Protein AF-A0A485LHG8-F1 (afdb_monomer_lite)

Organism: NCBI:txid120398

Structure (mmCIF, N/CA/C/O backbone):
data_AF-A0A485LHG8-F1
#
_entry.id   AF-A0A485LHG8-F1
#
loop_
_atom_site.group_PDB
_atom_site.id
_atom_site.type_symbol
_atom_site.label_atom_id
_atom_site.label_alt_id
_atom_site.label_comp_id
_atom_site.label_asym_id
_atom_site.label_entity_id
_atom_site.label_seq_id
_atom_site.pdbx_PDB_ins_code
_atom_site.Cartn_x
_atom_site.Cartn_y
_atom_site.Cartn_z
_atom_site.occupancy
_atom_site.B_iso_or_equiv
_atom_site.auth_seq_id
_atom_site.auth_comp_id
_atom_site.auth_asym_id
_atom_site.auth_atom_id
_atom_site.pdbx_PDB_model_num
ATOM 1 N N . MET A 1 1 ? -37.838 -23.377 -48.091 1.00 35.75 1 MET A N 1
ATOM 2 C CA . MET A 1 1 ? -36.822 -22.739 -48.949 1.00 35.75 1 MET A CA 1
ATOM 3 C C . MET A 1 1 ? -37.441 -21.441 -49.418 1.00 35.75 1 MET A C 1
ATOM 5 O O . MET A 1 1 ? -38.090 -21.423 -50.450 1.00 35.75 1 MET A O 1
ATOM 9 N N . GLU A 1 2 ? -37.330 -20.417 -48.583 1.00 28.23 2 GLU A N 1
ATOM 10 C CA . GLU A 1 2 ? -37.543 -19.018 -48.951 1.00 28.23 2 GLU A CA 1
ATOM 11 C C . GLU A 1 2 ? -36.198 -18.326 -48.714 1.00 28.23 2 GLU A C 1
ATOM 13 O O . GLU A 1 2 ? -35.474 -18.691 -47.780 1.00 28.23 2 GLU A O 1
ATOM 18 N N . ASP A 1 3 ? -35.831 -17.438 -49.632 1.00 34.84 3 ASP A N 1
ATOM 19 C CA . ASP A 1 3 ? -34.531 -16.782 -49.712 1.00 34.84 3 ASP A CA 1
ATOM 20 C C . ASP A 1 3 ? -34.218 -15.984 -48.439 1.00 34.84 3 ASP A C 1
ATOM 22 O O . ASP A 1 3 ? -34.836 -14.959 -48.155 1.00 34.84 3 ASP A O 1
ATOM 26 N N . PHE A 1 4 ? -33.202 -16.420 -47.688 1.00 32.34 4 PHE A N 1
ATOM 27 C CA . PHE A 1 4 ? -32.529 -15.561 -46.717 1.00 32.34 4 PHE A CA 1
ATOM 28 C C . PHE A 1 4 ? -31.749 -14.497 -47.496 1.00 32.34 4 PHE A C 1
ATOM 30 O O . PHE A 1 4 ? -30.616 -14.723 -47.924 1.00 32.34 4 PHE A O 1
ATOM 37 N N . THR A 1 5 ? -32.358 -13.331 -47.695 1.00 39.56 5 THR A N 1
ATOM 38 C CA . THR A 1 5 ? -31.661 -12.130 -48.161 1.00 39.56 5 THR A CA 1
ATOM 39 C C . THR A 1 5 ? -30.539 -11.805 -47.177 1.00 39.56 5 THR A C 1
ATOM 41 O O . THR A 1 5 ? -30.796 -11.574 -45.994 1.00 39.56 5 THR A O 1
ATOM 44 N N . ALA A 1 6 ? -29.290 -11.831 -47.648 1.00 44.75 6 ALA A N 1
ATOM 45 C CA . ALA A 1 6 ? -28.121 -11.483 -46.849 1.00 44.75 6 ALA A CA 1
ATOM 46 C C . ALA A 1 6 ? -28.296 -10.086 -46.228 1.00 44.75 6 ALA A C 1
ATOM 48 O O . ALA A 1 6 ? -28.671 -9.144 -46.926 1.00 44.75 6 ALA A O 1
ATOM 49 N N . ALA A 1 7 ? -28.036 -9.953 -44.924 1.00 48.69 7 ALA A N 1
ATOM 50 C CA . ALA A 1 7 ? -28.046 -8.649 -44.268 1.00 48.69 7 ALA A CA 1
ATOM 51 C C . ALA A 1 7 ? -27.007 -7.719 -44.939 1.00 48.69 7 ALA A C 1
ATOM 53 O O . ALA A 1 7 ? -25.909 -8.183 -45.261 1.00 48.69 7 ALA A O 1
ATOM 54 N N . PRO A 1 8 ? -27.338 -6.441 -45.197 1.00 49.72 8 PRO A N 1
ATOM 55 C CA . PRO A 1 8 ? -26.445 -5.525 -45.898 1.00 49.72 8 PRO A CA 1
ATOM 56 C C . PRO A 1 8 ? -25.221 -5.164 -45.043 1.00 49.72 8 PRO A C 1
ATOM 58 O O . PRO A 1 8 ? -25.286 -5.155 -43.814 1.00 49.72 8 PRO A O 1
ATOM 61 N N . ASN A 1 9 ? -24.104 -4.854 -45.704 1.00 51.16 9 ASN A N 1
ATOM 62 C CA . ASN A 1 9 ? -22.909 -4.319 -45.049 1.00 51.16 9 ASN A CA 1
ATOM 63 C C . ASN A 1 9 ? -23.220 -2.936 -44.444 1.00 51.16 9 ASN A C 1
ATOM 65 O O . ASN A 1 9 ? -23.825 -2.099 -45.116 1.00 51.16 9 ASN A O 1
ATOM 69 N N . ILE A 1 10 ? -22.777 -2.682 -43.208 1.00 58.72 10 ILE A N 1
ATOM 70 C CA . ILE A 1 10 ? -22.826 -1.344 -42.593 1.00 58.72 10 ILE A CA 1
ATOM 71 C C . ILE A 1 10 ? -21.557 -0.599 -42.999 1.00 58.72 10 ILE A C 1
ATOM 73 O O . ILE A 1 10 ? -20.462 -1.134 -42.827 1.00 58.72 10 ILE A O 1
ATOM 77 N N . ARG A 1 11 ? -21.685 0.622 -43.520 1.00 64.38 11 ARG A N 1
ATOM 78 C CA . ARG A 1 11 ? -20.543 1.421 -43.969 1.00 64.38 11 ARG A CA 1
ATOM 79 C C . ARG A 1 11 ? -20.225 2.504 -42.945 1.00 64.38 11 ARG A C 1
ATOM 81 O O . ARG A 1 11 ? -21.093 3.291 -42.576 1.00 64.38 11 ARG A O 1
ATOM 88 N N . ILE A 1 12 ? -18.977 2.547 -42.490 1.00 68.75 12 ILE A N 1
ATOM 89 C CA . ILE A 1 12 ? -18.489 3.578 -41.570 1.00 68.75 12 ILE A CA 1
ATOM 90 C C . ILE A 1 12 ? -17.591 4.536 -42.345 1.00 68.75 12 ILE A C 1
ATOM 92 O O . ILE A 1 12 ? -16.710 4.103 -43.095 1.00 68.75 12 ILE A O 1
ATOM 96 N N . LYS A 1 13 ? -17.823 5.838 -42.162 1.00 74.75 13 LYS A N 1
ATOM 97 C CA . LYS A 1 13 ? -17.078 6.913 -42.826 1.00 74.75 13 LYS A CA 1
ATOM 98 C C . LYS A 1 13 ? -16.554 7.925 -41.816 1.00 74.75 13 LYS A C 1
ATOM 100 O O . LYS A 1 13 ? -17.091 8.074 -40.716 1.00 74.75 13 LYS A O 1
ATOM 105 N N . LEU A 1 14 ? -15.496 8.632 -42.206 1.00 73.19 14 LEU A N 1
ATOM 106 C CA . LEU A 1 14 ? -15.036 9.822 -41.492 1.00 73.19 14 LEU A CA 1
ATOM 107 C C . LEU A 1 14 ? -16.132 10.889 -41.469 1.00 73.19 14 LEU A C 1
ATOM 109 O O . LEU A 1 14 ? -16.797 11.122 -42.478 1.00 73.19 14 LEU A O 1
ATOM 113 N N . HIS A 1 15 ? -16.304 11.540 -40.317 1.00 74.25 15 HIS A N 1
ATOM 114 C CA . HIS A 1 15 ? -17.294 12.601 -40.170 1.00 74.25 15 HIS A CA 1
ATOM 115 C C . HIS A 1 15 ? -17.020 13.743 -41.179 1.00 74.25 15 HIS A C 1
ATOM 117 O O . HIS A 1 15 ? -15.863 14.163 -41.302 1.00 74.25 15 HIS A O 1
ATOM 123 N N . PRO A 1 16 ? -18.043 14.310 -41.855 1.00 70.50 16 PRO A N 1
ATOM 124 C CA . PRO A 1 16 ? -17.866 15.334 -42.894 1.00 70.50 16 PRO A CA 1
ATOM 125 C C . PRO A 1 16 ? -17.026 16.546 -42.472 1.00 70.50 16 PRO A C 1
ATOM 127 O O . PRO A 1 16 ? -16.202 17.030 -43.238 1.00 70.50 16 PRO A O 1
ATOM 130 N N . HIS A 1 17 ? -17.185 17.012 -41.232 1.00 56.28 17 HIS A N 1
ATOM 131 C CA . HIS A 1 17 ? -16.380 18.109 -40.683 1.00 56.28 17 HIS A CA 1
ATOM 132 C C . HIS A 1 17 ? -14.878 17.773 -40.582 1.00 56.28 17 HIS A C 1
ATOM 134 O O . HIS A 1 17 ? -14.043 18.624 -40.877 1.00 56.28 17 HIS A O 1
ATOM 140 N N . VAL A 1 18 ? -14.524 16.529 -40.232 1.00 61.00 18 VAL A N 1
ATOM 141 C CA . VAL A 1 18 ? -13.122 16.077 -40.223 1.00 61.00 18 VAL A CA 1
ATOM 142 C C . VAL A 1 18 ? -12.615 15.973 -41.660 1.00 61.00 18 VAL A C 1
ATOM 144 O O . VAL A 1 18 ? -11.514 16.437 -41.948 1.00 61.00 18 VAL A O 1
ATOM 147 N N . ASP A 1 19 ? -13.428 15.433 -42.578 1.00 73.81 19 ASP A N 1
ATOM 148 C CA . ASP A 1 19 ? -13.095 15.362 -44.006 1.00 73.81 19 ASP A CA 1
ATOM 149 C C . ASP A 1 19 ? -12.803 16.743 -44.601 1.00 73.81 19 ASP A C 1
ATOM 151 O O . ASP A 1 19 ? -11.777 16.926 -45.259 1.00 73.81 19 ASP A O 1
ATOM 155 N N . ALA A 1 20 ? -13.657 17.727 -44.313 1.00 68.81 20 ALA A N 1
ATOM 156 C CA . ALA A 1 20 ? -13.523 19.101 -44.783 1.00 68.81 20 ALA A CA 1
ATOM 157 C C . ALA A 1 20 ? -12.250 19.789 -44.267 1.00 68.81 20 ALA A C 1
ATOM 159 O O . ALA A 1 20 ? -11.643 20.552 -45.012 1.00 68.81 20 ALA A O 1
ATOM 160 N N . SER A 1 21 ? -11.814 19.475 -43.041 1.00 60.03 21 SER A N 1
ATOM 161 C CA . SER A 1 21 ? -10.568 19.999 -42.461 1.00 60.03 21 SER A CA 1
ATOM 162 C C . SER A 1 21 ? -9.299 19.255 -42.895 1.00 60.03 21 SER A C 1
ATOM 164 O O . SER A 1 21 ? -8.206 19.614 -42.477 1.00 60.03 21 SER A O 1
ATOM 166 N N . MET A 1 22 ? -9.404 18.186 -43.691 1.00 75.00 22 MET A N 1
ATOM 167 C CA . MET A 1 22 ? -8.236 17.433 -44.151 1.00 75.00 22 MET A CA 1
ATOM 168 C C . MET A 1 22 ? -7.744 17.924 -45.510 1.00 75.00 22 MET A C 1
ATOM 170 O O . MET A 1 22 ? -8.512 18.027 -46.470 1.00 75.00 22 MET A O 1
ATOM 174 N N . SER A 1 23 ? -6.426 18.107 -45.628 1.00 76.88 23 SER A N 1
ATOM 175 C CA . SER A 1 23 ? -5.785 18.340 -46.925 1.00 76.88 23 SER A CA 1
ATOM 176 C C . SER A 1 23 ? -6.080 17.203 -47.913 1.00 76.88 23 SER A C 1
ATOM 178 O O . SER A 1 23 ? -6.213 16.032 -47.539 1.00 76.88 23 SER A O 1
ATOM 180 N N . SER A 1 24 ? -6.122 17.530 -49.206 1.00 75.12 24 SER A N 1
ATOM 181 C CA . SER A 1 24 ? -6.356 16.552 -50.277 1.00 75.12 24 SER A CA 1
ATOM 182 C C . SER A 1 24 ? -5.328 15.414 -50.282 1.00 75.12 24 SER A C 1
ATOM 184 O O . SER A 1 24 ? -5.687 14.272 -50.555 1.00 75.12 24 SER A O 1
ATOM 186 N N . ALA A 1 25 ? -4.074 15.699 -49.914 1.00 73.62 25 ALA A N 1
ATOM 187 C CA . ALA A 1 25 ? -3.011 14.702 -49.802 1.00 73.62 25 ALA A CA 1
ATOM 188 C C . ALA A 1 25 ? -3.262 13.700 -48.662 1.00 73.62 25 ALA A C 1
ATOM 190 O O . ALA A 1 25 ? -3.136 12.494 -48.862 1.00 73.62 25 ALA A O 1
ATOM 191 N N . LEU A 1 26 ? -3.670 14.183 -47.481 1.00 71.12 26 LEU A N 1
ATOM 192 C CA . LEU A 1 26 ? -4.003 13.316 -46.349 1.00 71.12 26 LEU A CA 1
ATOM 193 C C . LEU A 1 26 ? -5.249 12.472 -46.643 1.00 71.12 26 LEU A C 1
ATOM 195 O O . LEU A 1 26 ? -5.271 11.272 -46.372 1.00 71.12 26 LEU A O 1
ATOM 199 N N . ARG A 1 27 ? -6.264 13.084 -47.261 1.00 79.12 27 ARG A N 1
ATOM 200 C CA . ARG A 1 27 ? -7.485 12.397 -47.692 1.00 79.12 27 ARG A CA 1
ATOM 201 C C . ARG A 1 27 ? -7.176 11.245 -48.651 1.00 79.12 27 ARG A C 1
ATOM 203 O O . ARG A 1 27 ? -7.706 10.148 -48.487 1.00 79.12 27 ARG A O 1
ATOM 210 N N . GLU A 1 28 ? -6.298 11.478 -49.624 1.00 77.50 28 GLU A N 1
ATOM 211 C CA . GLU A 1 28 ? -5.912 10.460 -50.602 1.00 77.50 28 GLU A CA 1
ATOM 212 C C . GLU A 1 28 ? -5.071 9.342 -49.975 1.00 77.50 28 GLU A C 1
ATOM 214 O O . GLU A 1 28 ? -5.289 8.172 -50.281 1.00 77.50 28 GLU A O 1
ATOM 219 N N . ASN A 1 29 ? -4.200 9.663 -49.014 1.00 69.94 29 ASN A N 1
ATOM 220 C CA . ASN A 1 29 ? -3.476 8.649 -48.249 1.00 69.94 29 ASN A CA 1
ATOM 221 C C . ASN A 1 29 ? -4.436 7.768 -47.433 1.00 69.94 29 ASN A C 1
ATOM 223 O O . ASN A 1 29 ? -4.369 6.541 -47.508 1.00 69.94 29 ASN A O 1
ATOM 227 N N . LEU A 1 30 ? -5.381 8.355 -46.694 1.00 75.38 30 LEU A N 1
ATOM 228 C CA . LEU A 1 30 ? -6.365 7.580 -45.926 1.00 75.38 30 LEU A CA 1
ATOM 229 C C . LEU A 1 30 ? -7.197 6.656 -46.830 1.00 75.38 30 LEU A C 1
ATOM 231 O O . LEU A 1 30 ? -7.491 5.521 -46.442 1.00 75.38 30 LEU A O 1
ATOM 235 N N . LYS A 1 31 ? -7.535 7.102 -48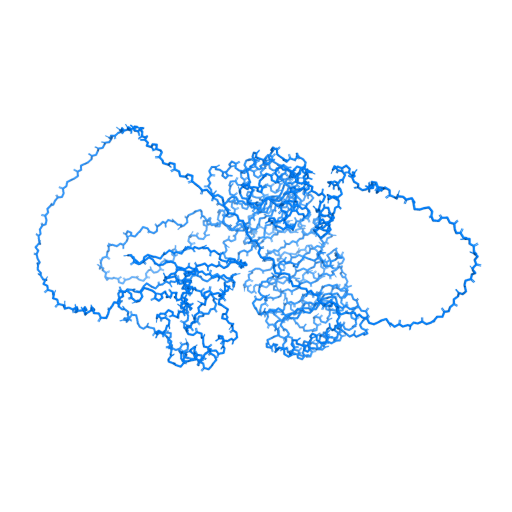.048 1.00 81.44 31 LYS A N 1
ATOM 236 C CA . LYS A 1 31 ? -8.190 6.265 -49.067 1.00 81.44 31 LYS A CA 1
ATOM 237 C C . LYS A 1 31 ? -7.272 5.148 -49.557 1.00 81.44 31 LYS A C 1
ATOM 239 O O . LYS A 1 31 ? -7.690 3.993 -49.579 1.00 81.44 31 LYS A O 1
ATOM 244 N N . GLN A 1 32 ? -6.018 5.464 -49.881 1.00 82.12 32 GLN A N 1
ATOM 245 C CA . GLN A 1 32 ? -5.016 4.501 -50.345 1.00 82.12 32 GLN A CA 1
ATOM 246 C C . GLN A 1 32 ? -4.795 3.361 -49.340 1.00 82.12 32 GLN A C 1
ATOM 248 O O . GLN A 1 32 ? -4.609 2.211 -49.740 1.00 82.12 32 GLN A O 1
ATOM 253 N N . PHE A 1 33 ? -4.832 3.664 -48.041 1.00 74.19 33 PHE A N 1
ATOM 254 C CA . PHE A 1 33 ? -4.643 2.680 -46.973 1.00 74.19 33 PHE A CA 1
ATOM 255 C C . PHE A 1 33 ? -5.945 2.023 -46.483 1.00 74.19 33 PHE A C 1
ATOM 257 O O . PHE A 1 33 ? -5.890 1.194 -45.573 1.00 74.19 33 PHE A O 1
ATOM 264 N N . GLY A 1 34 ? -7.096 2.343 -47.088 1.00 76.38 34 GLY A N 1
ATOM 265 C CA . GLY A 1 34 ? -8.389 1.736 -46.750 1.00 76.38 34 GLY A CA 1
ATOM 266 C C . GLY A 1 34 ? -8.895 2.101 -45.353 1.00 76.38 34 GLY A C 1
ATOM 267 O O . GLY A 1 34 ? -9.529 1.281 -44.695 1.00 76.38 34 GLY A O 1
ATOM 268 N N . VAL A 1 35 ? -8.559 3.303 -44.877 1.00 75.12 35 VAL A N 1
ATOM 269 C CA . VAL A 1 35 ? -8.929 3.816 -43.543 1.00 75.12 35 VAL A CA 1
ATOM 270 C C . VAL A 1 35 ? -9.933 4.967 -43.617 1.00 75.12 35 VAL A C 1
ATOM 272 O O . VAL A 1 35 ? -10.486 5.365 -42.598 1.00 75.12 35 VAL A O 1
ATOM 275 N N . TYR A 1 36 ? -10.173 5.492 -44.819 1.00 77.44 36 TYR A N 1
ATOM 276 C CA . TYR A 1 36 ? -11.102 6.595 -45.065 1.00 77.44 36 TYR A CA 1
ATOM 277 C C . TYR A 1 36 ? -12.581 6.184 -44.974 1.00 77.44 36 TYR A C 1
ATOM 279 O O . TYR A 1 36 ? -13.426 6.924 -44.474 1.00 77.44 36 TYR A O 1
ATOM 287 N N . GLU A 1 37 ? -12.873 4.981 -45.460 1.00 80.38 37 GLU A N 1
ATOM 288 C CA . GLU A 1 37 ? -14.178 4.329 -45.477 1.00 80.38 37 GLU A CA 1
ATOM 289 C C . GLU A 1 37 ? -13.930 2.832 -45.303 1.00 80.38 37 GLU A C 1
ATOM 291 O O . GLU A 1 37 ? -13.009 2.287 -45.920 1.00 80.38 37 GLU A O 1
ATOM 296 N N . PHE A 1 38 ? -14.739 2.158 -44.488 1.00 71.50 38 PHE A N 1
ATOM 297 C CA . PHE A 1 38 ? -14.677 0.705 -44.377 1.00 71.50 38 PHE A CA 1
ATOM 298 C C . PHE A 1 38 ? -16.053 0.088 -44.112 1.00 71.50 38 PHE A C 1
ATOM 300 O O . PHE A 1 38 ? -16.893 0.647 -43.406 1.00 71.50 38 PHE A O 1
ATOM 307 N N . ASP A 1 39 ? -16.266 -1.094 -44.692 1.00 64.69 39 ASP A N 1
ATOM 308 C CA . ASP A 1 39 ? -17.501 -1.865 -44.562 1.00 64.69 39 ASP A CA 1
ATOM 309 C C . ASP A 1 39 ? -17.383 -2.897 -43.424 1.00 64.69 39 ASP A C 1
ATOM 311 O O . ASP A 1 39 ? -16.376 -3.599 -43.290 1.00 64.69 39 ASP A O 1
ATOM 315 N N . ILE A 1 40 ? -18.453 -3.051 -42.645 1.00 53.22 40 ILE A N 1
ATOM 316 C CA . ILE A 1 40 ? -18.632 -4.124 -41.664 1.00 53.22 40 ILE A CA 1
ATOM 317 C C . ILE A 1 40 ? -19.582 -5.156 -42.265 1.00 53.22 40 ILE A C 1
ATOM 319 O O . ILE A 1 40 ? -20.769 -4.892 -42.464 1.00 53.22 40 ILE A O 1
ATOM 323 N N . GLY A 1 41 ? -19.048 -6.336 -42.585 1.00 44.59 41 GLY A N 1
ATOM 324 C CA . GLY A 1 41 ? -19.826 -7.410 -43.200 1.00 44.59 41 GLY A CA 1
ATOM 325 C C . GLY A 1 41 ? -20.797 -8.101 -42.227 1.00 44.59 41 GLY A C 1
ATOM 326 O O . GLY A 1 41 ? -20.498 -8.183 -41.031 1.00 44.59 41 GLY A O 1
ATOM 327 N N . PRO A 1 42 ? -21.898 -8.703 -42.727 1.00 44.75 42 PRO A N 1
ATOM 328 C CA . PRO A 1 42 ? -22.972 -9.300 -41.919 1.00 44.75 42 PRO A CA 1
ATOM 329 C C . PRO A 1 42 ? -22.543 -10.527 -41.102 1.00 44.75 42 PRO A C 1
ATOM 331 O O . PRO A 1 42 ? -23.217 -10.908 -40.150 1.00 44.75 42 PRO A O 1
ATOM 334 N N . THR A 1 43 ? -21.420 -11.157 -41.460 1.00 40.34 43 THR A N 1
ATOM 335 C CA . THR A 1 43 ? -20.837 -12.303 -40.741 1.00 40.34 43 THR A CA 1
ATOM 336 C C . THR A 1 43 ? -19.504 -11.975 -40.071 1.00 40.34 43 THR A C 1
ATOM 338 O O . THR A 1 43 ? -18.837 -12.884 -39.572 1.00 40.34 43 THR A O 1
ATOM 341 N N . SER A 1 44 ? -19.069 -10.708 -40.076 1.00 40.06 44 SER A N 1
ATOM 342 C CA . SER A 1 44 ? -17.878 -10.323 -39.322 1.00 40.06 44 SER A CA 1
ATOM 343 C C . SER A 1 44 ? -18.243 -10.311 -37.839 1.00 40.06 44 SER A C 1
ATOM 345 O O . SER A 1 44 ? -19.058 -9.518 -37.377 1.00 40.06 44 SER A O 1
ATOM 347 N N . GLN A 1 45 ? -17.704 -11.266 -37.087 1.00 34.53 45 GLN A N 1
ATOM 348 C CA . GLN A 1 45 ? -17.846 -11.276 -35.640 1.00 34.53 45 GLN A CA 1
ATOM 349 C C . GLN A 1 45 ? -17.067 -10.071 -35.072 1.00 34.53 45 GLN A C 1
ATOM 351 O O . GLN A 1 45 ? -15.842 -10.080 -34.981 1.00 34.53 45 GLN A O 1
ATOM 356 N N . THR A 1 46 ? -17.835 -9.012 -34.796 1.00 39.56 46 THR A N 1
ATOM 357 C CA . THR A 1 46 ? -17.746 -8.063 -33.668 1.00 39.56 46 THR A CA 1
ATOM 358 C C . THR A 1 46 ? -16.576 -7.078 -33.533 1.00 39.56 46 THR A C 1
ATOM 360 O O . THR A 1 46 ? -16.518 -6.398 -32.513 1.00 39.56 46 THR A O 1
ATOM 363 N N . CYS A 1 47 ? -15.687 -6.876 -34.515 1.00 37.41 47 CYS A N 1
ATOM 364 C CA . CYS A 1 47 ? -14.735 -5.749 -34.436 1.00 37.41 47 CYS A CA 1
ATOM 365 C C . CYS A 1 47 ? -14.108 -5.369 -35.786 1.00 37.41 47 CYS A C 1
ATOM 367 O O . CYS A 1 47 ? -13.493 -6.215 -36.440 1.00 37.41 47 CYS A O 1
ATOM 369 N N . VAL A 1 48 ? -14.145 -4.080 -36.149 1.00 39.75 48 VAL A N 1
ATOM 370 C CA . VAL A 1 48 ? -13.176 -3.520 -37.103 1.00 39.75 48 VAL A CA 1
ATOM 371 C C . VAL A 1 48 ? -11.929 -3.120 -36.327 1.00 39.75 48 VAL A C 1
ATOM 373 O O . VAL A 1 48 ? -11.935 -2.159 -35.564 1.00 39.75 48 VAL A O 1
ATOM 376 N N . LYS A 1 49 ? -10.834 -3.856 -36.526 1.00 40.44 49 LYS A N 1
ATOM 377 C CA . LYS A 1 49 ? -9.523 -3.456 -36.007 1.00 40.44 49 LYS A CA 1
ATOM 378 C C . LYS A 1 49 ? -8.809 -2.610 -37.047 1.00 40.44 49 LYS A C 1
ATOM 380 O O . LYS A 1 49 ? -8.171 -3.153 -37.948 1.00 40.44 49 LYS A O 1
ATOM 385 N N . ILE A 1 50 ? -8.856 -1.292 -36.883 1.00 45.88 50 ILE A N 1
ATOM 386 C CA . ILE A 1 50 ? -7.896 -0.416 -37.553 1.00 45.88 50 ILE A CA 1
ATOM 387 C C . ILE A 1 50 ? -6.542 -0.667 -36.887 1.00 45.88 50 ILE A C 1
ATOM 389 O O . ILE A 1 50 ? -6.325 -0.362 -35.716 1.00 45.88 50 ILE A O 1
ATOM 393 N N . ASN A 1 51 ? -5.626 -1.309 -37.608 1.00 46.81 51 ASN A N 1
ATOM 394 C CA . ASN A 1 51 ? -4.289 -1.559 -37.090 1.00 46.81 51 ASN A CA 1
ATOM 395 C C . ASN A 1 51 ? -3.552 -0.217 -36.953 1.00 46.81 51 ASN A C 1
ATOM 397 O O . ASN A 1 51 ? -3.325 0.455 -37.957 1.00 46.81 51 ASN A O 1
ATOM 401 N N . TYR A 1 52 ? -3.138 0.139 -35.731 1.00 42.12 52 TYR A N 1
ATOM 402 C CA . TYR A 1 52 ? -2.404 1.377 -35.435 1.00 42.12 52 TYR A CA 1
ATOM 403 C C . TYR A 1 52 ? -1.224 1.612 -36.391 1.00 42.12 52 TYR A C 1
ATOM 405 O O . TYR A 1 52 ? -1.010 2.723 -36.853 1.00 42.12 52 TYR A O 1
ATOM 413 N N . SER A 1 53 ? -0.495 0.559 -36.776 1.00 45.16 53 SER A N 1
ATOM 414 C CA . SER A 1 53 ? 0.618 0.684 -37.729 1.00 45.16 53 SER A CA 1
ATOM 415 C C . SER A 1 53 ? 0.180 1.004 -39.165 1.00 45.16 53 SER A C 1
ATOM 417 O O . SER A 1 53 ? 0.917 1.673 -39.884 1.00 45.16 53 SER A O 1
ATOM 419 N N . THR A 1 54 ? -1.011 0.564 -39.581 1.00 52.88 54 THR A N 1
ATOM 420 C CA . THR A 1 54 ? -1.613 0.933 -40.872 1.00 52.88 54 THR A CA 1
ATOM 421 C C . THR A 1 54 ? -2.070 2.386 -40.848 1.00 52.88 54 THR A C 1
ATOM 423 O O . THR A 1 54 ? -1.824 3.111 -41.804 1.00 52.88 54 THR A O 1
ATOM 426 N N . PHE A 1 55 ? -2.661 2.827 -39.735 1.00 51.09 55 PHE A N 1
ATOM 427 C CA . PHE A 1 55 ? -3.061 4.219 -39.544 1.00 51.09 55 PHE A CA 1
ATOM 428 C C . PHE A 1 55 ? -1.848 5.161 -39.524 1.00 51.09 55 PHE A C 1
ATOM 430 O O . PHE A 1 55 ? -1.805 6.117 -40.286 1.00 51.09 55 PHE A O 1
ATOM 437 N N . VAL A 1 56 ? -0.801 4.845 -38.751 1.00 49.81 56 VAL A N 1
ATOM 438 C CA . VAL A 1 56 ? 0.447 5.632 -38.719 1.00 49.81 56 VAL A CA 1
ATOM 439 C C . VAL A 1 56 ? 1.083 5.733 -40.107 1.00 49.81 56 VAL A C 1
ATOM 441 O O . VAL A 1 56 ? 1.511 6.812 -40.497 1.00 49.81 56 VAL A O 1
ATOM 444 N N . ARG A 1 57 ? 1.082 4.649 -40.891 1.00 57.53 57 ARG A N 1
ATOM 445 C CA . ARG A 1 57 ? 1.556 4.669 -42.285 1.00 57.53 57 ARG A CA 1
ATOM 446 C C . ARG A 1 57 ? 0.694 5.518 -43.214 1.00 57.53 57 ARG A C 1
ATOM 448 O O . ARG A 1 57 ? 1.237 6.122 -44.128 1.00 57.53 57 ARG A O 1
ATOM 455 N N . ALA A 1 58 ? -0.614 5.589 -42.978 1.00 58.91 58 ALA A N 1
ATOM 456 C CA . ALA A 1 58 ? -1.490 6.498 -43.711 1.00 58.91 58 ALA A CA 1
ATOM 457 C C . ALA A 1 58 ? -1.218 7.974 -43.376 1.00 58.91 58 ALA A C 1
ATOM 459 O O . ALA A 1 58 ? -1.439 8.845 -44.213 1.00 58.91 58 ALA A O 1
ATOM 460 N N . MET A 1 59 ? -0.684 8.243 -42.183 1.00 53.91 59 MET A N 1
ATOM 461 C CA . MET A 1 59 ? -0.275 9.581 -41.752 1.00 53.91 59 MET A CA 1
ATOM 462 C C . MET A 1 59 ? 1.167 9.945 -42.174 1.00 53.91 59 MET A C 1
ATOM 464 O O . MET A 1 59 ? 1.498 11.133 -42.241 1.00 53.91 59 MET A O 1
ATOM 468 N N . GLU A 1 60 ? 2.030 8.959 -42.466 1.00 49.22 60 GLU A N 1
ATOM 469 C CA . GLU A 1 60 ? 3.432 9.155 -42.879 1.00 49.22 60 GLU A CA 1
ATOM 470 C C . GLU A 1 60 ? 3.529 9.956 -44.193 1.00 49.22 60 GLU A C 1
ATOM 472 O O . GLU A 1 60 ? 2.987 9.571 -45.224 1.00 49.22 60 GLU A O 1
ATOM 477 N N . GLY A 1 61 ? 4.259 11.078 -44.164 1.00 50.81 61 GLY A N 1
ATOM 478 C CA . GLY A 1 61 ? 4.449 11.971 -45.318 1.00 50.81 61 GLY A CA 1
ATOM 479 C C . GLY A 1 61 ? 3.631 13.266 -45.268 1.00 50.81 61 GLY A C 1
ATOM 480 O O . GLY A 1 61 ? 3.899 14.173 -46.053 1.00 50.81 61 GLY A O 1
ATOM 481 N N . THR A 1 62 ? 2.706 13.400 -44.314 1.00 54.88 62 THR A N 1
ATOM 482 C CA . THR A 1 62 ? 2.019 14.671 -44.038 1.00 54.88 62 THR A CA 1
ATOM 483 C C . THR A 1 62 ? 2.995 15.603 -43.305 1.00 54.88 62 THR A C 1
ATOM 485 O O . THR A 1 62 ? 3.470 15.235 -42.226 1.00 54.88 62 THR A O 1
ATOM 488 N N . PRO A 1 63 ? 3.379 16.771 -43.857 1.00 45.94 63 PRO A N 1
ATOM 489 C CA . PRO A 1 63 ? 4.342 17.649 -43.200 1.00 45.94 63 PRO A CA 1
ATOM 490 C C . PRO A 1 63 ? 3.808 18.083 -41.835 1.00 45.94 63 PRO A C 1
ATOM 492 O O . PRO A 1 63 ? 2.677 18.551 -41.743 1.00 45.94 63 PRO A O 1
ATOM 495 N N . LYS A 1 64 ? 4.628 17.985 -40.783 1.00 40.59 64 LYS A N 1
ATOM 496 C CA . LYS A 1 64 ? 4.265 18.440 -39.428 1.00 40.59 64 LYS A CA 1
ATOM 497 C C . LYS A 1 64 ? 3.778 19.902 -39.425 1.00 40.59 64 LYS A C 1
ATOM 499 O O . LYS A 1 64 ? 2.811 20.233 -38.756 1.00 40.59 64 LYS A O 1
ATOM 504 N N . ALA A 1 65 ? 4.370 20.724 -40.294 1.00 36.12 65 ALA A N 1
ATOM 505 C CA . ALA A 1 65 ? 3.977 22.109 -40.529 1.00 36.12 65 ALA A CA 1
ATOM 506 C C . ALA A 1 65 ? 2.577 22.281 -41.151 1.00 36.12 65 ALA A C 1
ATOM 508 O O . ALA A 1 65 ? 1.981 23.323 -40.957 1.00 36.12 65 ALA A O 1
ATOM 509 N N . LEU A 1 66 ? 2.023 21.294 -41.865 1.00 40.78 66 LEU A N 1
ATOM 510 C CA . LEU A 1 66 ? 0.655 21.361 -42.409 1.00 40.78 66 LEU A CA 1
ATOM 511 C C . LEU A 1 66 ? -0.407 21.033 -41.346 1.00 40.78 66 LEU A C 1
ATOM 513 O O . LEU A 1 66 ? -1.545 21.457 -41.468 1.00 40.78 66 LEU A O 1
ATOM 517 N N . VAL A 1 67 ? -0.021 20.293 -40.303 1.00 39.16 67 VAL A N 1
ATOM 518 C CA . VAL A 1 67 ? -0.867 19.991 -39.135 1.00 39.16 67 VAL A CA 1
ATOM 519 C C . VAL A 1 67 ? -0.841 21.144 -38.121 1.00 39.16 67 VAL A C 1
ATOM 521 O O . VAL A 1 67 ? -1.801 21.330 -37.382 1.00 39.16 67 VAL A O 1
ATOM 524 N N . GLU A 1 68 ? 0.247 21.923 -38.098 1.00 36.59 68 GLU A N 1
ATOM 525 C CA . GLU A 1 68 ? 0.449 23.061 -37.187 1.00 36.59 68 GLU A CA 1
ATOM 526 C C . GLU A 1 68 ? 0.088 24.429 -37.822 1.00 36.59 68 GLU A C 1
ATOM 528 O O . GLU A 1 68 ? -0.311 25.334 -37.098 1.00 36.59 68 GLU A O 1
ATOM 533 N N . ALA A 1 69 ? 0.173 24.610 -39.151 1.00 36.16 69 ALA A N 1
ATOM 534 C CA . ALA A 1 69 ? -0.061 25.909 -39.812 1.00 36.16 69 ALA A CA 1
ATOM 535 C C . ALA A 1 69 ? -1.537 26.264 -40.081 1.00 36.16 69 ALA A C 1
ATOM 537 O O . ALA A 1 69 ? -1.820 27.408 -40.421 1.00 36.16 69 ALA A O 1
ATOM 538 N N . GLU A 1 70 ? -2.483 25.339 -39.904 1.00 40.97 70 GLU A N 1
ATOM 539 C CA . GLU A 1 70 ? -3.927 25.644 -39.967 1.00 40.97 70 GLU A CA 1
ATOM 540 C C . GLU A 1 70 ? -4.503 26.078 -38.598 1.00 40.97 70 GLU A C 1
ATOM 542 O O . GLU A 1 70 ? -5.713 26.207 -38.429 1.00 40.97 70 GLU A O 1
ATOM 547 N N . ALA A 1 71 ? -3.639 26.362 -37.613 1.00 36.03 71 ALA A N 1
ATOM 548 C CA . ALA A 1 71 ? -3.991 26.764 -36.248 1.00 36.03 71 ALA A CA 1
ATOM 549 C C . ALA A 1 71 ? -4.371 28.253 -36.088 1.00 36.03 71 ALA A C 1
ATOM 551 O O . ALA A 1 71 ? -4.077 28.870 -35.065 1.00 36.03 71 ALA A O 1
ATOM 552 N N . THR A 1 72 ? -5.021 28.869 -37.074 1.00 32.72 72 THR A N 1
ATOM 553 C CA . THR A 1 72 ? -5.649 30.183 -36.855 1.00 32.72 72 THR A CA 1
ATOM 554 C C . THR A 1 72 ? -6.894 30.338 -37.721 1.00 32.72 72 THR A C 1
ATOM 556 O O . THR A 1 72 ? -6.798 30.756 -38.873 1.00 32.72 72 THR A O 1
ATOM 559 N N . PRO A 1 73 ? -8.090 30.031 -37.197 1.00 31.27 73 PRO A N 1
ATOM 560 C CA . PRO A 1 73 ? -9.298 30.624 -37.728 1.00 31.27 73 PRO A CA 1
ATOM 561 C C . PRO A 1 73 ? -9.414 32.050 -37.173 1.00 31.27 73 PRO A C 1
ATOM 563 O O . PRO A 1 73 ? -9.446 32.254 -35.962 1.00 31.27 73 PRO A O 1
ATOM 566 N N . THR A 1 74 ? -9.501 33.047 -38.050 1.00 35.47 74 THR A N 1
ATOM 567 C CA . THR A 1 74 ? -10.217 34.289 -37.728 1.00 35.47 74 THR A CA 1
ATOM 568 C C . THR A 1 74 ? -11.677 33.927 -37.459 1.00 35.47 74 THR A C 1
ATOM 570 O O . THR A 1 74 ? -12.263 33.175 -38.238 1.00 35.47 74 THR A O 1
ATOM 573 N N . ALA A 1 75 ? -12.242 34.438 -36.366 1.00 34.16 75 ALA A N 1
ATOM 574 C CA . ALA A 1 75 ? -13.528 34.042 -35.786 1.00 34.16 75 ALA A CA 1
ATOM 575 C C . ALA A 1 75 ? -14.779 34.249 -36.678 1.00 34.16 75 ALA A C 1
ATOM 577 O O . ALA A 1 75 ? -15.865 33.830 -36.295 1.00 34.16 75 ALA A O 1
ATOM 578 N N . ASP A 1 76 ? -14.646 34.797 -37.889 1.00 31.62 76 ASP A N 1
ATOM 579 C CA . ASP A 1 76 ? -15.782 35.318 -38.666 1.00 31.62 76 ASP A CA 1
ATOM 580 C C . ASP A 1 76 ? -16.269 34.420 -39.821 1.00 31.62 76 ASP A C 1
ATOM 582 O O . ASP A 1 76 ? -16.967 34.885 -40.722 1.00 31.62 76 ASP A O 1
ATOM 586 N N . ALA A 1 77 ? -15.922 33.129 -39.848 1.00 33.19 77 ALA A N 1
ATOM 587 C CA . ALA A 1 77 ? -16.308 32.244 -40.955 1.00 33.19 77 ALA A CA 1
ATOM 588 C C . ALA A 1 77 ? -16.891 30.894 -40.509 1.00 33.19 77 ALA A C 1
ATOM 590 O O . ALA A 1 77 ? -16.417 29.840 -40.931 1.00 33.19 77 ALA A O 1
ATOM 591 N N . LEU A 1 78 ? -17.954 30.911 -39.699 1.00 29.98 78 LEU A N 1
ATOM 592 C CA . LEU A 1 78 ? -18.856 29.763 -39.548 1.00 29.98 78 LEU A CA 1
ATOM 593 C C . LEU A 1 78 ? -20.323 30.235 -39.531 1.00 29.98 78 LEU A C 1
ATOM 595 O O . LEU A 1 78 ? -20.689 31.046 -38.684 1.00 29.98 78 LEU A O 1
ATOM 599 N N . PRO A 1 79 ? -21.191 29.743 -40.434 1.00 28.05 79 PRO A N 1
ATOM 600 C CA . PRO A 1 79 ? -22.614 30.052 -40.390 1.00 28.05 79 PRO A CA 1
ATOM 601 C C . PRO A 1 79 ? -23.308 29.265 -39.263 1.00 28.05 79 PRO A C 1
ATOM 603 O O . PRO A 1 79 ? -23.424 28.043 -39.327 1.00 28.05 79 PRO A O 1
ATOM 606 N N . GLY A 1 80 ? -23.765 29.984 -38.235 1.00 29.81 80 GLY A N 1
ATOM 607 C CA . GLY A 1 80 ? -24.998 29.782 -37.451 1.00 29.81 80 GLY A CA 1
ATOM 608 C C . GLY A 1 80 ? -25.399 28.420 -36.856 1.00 29.81 80 GLY A C 1
ATOM 609 O O . GLY A 1 80 ? -26.486 28.350 -36.299 1.00 29.81 80 GLY A O 1
ATOM 610 N N . SER A 1 81 ? -24.625 27.334 -36.951 1.00 27.69 81 SER A N 1
ATOM 611 C CA . SER A 1 81 ? -25.096 26.010 -36.477 1.00 27.69 81 SER A CA 1
ATOM 612 C C . SER A 1 81 ? -24.010 25.048 -35.979 1.00 27.69 81 SER A C 1
ATOM 614 O O . SER A 1 81 ? -24.202 23.832 -35.962 1.00 27.69 81 SER A O 1
ATOM 616 N N . HIS A 1 82 ? -22.861 25.558 -35.533 1.00 24.48 82 HIS A N 1
ATOM 617 C CA . HIS A 1 82 ? -21.768 24.709 -35.056 1.00 24.48 82 HIS A CA 1
ATOM 618 C C . HIS A 1 82 ? -21.356 25.066 -33.626 1.00 24.48 82 HIS A C 1
ATOM 620 O O . HIS A 1 82 ? -20.668 26.055 -33.394 1.00 24.48 82 HIS A O 1
ATOM 626 N N . PHE A 1 83 ? -21.775 24.229 -32.674 1.00 27.20 83 PHE A N 1
ATOM 627 C CA . PHE A 1 83 ? -21.340 24.286 -31.281 1.00 27.20 83 PHE A CA 1
ATOM 628 C C . PHE A 1 83 ? -19.862 23.889 -31.171 1.00 27.20 83 PHE A C 1
ATOM 630 O O . PHE A 1 83 ? -19.442 22.827 -31.638 1.00 27.20 83 PHE A O 1
ATOM 637 N N . VAL A 1 84 ? -19.066 24.757 -30.549 1.00 21.41 84 VAL A N 1
ATOM 638 C CA . VAL A 1 84 ? -17.678 24.485 -30.172 1.00 21.41 84 VAL A CA 1
ATOM 639 C C . VAL A 1 84 ? -17.703 23.791 -28.811 1.00 21.41 84 VAL A C 1
ATOM 641 O O . VAL A 1 84 ? -17.960 24.428 -27.797 1.00 21.41 84 VAL A O 1
ATOM 644 N N . CYS A 1 85 ? -17.456 22.483 -28.771 1.00 25.50 85 CYS A N 1
ATOM 645 C CA . CYS A 1 85 ? -17.306 21.756 -27.510 1.00 25.50 85 CYS A CA 1
ATOM 646 C C . CYS A 1 85 ? -15.832 21.771 -27.068 1.00 25.50 85 CYS A C 1
ATOM 648 O O . CYS A 1 85 ? -14.963 21.259 -27.778 1.00 25.50 85 CYS A O 1
ATOM 650 N N . ALA A 1 86 ? -15.553 22.340 -25.894 1.00 20.23 86 ALA A N 1
ATOM 651 C CA . ALA A 1 86 ? -14.293 22.151 -25.180 1.00 20.23 86 ALA A CA 1
ATOM 652 C C . ALA A 1 86 ? -14.340 20.808 -24.428 1.00 20.23 86 ALA A C 1
ATOM 654 O O . ALA A 1 86 ? -15.341 20.501 -23.787 1.00 20.23 86 ALA A O 1
ATOM 655 N N . PHE A 1 87 ? -13.283 19.995 -24.510 1.00 29.12 87 PHE A N 1
ATOM 656 C CA . PHE A 1 87 ? -13.234 18.680 -23.859 1.00 29.12 87 PHE A CA 1
ATOM 657 C C . PHE A 1 87 ? -12.033 18.570 -22.916 1.00 29.12 87 PHE A C 1
ATOM 659 O O . PHE A 1 87 ? -10.901 18.873 -23.298 1.00 29.12 87 PHE A O 1
ATOM 666 N N . PHE A 1 88 ? -12.295 18.097 -21.695 1.00 22.45 88 PHE A N 1
ATOM 667 C CA . PHE A 1 88 ? -11.295 17.790 -20.674 1.00 22.45 88 PHE A CA 1
ATOM 668 C C . PHE A 1 88 ? -10.565 16.482 -21.014 1.00 22.45 88 PHE A C 1
ATOM 670 O O . PHE A 1 88 ? -11.190 15.456 -21.282 1.00 22.45 88 PHE A O 1
ATOM 677 N N . PHE A 1 89 ? -9.232 16.514 -21.006 1.00 27.64 89 PHE A N 1
ATOM 678 C CA . PHE A 1 89 ? -8.396 15.324 -21.160 1.00 27.64 89 PHE A CA 1
ATOM 679 C C . PHE A 1 89 ? -8.100 14.718 -19.787 1.00 27.64 89 PHE A C 1
ATOM 681 O O . PHE A 1 89 ? -7.323 15.285 -19.023 1.00 27.64 89 PHE A O 1
ATOM 688 N N . ASP A 1 90 ? -8.653 13.538 -19.507 1.00 30.27 90 ASP A N 1
ATOM 689 C CA . ASP A 1 90 ? -8.158 12.682 -18.428 1.00 30.27 90 ASP A CA 1
ATOM 690 C C . ASP A 1 90 ? -7.018 11.800 -18.968 1.00 30.27 90 ASP A C 1
ATOM 692 O O . ASP A 1 90 ? -7.210 10.917 -19.810 1.00 30.27 90 ASP A O 1
ATOM 696 N N . TYR A 1 91 ? -5.796 12.073 -18.510 1.00 29.38 91 TYR A N 1
ATOM 697 C CA . TYR A 1 91 ? -4.579 11.377 -18.932 1.00 29.38 91 TYR A CA 1
ATOM 698 C C . TYR A 1 91 ? -4.446 9.956 -18.350 1.00 29.38 91 TYR A C 1
ATOM 700 O O . TYR A 1 91 ? -3.525 9.230 -18.738 1.00 29.38 91 TYR A O 1
ATOM 708 N N . ALA A 1 92 ? -5.340 9.521 -17.455 1.00 32.69 92 ALA A N 1
ATOM 709 C CA . ALA A 1 92 ? -5.205 8.246 -16.752 1.00 32.69 92 ALA A CA 1
ATOM 710 C C . ALA A 1 92 ? -5.729 7.018 -17.526 1.00 32.69 92 ALA A C 1
ATOM 712 O O . ALA A 1 92 ? -5.394 5.885 -17.169 1.00 32.69 92 ALA A O 1
ATOM 713 N N . ILE A 1 93 ? -6.526 7.190 -18.589 1.00 40.84 93 ILE A N 1
ATOM 714 C CA . ILE A 1 93 ? -7.283 6.078 -19.192 1.00 40.84 93 ILE A CA 1
ATOM 715 C C . ILE A 1 93 ? -7.074 6.024 -20.711 1.00 40.84 93 ILE A C 1
ATOM 717 O O . ILE A 1 93 ? -7.902 6.460 -21.504 1.00 40.84 93 ILE A O 1
ATOM 721 N N . ALA A 1 94 ? -5.960 5.428 -21.140 1.00 36.19 94 ALA A N 1
ATOM 722 C CA . ALA A 1 94 ? -5.600 5.305 -22.558 1.00 36.19 94 ALA A CA 1
ATOM 723 C C . ALA A 1 94 ? -6.443 4.288 -23.375 1.00 36.19 94 ALA A C 1
ATOM 725 O O . ALA A 1 94 ? -6.153 4.088 -24.551 1.00 36.19 94 ALA A O 1
ATOM 726 N N . ASP A 1 95 ? -7.460 3.640 -22.785 1.00 35.88 95 ASP A N 1
ATOM 727 C CA . ASP A 1 95 ? -8.088 2.419 -23.330 1.00 35.88 95 ASP A CA 1
ATOM 728 C C . ASP A 1 95 ? -9.643 2.408 -23.301 1.00 35.88 95 ASP A C 1
ATOM 730 O O . ASP A 1 95 ? -10.248 1.351 -23.114 1.00 35.88 95 ASP A O 1
ATOM 734 N N . ALA A 1 96 ? -10.323 3.547 -23.490 1.00 40.03 96 ALA A N 1
ATOM 735 C CA . ALA A 1 96 ? -11.795 3.605 -23.572 1.00 40.03 96 ALA A CA 1
ATOM 736 C C . ALA A 1 96 ? -12.295 4.143 -24.928 1.00 40.03 96 ALA A C 1
ATOM 738 O O . ALA A 1 96 ? -11.637 4.968 -25.551 1.00 40.03 96 ALA A O 1
ATOM 739 N N . VAL A 1 97 ? -13.461 3.681 -25.390 1.00 40.31 97 VAL A N 1
ATOM 740 C CA . VAL A 1 97 ? -14.177 4.219 -26.562 1.00 40.31 97 VAL A CA 1
ATOM 741 C C . VAL A 1 97 ? -15.515 4.753 -26.075 1.00 40.31 97 VAL A C 1
ATOM 743 O O . VAL A 1 97 ? -16.216 4.049 -25.354 1.00 40.31 97 VAL A O 1
ATOM 746 N N . TRP A 1 98 ? -15.854 5.974 -26.477 1.00 41.69 98 TRP A N 1
ATOM 747 C CA . TRP A 1 98 ? -17.097 6.641 -26.099 1.00 41.69 98 TRP A CA 1
ATOM 748 C C . TRP A 1 98 ? -18.061 6.654 -27.287 1.00 41.69 98 TRP A C 1
ATOM 750 O O . TRP A 1 98 ? -17.641 6.909 -28.423 1.00 41.69 98 TRP A O 1
ATOM 760 N N . VAL A 1 99 ? -19.337 6.376 -27.020 1.00 40.53 99 VAL A N 1
ATOM 761 C CA . VAL A 1 99 ? -20.432 6.497 -27.989 1.00 40.53 99 VAL A CA 1
ATOM 762 C C . VAL A 1 99 ? -21.224 7.747 -27.632 1.00 40.53 99 VAL A C 1
ATOM 764 O O . VAL A 1 99 ? -21.619 7.922 -26.484 1.00 40.53 99 VAL A O 1
ATOM 767 N N . ILE A 1 100 ? -21.429 8.630 -28.606 1.00 46.03 100 ILE A N 1
ATOM 768 C CA . ILE A 1 100 ? -22.192 9.869 -28.415 1.00 46.03 100 ILE A CA 1
ATOM 769 C C . ILE A 1 100 ? -23.459 9.776 -29.260 1.00 46.03 100 ILE A C 1
ATOM 771 O O . ILE A 1 100 ? -23.380 9.452 -30.452 1.00 46.03 100 ILE A O 1
ATOM 775 N N . ASN A 1 101 ? -24.609 10.053 -28.640 1.00 40.88 101 ASN A N 1
ATOM 776 C CA . ASN A 1 101 ? -25.910 10.052 -29.297 1.00 40.88 101 ASN A CA 1
ATOM 777 C C . ASN A 1 101 ? -26.363 11.499 -29.536 1.00 40.88 101 ASN A C 1
ATOM 779 O O . ASN A 1 101 ? -26.303 12.330 -28.630 1.00 40.88 101 ASN A O 1
ATOM 783 N N . ILE A 1 102 ? -26.782 11.805 -30.764 1.00 43.50 102 ILE A N 1
ATOM 784 C CA . ILE A 1 102 ? -27.222 13.149 -31.161 1.00 43.50 102 ILE A CA 1
ATOM 785 C C . ILE A 1 102 ? -28.695 13.051 -31.550 1.00 43.50 102 ILE A C 1
ATOM 787 O O . ILE A 1 102 ? -29.025 12.334 -32.503 1.00 43.50 102 ILE A O 1
ATOM 791 N N . ASP A 1 103 ? -29.571 13.751 -30.825 1.00 41.34 103 ASP A N 1
ATOM 792 C CA . ASP A 1 103 ? -30.987 13.816 -31.185 1.00 41.34 103 ASP A CA 1
ATOM 793 C C . ASP A 1 103 ? -31.175 14.742 -32.399 1.00 41.34 103 ASP A C 1
ATOM 795 O O . ASP A 1 103 ? -30.624 15.840 -32.487 1.00 41.34 103 ASP A O 1
ATOM 799 N N . LYS A 1 104 ? -31.945 14.275 -33.384 1.00 35.62 104 LYS A N 1
ATOM 800 C CA . LYS A 1 104 ? -32.187 14.991 -34.641 1.00 35.62 104 LYS A CA 1
ATOM 801 C C . LYS A 1 104 ? -33.253 16.074 -34.522 1.00 35.62 104 LYS A C 1
ATOM 803 O O . LYS A 1 104 ? -33.351 16.888 -35.437 1.00 35.62 104 LYS A O 1
ATOM 808 N N . ALA A 1 105 ? -34.085 16.041 -33.483 1.00 34.62 105 ALA A N 1
ATOM 809 C CA . ALA A 1 105 ? -35.221 16.949 -33.368 1.00 34.62 105 ALA A CA 1
ATOM 810 C C . ALA A 1 105 ? -34.822 18.347 -32.872 1.00 34.62 105 ALA A C 1
ATOM 812 O O . ALA A 1 105 ? -35.376 19.334 -33.350 1.00 34.62 105 ALA A O 1
ATOM 813 N N . ASP A 1 106 ? -33.856 18.432 -31.958 1.00 39.78 106 ASP A N 1
ATOM 814 C CA . ASP A 1 106 ? -33.451 19.683 -31.306 1.00 39.78 106 ASP A CA 1
ATOM 815 C C . ASP A 1 106 ? -31.929 19.904 -31.270 1.00 39.78 106 ASP A C 1
ATOM 817 O O . ASP A 1 106 ? -31.472 20.966 -30.852 1.00 39.78 106 ASP A O 1
ATOM 821 N N . GLY A 1 107 ? -31.135 18.933 -31.736 1.00 39.94 107 GLY A N 1
ATOM 822 C CA . GLY A 1 107 ? -29.676 19.008 -31.694 1.00 39.94 107 GLY A CA 1
ATOM 823 C C . GLY A 1 107 ? -29.082 18.795 -30.300 1.00 39.94 107 GLY A C 1
ATOM 824 O O . GLY A 1 107 ? -27.891 19.052 -30.116 1.00 39.94 107 GLY A O 1
ATOM 825 N N . SER A 1 108 ? -29.871 18.325 -29.327 1.00 35.66 108 SER A N 1
ATOM 826 C CA . SER A 1 108 ? -29.369 17.991 -27.996 1.00 35.66 108 SER A CA 1
ATOM 827 C C . SER A 1 108 ? -28.400 16.802 -28.052 1.00 35.66 108 SER A C 1
ATOM 829 O O . SER A 1 108 ? -28.572 15.828 -28.796 1.00 35.66 108 SER A O 1
ATOM 831 N N . ILE A 1 109 ? -27.318 16.913 -27.279 1.00 41.16 109 ILE A N 1
ATOM 832 C CA . ILE A 1 109 ? -26.253 15.913 -27.199 1.00 41.16 109 ILE A CA 1
ATOM 833 C C . ILE A 1 109 ? -26.439 15.138 -25.900 1.00 41.16 109 ILE A C 1
ATOM 835 O O . ILE A 1 109 ? -26.306 15.702 -24.816 1.00 41.16 109 ILE A O 1
ATOM 839 N N . PHE A 1 110 ? -26.680 13.833 -26.007 1.00 41.34 110 PHE A N 1
ATOM 840 C CA . PHE A 1 110 ? -26.666 12.927 -24.864 1.00 41.34 110 PHE A CA 1
ATOM 841 C C . PHE A 1 110 ? -25.399 12.071 -24.918 1.00 41.34 110 PHE A C 1
ATOM 843 O O . PHE A 1 110 ? -25.184 11.273 -25.838 1.00 41.34 110 PHE A O 1
ATOM 850 N N . VAL A 1 111 ? -24.538 12.241 -23.914 1.00 41.59 111 VAL A N 1
ATOM 851 C CA . VAL A 1 111 ? -23.414 11.333 -23.670 1.00 41.59 111 VAL A CA 1
ATOM 852 C C . VAL A 1 111 ? -23.950 10.181 -22.832 1.00 41.59 111 VAL A C 1
ATOM 854 O O . VAL A 1 111 ? -24.021 10.275 -21.609 1.00 41.59 111 VAL A O 1
ATOM 857 N N . ASP A 1 112 ? -24.356 9.098 -23.488 1.00 44.12 112 ASP A N 1
ATOM 858 C CA . ASP A 1 112 ? -24.650 7.851 -22.787 1.00 44.12 112 ASP A CA 1
ATOM 859 C C . ASP A 1 112 ? -23.304 7.206 -22.430 1.00 44.12 112 ASP A C 1
ATOM 861 O O . ASP A 1 112 ? -22.666 6.525 -23.237 1.00 44.12 112 ASP A O 1
ATOM 865 N N . GLY A 1 113 ? -22.782 7.577 -21.260 1.00 39.75 113 GLY A N 1
ATOM 866 C CA . GLY A 1 113 ? -21.440 7.246 -20.792 1.00 39.75 113 GLY A CA 1
ATOM 867 C C . GLY A 1 113 ? -21.280 5.781 -20.394 1.00 39.75 113 GLY A C 1
ATOM 868 O O . GLY A 1 113 ? -20.827 5.494 -19.288 1.00 39.75 113 GLY A O 1
ATOM 869 N N . GLU A 1 114 ? -21.617 4.833 -21.266 1.00 37.94 114 GLU A N 1
ATOM 870 C CA . GLU A 1 114 ? -21.203 3.450 -21.063 1.00 37.94 114 GLU A CA 1
ATOM 871 C C . GLU A 1 114 ? -19.696 3.335 -21.316 1.00 37.94 114 GLU A C 1
ATOM 873 O O . GLU A 1 114 ? -19.197 3.395 -22.443 1.00 37.94 114 GLU A O 1
ATOM 878 N N . ARG A 1 115 ? -18.941 3.139 -20.231 1.00 36.25 115 ARG A N 1
ATOM 879 C CA . ARG A 1 115 ? -17.542 2.715 -20.285 1.00 36.25 115 ARG A CA 1
ATOM 880 C C . ARG A 1 115 ? -17.490 1.345 -20.957 1.00 36.25 115 ARG A C 1
ATOM 882 O O . ARG A 1 115 ? -17.711 0.324 -20.307 1.00 36.25 115 ARG A O 1
ATOM 889 N N . ILE A 1 116 ? -17.146 1.301 -22.243 1.00 39.91 116 ILE A N 1
ATOM 890 C CA . ILE A 1 116 ? -16.951 0.029 -22.943 1.00 39.91 116 ILE A CA 1
ATOM 891 C C . ILE A 1 116 ? -15.647 -0.597 -22.435 1.00 39.91 116 ILE A C 1
ATOM 893 O O . ILE A 1 116 ? -14.561 -0.372 -22.972 1.00 39.91 116 ILE A O 1
ATOM 897 N N . ALA A 1 117 ? -15.743 -1.393 -21.369 1.00 37.81 117 ALA A N 1
ATOM 898 C CA . ALA A 1 117 ? -14.691 -2.332 -21.019 1.00 37.81 117 ALA A CA 1
ATOM 899 C C . ALA A 1 117 ? -14.493 -3.306 -22.190 1.00 37.81 117 ALA A C 1
ATOM 901 O O . ALA A 1 117 ? -15.390 -3.547 -22.996 1.00 37.81 117 ALA A O 1
ATOM 902 N N . LYS A 1 118 ? -13.303 -3.889 -22.301 1.00 33.56 118 LYS A N 1
ATOM 903 C CA . LYS A 1 118 ? -12.976 -4.870 -23.338 1.00 33.56 118 LYS A CA 1
ATOM 904 C C . LYS A 1 118 ? -13.774 -6.167 -23.116 1.00 33.56 118 LYS A C 1
ATOM 906 O O . LYS A 1 118 ? -13.242 -7.125 -22.565 1.00 33.56 118 LYS A O 1
ATOM 911 N N . ILE A 1 119 ? -15.046 -6.193 -23.507 1.00 35.06 119 ILE A N 1
ATOM 912 C CA . ILE A 1 119 ? -15.924 -7.361 -23.393 1.00 35.06 119 ILE A CA 1
ATOM 913 C C . ILE A 1 119 ? -15.773 -8.216 -24.660 1.00 35.06 119 ILE A C 1
ATOM 915 O O . ILE A 1 119 ? -15.676 -7.709 -25.776 1.00 35.06 119 ILE A O 1
ATOM 919 N N . GLU A 1 120 ? -15.735 -9.539 -24.485 1.00 32.84 120 GLU A N 1
ATOM 920 C CA . GLU A 1 120 ? -15.581 -10.551 -25.545 1.00 32.84 120 GLU A CA 1
ATOM 921 C C . GLU A 1 120 ? -16.756 -10.622 -26.547 1.00 32.84 120 GLU A C 1
ATOM 923 O O . GLU A 1 120 ? -16.666 -11.331 -27.550 1.00 32.84 120 GLU A O 1
ATOM 928 N N . TYR A 1 121 ? -17.832 -9.859 -26.335 1.00 34.31 121 TYR A N 1
ATOM 929 C CA . TYR A 1 121 ? -19.026 -9.829 -27.182 1.00 34.31 121 TYR A CA 1
ATOM 930 C C . TYR A 1 121 ? -19.409 -8.363 -27.439 1.00 34.31 121 TYR A C 1
ATOM 932 O O . TYR A 1 121 ? -19.619 -7.607 -26.498 1.00 34.31 121 TYR A O 1
ATOM 940 N N . GLY A 1 122 ? -19.373 -7.949 -28.711 1.00 38.78 122 GLY A N 1
ATOM 941 C CA . GLY A 1 122 ? -19.329 -6.541 -29.129 1.00 38.78 122 GLY A CA 1
ATOM 942 C C . GLY A 1 122 ? -20.606 -5.719 -28.913 1.00 38.78 122 GLY A C 1
ATOM 943 O O . GLY A 1 122 ? -21.658 -6.248 -28.571 1.00 38.78 122 GLY A O 1
ATOM 944 N N . VAL A 1 123 ? -20.489 -4.415 -29.179 1.00 37.12 123 VAL A N 1
ATOM 945 C CA . VAL A 1 123 ? -21.566 -3.415 -29.081 1.00 37.12 123 VAL A CA 1
ATOM 946 C C . VAL A 1 123 ? -22.260 -3.246 -30.437 1.00 37.12 123 VAL A C 1
ATOM 948 O O . VAL A 1 123 ? -21.607 -3.237 -31.484 1.00 37.12 123 VAL A O 1
ATOM 951 N N . LYS A 1 124 ? -23.590 -3.125 -30.430 1.00 41.41 124 LYS A N 1
ATOM 952 C CA . LYS A 1 124 ? -24.399 -2.839 -31.621 1.00 41.41 124 LYS A CA 1
ATOM 953 C C . LYS A 1 124 ? -24.495 -1.322 -31.795 1.00 41.41 124 LYS A C 1
ATOM 955 O O . LYS A 1 124 ? -25.102 -0.667 -30.961 1.00 41.41 124 LYS A O 1
ATOM 960 N N . LEU A 1 125 ? -23.916 -0.792 -32.873 1.00 45.44 125 LEU A N 1
ATOM 961 C CA . LEU A 1 125 ? -24.033 0.625 -33.223 1.00 45.44 125 LEU A CA 1
ATOM 962 C C . LEU A 1 125 ? -25.240 0.862 -34.140 1.00 45.44 125 LEU A C 1
ATOM 964 O O . LEU A 1 125 ? -25.513 0.062 -35.039 1.00 45.44 125 LEU A O 1
ATOM 968 N N . GLU A 1 126 ? -25.946 1.964 -33.917 1.00 48.53 126 GLU A N 1
ATOM 969 C CA . GLU A 1 126 ? -27.105 2.414 -34.687 1.00 48.53 126 GLU A CA 1
ATOM 970 C C . GLU A 1 126 ? -26.745 3.568 -35.639 1.00 48.53 126 GLU A C 1
ATOM 972 O O . GLU A 1 126 ? -25.682 4.184 -35.559 1.00 48.53 126 GLU A O 1
ATOM 977 N N . HIS A 1 127 ? -27.625 3.842 -36.602 1.00 49.59 127 HIS A N 1
ATOM 978 C CA . HIS A 1 127 ? -27.398 4.875 -37.610 1.00 49.59 127 HIS A CA 1
ATOM 979 C C . HIS A 1 127 ? -27.331 6.279 -36.981 1.00 49.59 127 HIS A C 1
ATOM 981 O O . HIS A 1 127 ? -28.254 6.681 -36.279 1.00 49.59 127 HIS A O 1
ATOM 987 N N . ASN A 1 128 ? -26.298 7.056 -37.334 1.00 51.88 128 ASN A N 1
ATOM 988 C CA . ASN A 1 128 ? -25.938 8.372 -36.766 1.00 51.88 128 ASN A CA 1
ATOM 989 C C . ASN A 1 128 ? -25.320 8.343 -35.365 1.00 51.88 128 ASN A C 1
ATOM 991 O O . ASN A 1 128 ? -25.166 9.398 -34.758 1.00 51.88 128 ASN A O 1
ATOM 995 N N . GLN A 1 129 ? -24.903 7.178 -34.874 1.00 52.78 129 GLN A N 1
ATOM 996 C CA . GLN A 1 129 ? -24.012 7.151 -33.722 1.00 52.78 129 GLN A CA 1
ATOM 997 C C . GLN A 1 129 ? -22.587 7.526 -34.139 1.00 52.78 129 GLN A C 1
ATOM 999 O O . GLN A 1 129 ? -22.089 7.104 -35.193 1.00 52.78 129 GLN A O 1
ATOM 1004 N N . CYS A 1 130 ? -21.941 8.323 -33.289 1.00 54.09 130 CYS A N 1
ATOM 1005 C CA . CYS A 1 130 ? -20.563 8.762 -33.451 1.00 54.09 130 CYS A CA 1
ATOM 1006 C C . CYS A 1 130 ? -19.638 7.940 -32.550 1.00 54.09 130 CYS A C 1
ATOM 1008 O O . CYS A 1 130 ? -19.926 7.741 -31.370 1.00 54.09 130 CYS A O 1
ATOM 1010 N N . VAL A 1 131 ? -18.506 7.499 -33.103 1.00 57.00 131 VAL A N 1
ATOM 1011 C CA . VAL A 1 131 ? -17.449 6.811 -32.349 1.00 57.00 131 VAL A CA 1
ATOM 1012 C C . VAL A 1 131 ? -16.213 7.697 -32.310 1.00 57.00 131 VAL A C 1
ATOM 1014 O O . VAL A 1 131 ? -15.676 8.068 -33.359 1.00 57.00 131 VAL A O 1
ATOM 1017 N N . MET A 1 132 ? -15.752 8.010 -31.099 1.00 52.59 132 MET A N 1
ATOM 1018 C CA . MET A 1 132 ? -14.529 8.778 -30.872 1.00 52.59 132 MET A CA 1
ATOM 1019 C C . MET A 1 132 ? -13.361 7.848 -30.524 1.00 52.59 132 MET A C 1
ATOM 1021 O O . MET A 1 132 ? -13.492 6.964 -29.676 1.00 52.59 132 MET A O 1
ATOM 1025 N N . LEU A 1 133 ? -12.203 8.066 -31.155 1.00 52.81 133 LEU A N 1
ATOM 1026 C CA . LEU A 1 133 ? -10.954 7.377 -30.819 1.00 52.81 133 LEU A CA 1
ATOM 1027 C C . LEU A 1 133 ? -10.052 8.312 -29.991 1.00 52.81 133 LEU A C 1
ATOM 1029 O O . LEU A 1 133 ? -9.419 9.199 -30.574 1.00 52.81 133 LEU A O 1
ATOM 1033 N N . PRO A 1 134 ? -9.966 8.158 -28.656 1.00 42.66 134 PRO A N 1
ATOM 1034 C CA . PRO A 1 134 ? -9.076 8.993 -27.857 1.00 42.66 134 PRO A CA 1
ATOM 1035 C C . PRO A 1 134 ? -7.601 8.746 -28.209 1.00 42.66 134 PRO A C 1
ATOM 1037 O O . PRO A 1 134 ? -7.183 7.625 -28.497 1.00 42.66 134 PRO A O 1
ATOM 1040 N N . GLY A 1 135 ? -6.806 9.821 -28.203 1.00 44.91 135 GLY A N 1
ATOM 1041 C CA . GLY A 1 135 ? -5.358 9.786 -28.451 1.00 44.91 135 GLY A CA 1
ATOM 1042 C C . GLY A 1 135 ? -4.913 10.072 -29.891 1.00 44.91 135 GLY A C 1
ATOM 1043 O O . GLY A 1 135 ? -3.711 10.075 -30.157 1.00 44.91 135 GLY A O 1
ATOM 1044 N N . VAL A 1 136 ? -5.839 10.349 -30.817 1.00 49.06 136 VAL A N 1
ATOM 1045 C CA . VAL A 1 136 ? -5.509 10.761 -32.190 1.00 49.06 136 VAL A CA 1
ATOM 1046 C C . VAL A 1 136 ? -6.119 12.132 -32.480 1.00 49.06 136 VAL A C 1
ATOM 1048 O O . VAL A 1 136 ? -7.329 12.254 -32.661 1.00 49.06 136 VAL A O 1
ATOM 1051 N N . LEU A 1 137 ? -5.269 13.162 -32.525 1.00 48.12 137 LEU A N 1
ATOM 1052 C CA . LEU A 1 137 ? -5.655 14.537 -32.845 1.00 48.12 137 LEU A CA 1
ATOM 1053 C C . LEU A 1 137 ? -5.124 14.934 -34.228 1.00 48.12 137 LEU A C 1
ATOM 1055 O O . LEU A 1 137 ? -3.953 14.701 -34.531 1.00 48.12 137 LEU A O 1
ATOM 1059 N N . ILE A 1 138 ? -5.963 15.578 -35.043 1.00 48.53 138 ILE A N 1
ATOM 1060 C CA . ILE A 1 138 ? -5.547 16.300 -36.257 1.00 48.53 138 ILE A CA 1
ATOM 1061 C C . ILE A 1 138 ? -5.849 17.778 -36.008 1.00 48.53 138 ILE A C 1
ATOM 1063 O O . ILE A 1 138 ? -7.000 18.134 -35.766 1.00 48.53 138 ILE A O 1
ATOM 1067 N N . GLY A 1 139 ? -4.820 18.631 -35.985 1.00 52.94 139 GLY A N 1
ATOM 1068 C CA . GLY A 1 139 ? -4.988 20.064 -35.696 1.00 52.94 139 GLY A CA 1
ATOM 1069 C C . GLY A 1 139 ? -5.630 20.353 -34.328 1.00 52.94 139 GLY A C 1
ATOM 1070 O O . GLY A 1 139 ? -6.420 21.280 -34.205 1.00 52.94 139 GLY A O 1
ATOM 1071 N N . GLY A 1 140 ? -5.370 19.514 -33.315 1.00 48.88 140 GLY A N 1
ATOM 1072 C CA . GLY A 1 140 ? -5.958 19.646 -31.972 1.00 48.88 140 GLY A CA 1
ATOM 1073 C C . GLY A 1 140 ? -7.391 19.117 -31.825 1.00 48.88 140 GLY A C 1
ATOM 1074 O O . GLY A 1 140 ? -7.928 19.144 -30.723 1.00 48.88 140 GLY A O 1
ATOM 1075 N N . ARG A 1 141 ? -8.007 18.590 -32.894 1.00 47.12 141 ARG A N 1
ATOM 1076 C CA . ARG A 1 141 ? -9.374 18.045 -32.870 1.00 47.12 141 ARG A CA 1
ATOM 1077 C C . ARG A 1 141 ? -9.368 16.509 -32.862 1.00 47.12 141 ARG A C 1
ATOM 1079 O O . ARG A 1 141 ? -8.581 15.916 -33.608 1.00 47.12 141 ARG A O 1
ATOM 1086 N N . PRO A 1 142 ? -10.220 15.848 -32.055 1.00 52.59 142 PRO A N 1
ATOM 1087 C CA . PRO A 1 142 ? -10.352 14.393 -32.064 1.00 52.59 142 PRO A CA 1
ATOM 1088 C C . PRO A 1 142 ? -10.919 13.891 -33.398 1.00 52.59 142 PRO A C 1
ATOM 1090 O O . PRO A 1 142 ? -11.758 14.545 -34.019 1.00 52.59 142 PRO A O 1
ATOM 1093 N N . ILE A 1 143 ? -10.459 12.720 -33.848 1.00 58.44 143 ILE A N 1
ATOM 1094 C CA . ILE A 1 143 ? -11.028 12.058 -35.029 1.00 58.44 143 ILE A CA 1
ATOM 1095 C C . ILE A 1 143 ? -12.303 11.309 -34.628 1.00 58.44 143 ILE A C 1
ATOM 1097 O O . ILE A 1 143 ? -12.258 10.378 -33.819 1.00 58.44 143 ILE A O 1
ATOM 1101 N N . THR A 1 144 ? -13.414 11.668 -35.272 1.00 63.69 144 THR A N 1
ATOM 1102 C CA . THR A 1 144 ? -14.730 11.048 -35.072 1.00 63.69 144 THR A CA 1
ATOM 1103 C C . THR A 1 144 ? -15.201 10.358 -36.353 1.00 63.69 144 THR A C 1
ATOM 1105 O O . THR A 1 144 ? -15.090 10.912 -37.452 1.00 63.69 144 THR A O 1
ATOM 1108 N N . TYR A 1 145 ? -15.742 9.148 -36.215 1.00 71.38 145 TYR A N 1
ATOM 1109 C CA . TYR A 1 145 ? -16.378 8.396 -37.303 1.00 71.38 145 TYR A CA 1
ATOM 1110 C C . TYR A 1 145 ? -17.893 8.366 -37.110 1.00 71.38 145 TYR A C 1
ATOM 1112 O O . TYR A 1 145 ? -18.364 8.286 -35.975 1.00 71.38 145 TYR A O 1
ATOM 1120 N N . VAL A 1 146 ? -18.641 8.383 -38.215 1.00 67.44 146 VAL A N 1
ATOM 1121 C CA . VAL A 1 146 ? -20.110 8.283 -38.223 1.00 67.44 146 VAL A CA 1
ATOM 1122 C C . VAL A 1 146 ? -20.534 6.976 -38.873 1.00 67.44 146 VAL A C 1
ATOM 1124 O O . VAL A 1 146 ? -19.976 6.559 -39.894 1.00 67.44 146 VAL A O 1
ATOM 1127 N N . VAL A 1 147 ? -21.545 6.334 -38.289 1.00 61.66 147 VAL A N 1
ATOM 1128 C CA . VAL A 1 147 ? -22.169 5.132 -38.849 1.00 61.66 147 VAL A CA 1
ATOM 1129 C C . VAL A 1 147 ? -23.322 5.513 -39.789 1.00 61.66 147 VAL A C 1
ATOM 1131 O O . VAL A 1 147 ? -24.373 6.001 -39.356 1.00 61.66 147 VAL A O 1
ATOM 1134 N N . GLU A 1 148 ? -23.158 5.250 -41.087 1.00 55.44 148 GLU A N 1
ATOM 1135 C CA . GLU A 1 148 ? -24.197 5.464 -42.102 1.00 55.44 148 GLU A CA 1
ATOM 1136 C C . GLU A 1 148 ? -24.887 4.135 -42.467 1.00 55.44 148 GLU A C 1
ATOM 1138 O O . GLU A 1 148 ? -24.241 3.193 -42.930 1.00 55.44 148 GLU A O 1
ATOM 1143 N N . ASP A 1 149 ? -26.215 4.050 -42.288 1.00 49.91 149 ASP A N 1
ATOM 1144 C CA . ASP A 1 149 ? -27.023 2.931 -42.794 1.00 49.91 149 ASP A CA 1
ATOM 1145 C C . ASP A 1 149 ? -27.515 3.262 -44.218 1.00 49.91 149 ASP A C 1
ATOM 1147 O O . ASP A 1 149 ? -28.292 4.211 -44.392 1.00 49.91 149 ASP A O 1
ATOM 1151 N N . PRO A 1 150 ? -27.114 2.491 -45.246 1.00 42.72 150 PRO A N 1
ATOM 1152 C CA . PRO A 1 150 ? -27.488 2.769 -46.631 1.00 42.72 150 PRO A CA 1
ATOM 1153 C C . PRO A 1 150 ? -29.007 2.762 -46.892 1.00 42.72 150 PRO A C 1
ATOM 1155 O O . PRO A 1 150 ? -29.463 3.393 -47.845 1.00 42.72 150 PRO A O 1
ATOM 1158 N N . ARG A 1 151 ? -29.824 2.126 -46.038 1.00 48.94 151 ARG A N 1
ATOM 1159 C CA . ARG A 1 151 ? -31.290 2.042 -46.215 1.00 48.94 151 ARG A CA 1
ATOM 1160 C C . ARG A 1 151 ? -32.019 3.375 -46.026 1.00 48.94 151 ARG A C 1
ATOM 1162 O O . ARG A 1 151 ? -33.138 3.530 -46.514 1.00 48.94 151 ARG A O 1
ATOM 1169 N N . CYS A 1 152 ? -31.412 4.340 -45.336 1.00 43.41 152 CYS A N 1
ATOM 1170 C CA . CYS A 1 152 ? -31.984 5.679 -45.170 1.00 43.41 152 CYS A CA 1
ATOM 1171 C C . CYS A 1 152 ? -31.811 6.553 -46.422 1.00 43.41 152 CYS A C 1
ATOM 1173 O O . CYS A 1 152 ? -32.600 7.471 -46.635 1.00 43.41 152 CYS A O 1
ATOM 1175 N N . ILE A 1 153 ? -30.825 6.246 -47.271 1.00 37.50 153 ILE A N 1
ATOM 1176 C CA . ILE A 1 153 ? -30.507 7.013 -48.483 1.00 37.50 153 ILE A CA 1
ATOM 1177 C C . ILE A 1 153 ? -31.445 6.623 -49.637 1.00 37.50 153 ILE A C 1
ATOM 1179 O O . ILE A 1 153 ? -31.891 7.483 -50.388 1.00 37.50 153 ILE A O 1
ATOM 1183 N N . GLU A 1 154 ? -31.837 5.350 -49.739 1.00 34.34 154 GLU A N 1
ATOM 1184 C CA . GLU A 1 154 ? -32.718 4.866 -50.817 1.00 34.34 154 GLU A CA 1
ATOM 1185 C C . GLU A 1 154 ? -34.190 5.310 -50.688 1.00 34.34 154 GLU A C 1
ATOM 1187 O O . GLU A 1 154 ? -34.952 5.198 -51.648 1.00 34.34 154 GLU A O 1
ATOM 1192 N N . ARG A 1 155 ? -34.611 5.857 -49.537 1.00 32.78 155 ARG A N 1
ATOM 1193 C CA . ARG A 1 155 ? -35.964 6.427 -49.361 1.00 32.78 155 ARG A CA 1
ATOM 1194 C C . ARG A 1 155 ? -36.113 7.857 -49.889 1.00 32.78 155 ARG A C 1
ATOM 1196 O O . ARG A 1 155 ? -37.240 8.335 -49.991 1.00 32.78 155 ARG A O 1
ATOM 1203 N N . LEU A 1 156 ? -35.020 8.519 -50.261 1.00 31.41 156 LEU A N 1
ATOM 1204 C CA . LEU A 1 156 ? -35.043 9.834 -50.898 1.00 31.41 156 LEU A CA 1
ATOM 1205 C C . LEU A 1 156 ? -34.862 9.647 -52.408 1.00 31.41 156 LEU A C 1
ATOM 1207 O O . LEU A 1 156 ? -33.751 9.608 -52.930 1.00 31.41 156 LEU A O 1
ATOM 1211 N N . GLY A 1 157 ? -35.980 9.460 -53.112 1.00 31.22 157 GLY A N 1
ATOM 1212 C CA . GLY A 1 157 ? -35.993 9.364 -54.572 1.00 31.22 157 GLY A CA 1
ATOM 1213 C C . GLY A 1 157 ? -35.522 10.661 -55.263 1.00 31.22 157 GLY A C 1
ATOM 1214 O O . GLY A 1 157 ? -35.501 11.723 -54.641 1.00 31.22 157 GLY A O 1
ATOM 1215 N N . PRO A 1 158 ? -35.177 10.612 -56.565 1.00 29.28 158 PRO A N 1
ATOM 1216 C CA . PRO A 1 158 ? -34.452 11.675 -57.272 1.00 29.28 158 PRO A CA 1
ATOM 1217 C C . PRO A 1 158 ? -35.307 12.889 -57.690 1.00 29.28 158 PRO A C 1
ATOM 1219 O O . PRO A 1 158 ? -35.076 13.487 -58.738 1.00 29.28 158 PRO A O 1
ATOM 1222 N N . SER A 1 159 ? -36.298 13.292 -56.897 1.00 35.66 159 SER A N 1
ATOM 1223 C CA . SER A 1 159 ? -37.167 14.418 -57.251 1.00 35.66 159 SER A CA 1
ATOM 1224 C C . SER A 1 159 ? -37.665 15.180 -56.030 1.00 35.66 159 SER A C 1
ATOM 1226 O O . SER A 1 159 ? -38.828 15.059 -55.666 1.00 35.66 159 SER A O 1
ATOM 1228 N N . HIS A 1 160 ? -36.804 16.005 -55.439 1.00 25.64 160 HIS A N 1
ATOM 1229 C CA . HIS A 1 160 ? -37.238 17.204 -54.725 1.00 25.64 160 HIS A CA 1
ATOM 1230 C C . HIS A 1 160 ? -36.209 18.315 -54.951 1.00 25.64 160 HIS A C 1
ATOM 1232 O O . HIS A 1 160 ? -35.173 18.378 -54.296 1.00 25.64 160 HIS A O 1
ATOM 1238 N N . HIS A 1 161 ? -36.504 19.176 -55.927 1.00 28.12 161 HIS A N 1
ATOM 1239 C CA . HIS A 1 161 ? -35.983 20.537 -55.956 1.00 28.12 161 HIS A CA 1
ATOM 1240 C C . HIS A 1 161 ? -36.584 21.278 -54.757 1.00 28.12 161 HIS A C 1
ATOM 1242 O O . HIS A 1 161 ? -37.805 21.389 -54.669 1.00 28.12 161 HIS A O 1
ATOM 1248 N N . PHE A 1 162 ? -35.739 21.762 -53.850 1.00 25.64 162 PHE A N 1
ATOM 1249 C CA . PHE A 1 162 ? -36.108 22.814 -52.908 1.00 25.64 162 PHE A CA 1
ATOM 1250 C C . PHE A 1 162 ? -35.429 24.100 -53.376 1.00 25.64 162 PHE A C 1
ATOM 1252 O O . PHE A 1 162 ? -34.222 24.265 -53.204 1.00 25.64 162 PHE A O 1
ATOM 1259 N N . ASP A 1 163 ? -36.218 24.958 -54.023 1.00 24.03 163 ASP A N 1
ATOM 1260 C CA . ASP A 1 163 ? -35.928 26.384 -54.158 1.00 24.03 163 ASP A CA 1
ATOM 1261 C C . ASP A 1 163 ? -36.090 27.029 -52.779 1.00 24.03 163 ASP A C 1
ATOM 1263 O O . ASP A 1 163 ? -37.124 26.865 -52.129 1.00 24.03 163 ASP A O 1
ATOM 1267 N N . TRP A 1 164 ? -35.071 27.764 -52.344 1.00 26.77 164 TRP A N 1
ATOM 1268 C CA . TRP A 1 164 ? -35.197 28.740 -51.268 1.00 26.77 164 TRP A CA 1
ATOM 1269 C C . TRP A 1 164 ? -35.233 30.119 -51.917 1.00 26.77 164 TRP A C 1
ATOM 1271 O O . TRP A 1 164 ? -34.187 30.693 -52.213 1.00 26.77 164 TRP A O 1
ATOM 1281 N N . ASP A 1 165 ? -36.441 30.624 -52.160 1.00 24.52 165 ASP A N 1
ATOM 1282 C CA . ASP A 1 165 ? -36.659 32.021 -52.522 1.00 24.52 165 ASP A CA 1
ATOM 1283 C C . ASP A 1 165 ? -36.795 32.867 -51.251 1.00 24.52 165 ASP A C 1
ATOM 1285 O O . ASP A 1 165 ? -37.591 32.586 -50.353 1.00 24.52 165 ASP A O 1
ATOM 1289 N N . PHE A 1 166 ? -35.991 33.926 -51.203 1.00 25.03 166 PHE A N 1
ATOM 1290 C CA . PHE A 1 166 ? -36.057 35.014 -50.237 1.00 25.03 166 PHE A CA 1
ATOM 1291 C C . PHE A 1 166 ? -37.233 35.935 -50.589 1.00 25.03 166 PHE A C 1
ATOM 1293 O O . PHE A 1 166 ? -37.232 36.540 -51.660 1.00 25.03 166 PHE A O 1
ATOM 1300 N N . GLN A 1 167 ? -38.173 36.135 -49.665 1.00 24.72 167 GLN A N 1
ATOM 1301 C CA . GLN A 1 167 ? -38.983 37.354 -49.610 1.00 24.72 167 GLN A CA 1
ATOM 1302 C C . GLN A 1 167 ? -39.185 37.767 -48.154 1.00 24.72 167 GLN A C 1
ATOM 1304 O O . GLN A 1 167 ? -39.756 37.026 -47.358 1.00 24.72 167 GLN A O 1
ATOM 1309 N N . GLY A 1 168 ? -38.679 38.955 -47.828 1.00 25.44 168 GLY A N 1
ATOM 1310 C CA . GLY A 1 168 ? -39.048 39.690 -46.629 1.00 25.44 168 GLY A CA 1
ATOM 1311 C C . GLY A 1 168 ? -40.257 40.589 -46.876 1.00 25.44 168 GLY A C 1
ATOM 1312 O O . GLY A 1 168 ? -40.547 40.926 -48.021 1.00 25.44 168 GLY A O 1
ATOM 1313 N N . THR A 1 169 ? -40.892 40.980 -45.776 1.00 26.59 169 THR A N 1
ATOM 1314 C CA . THR A 1 169 ? -41.681 42.204 -45.531 1.00 26.59 169 THR A CA 1
ATOM 1315 C C . THR A 1 169 ? -41.788 42.273 -44.000 1.00 26.59 169 THR A C 1
ATOM 1317 O O . THR A 1 169 ? -42.237 41.298 -43.404 1.00 26.59 169 THR A O 1
ATOM 1320 N N . GLU A 1 170 ? -41.099 43.165 -43.290 1.00 28.36 170 GLU A N 1
ATOM 1321 C CA . GLU A 1 170 ? -41.382 44.597 -43.076 1.00 28.36 170 GLU A CA 1
ATOM 1322 C C . GLU A 1 170 ? -42.758 44.903 -42.444 1.00 28.36 170 GLU A C 1
ATOM 1324 O O . GLU A 1 170 ? -43.794 44.490 -42.961 1.00 28.36 170 GLU A O 1
ATOM 1329 N N . GLU A 1 171 ? -42.664 45.688 -41.362 1.00 28.75 171 GLU A N 1
ATOM 1330 C CA . GLU A 1 171 ? -43.630 46.617 -40.749 1.00 28.75 171 GLU A CA 1
ATOM 1331 C C . GLU A 1 171 ? -44.650 46.123 -39.694 1.00 28.75 171 GLU A C 1
ATOM 1333 O O . GLU A 1 171 ? -45.626 45.433 -39.974 1.00 28.75 171 GLU A O 1
ATOM 1338 N N . ASP A 1 172 ? -44.368 46.593 -38.466 1.00 27.58 172 ASP A N 1
ATOM 1339 C CA . ASP A 1 172 ? -45.203 47.410 -37.570 1.00 27.58 172 ASP A CA 1
ATOM 1340 C C . ASP A 1 172 ? -46.530 46.871 -37.005 1.00 27.58 172 ASP A C 1
ATOM 1342 O O . ASP A 1 172 ? -47.456 46.505 -37.723 1.00 27.58 172 ASP A O 1
ATOM 1346 N N . ILE A 1 173 ? -46.658 46.946 -35.669 1.00 27.77 173 ILE A N 1
ATOM 1347 C CA . ILE A 1 173 ? -47.568 47.852 -34.925 1.00 27.77 173 ILE A CA 1
ATOM 1348 C C . ILE A 1 173 ? -47.473 47.518 -33.416 1.00 27.77 173 ILE A C 1
ATOM 1350 O O . ILE A 1 173 ? -48.013 46.525 -32.939 1.00 27.77 173 ILE A O 1
ATOM 1354 N N . ASP A 1 174 ? -46.670 48.304 -32.704 1.00 25.75 174 ASP A N 1
ATOM 1355 C CA . ASP A 1 174 ? -47.033 49.251 -31.637 1.00 25.75 174 ASP A CA 1
ATOM 1356 C C . ASP A 1 174 ? -48.175 48.996 -30.607 1.00 25.75 174 ASP A C 1
ATOM 1358 O O . ASP A 1 174 ? -49.317 48.679 -30.944 1.00 25.75 174 ASP A O 1
ATOM 1362 N N . PHE A 1 175 ? -47.825 49.393 -29.369 1.00 24.52 175 PHE A N 1
ATOM 1363 C CA . PHE A 1 175 ? -48.597 49.806 -28.176 1.00 24.52 175 PHE A CA 1
ATOM 1364 C C . PHE A 1 175 ? -49.054 48.796 -27.099 1.00 24.52 175 PHE A C 1
ATOM 1366 O O . PHE A 1 175 ? -50.038 48.075 -27.251 1.00 24.52 175 PHE A O 1
ATOM 1373 N N . ASP A 1 176 ? -48.324 48.880 -25.972 1.00 26.97 176 ASP A N 1
ATOM 1374 C CA . ASP A 1 176 ? -48.719 49.095 -24.563 1.00 26.97 176 ASP A CA 1
ATOM 1375 C C . ASP A 1 176 ? -50.088 48.610 -24.054 1.00 26.97 176 ASP A C 1
ATOM 1377 O O . ASP A 1 176 ? -51.136 48.844 -24.654 1.00 26.97 176 ASP A O 1
ATOM 1381 N N . VAL A 1 177 ? -50.088 48.097 -22.816 1.00 29.38 177 VAL A N 1
ATOM 1382 C CA . VAL A 1 177 ? -50.593 48.822 -21.625 1.00 29.38 177 VAL A CA 1
ATOM 1383 C C . VAL A 1 177 ? -50.663 47.864 -20.421 1.00 29.38 177 VAL A C 1
ATOM 1385 O O . VAL A 1 177 ? -51.343 46.842 -20.460 1.00 29.38 177 VAL A O 1
ATOM 1388 N N . ASP A 1 178 ? -49.947 48.275 -19.373 1.00 29.94 178 ASP A N 1
ATOM 1389 C CA . ASP A 1 178 ? -50.191 48.187 -17.926 1.00 29.94 178 ASP A CA 1
ATOM 1390 C C . ASP A 1 178 ? -50.585 46.865 -17.235 1.00 29.94 178 ASP A C 1
ATOM 1392 O O . ASP A 1 178 ? -51.662 46.300 -17.409 1.00 29.94 178 ASP A O 1
ATOM 1396 N N . GLU A 1 179 ? -49.678 46.462 -16.336 1.00 30.52 179 GLU A N 1
ATOM 1397 C CA . GLU A 1 179 ? -49.842 46.554 -14.873 1.00 30.52 179 GLU A CA 1
ATOM 1398 C C . GLU A 1 179 ? -51.142 45.986 -14.259 1.00 30.52 179 GLU A C 1
ATOM 1400 O O . GLU A 1 179 ? -52.249 46.429 -14.548 1.00 30.52 179 GLU A O 1
ATOM 1405 N N . VAL A 1 180 ? -50.997 45.055 -13.306 1.00 29.09 180 VAL A N 1
ATOM 1406 C CA . VAL A 1 180 ? -51.453 45.221 -11.909 1.00 29.09 180 VAL A CA 1
ATOM 1407 C C . VAL A 1 180 ? -51.222 43.929 -11.111 1.00 29.09 180 VAL A C 1
ATOM 1409 O O . VAL A 1 180 ? -51.609 42.825 -11.492 1.00 29.09 180 VAL A O 1
ATOM 1412 N N . GLU A 1 181 ? -50.583 44.135 -9.962 1.00 29.94 181 GLU A N 1
ATOM 1413 C CA . GLU A 1 181 ? -50.364 43.233 -8.835 1.00 29.94 181 GLU A CA 1
ATOM 1414 C C . GLU A 1 181 ? -51.626 42.492 -8.355 1.00 29.94 181 GLU A C 1
ATOM 1416 O O . GLU A 1 181 ? -52.740 43.015 -8.396 1.00 29.94 181 GLU A O 1
ATOM 1421 N N . GLY A 1 182 ? -51.455 41.306 -7.759 1.00 28.33 182 GLY A N 1
ATOM 1422 C CA . GLY A 1 182 ? -52.587 40.616 -7.136 1.00 28.33 182 GLY A CA 1
ATOM 1423 C C . GLY A 1 182 ? -52.268 39.343 -6.363 1.00 28.33 182 GLY A C 1
ATOM 1424 O O . GLY A 1 182 ? -52.589 38.248 -6.802 1.00 28.33 182 GLY A O 1
ATOM 1425 N N . MET A 1 183 ? -51.666 39.526 -5.191 1.00 27.53 183 MET A N 1
ATOM 1426 C CA . MET A 1 183 ? -51.641 38.654 -4.009 1.00 27.53 183 MET A CA 1
ATOM 1427 C C . MET A 1 183 ? -52.657 37.482 -3.883 1.00 27.53 183 MET A C 1
ATOM 1429 O O . MET A 1 183 ? -53.859 37.638 -4.066 1.00 27.53 183 MET A O 1
ATOM 1433 N N . MET A 1 184 ? -52.138 36.420 -3.244 1.00 27.25 184 MET A N 1
ATOM 1434 C CA . MET A 1 184 ? -52.742 35.594 -2.174 1.00 27.25 184 MET A CA 1
ATOM 1435 C C . MET A 1 184 ? -53.568 34.315 -2.478 1.00 27.25 184 MET A C 1
ATOM 1437 O O . MET A 1 184 ? -54.724 34.338 -2.879 1.00 27.25 184 MET A O 1
ATOM 1441 N N . THR A 1 185 ? -53.000 33.222 -1.940 1.00 29.84 185 THR A N 1
ATOM 1442 C CA . THR A 1 185 ? -53.586 32.185 -1.052 1.00 29.84 185 THR A CA 1
ATOM 1443 C C . THR A 1 185 ? -54.291 30.935 -1.601 1.00 29.84 185 THR A C 1
ATOM 1445 O O . THR A 1 185 ? -55.322 31.001 -2.251 1.00 29.84 185 THR A O 1
ATOM 1448 N N . HIS A 1 186 ? -53.732 29.802 -1.141 1.00 30.86 186 HIS A N 1
ATOM 1449 C CA . HIS A 1 186 ? -54.324 28.544 -0.651 1.00 30.86 186 HIS A CA 1
ATOM 1450 C C . HIS A 1 186 ? -55.469 27.854 -1.410 1.00 30.86 186 HIS A C 1
ATOM 1452 O O . HIS A 1 186 ? -56.567 28.376 -1.554 1.00 30.86 186 HIS A O 1
ATOM 1458 N N . GLY A 1 187 ? -55.262 26.561 -1.682 1.00 28.59 187 GLY A N 1
ATOM 1459 C CA . GLY A 1 187 ? -56.326 25.639 -2.072 1.00 28.59 187 GLY A CA 1
ATOM 1460 C C . GLY A 1 187 ? -55.858 24.190 -2.137 1.00 28.59 187 GLY A C 1
ATOM 1461 O O . GLY A 1 187 ? -55.555 23.677 -3.204 1.00 28.59 187 GLY A O 1
ATOM 1462 N N . ASP A 1 188 ? -55.789 23.564 -0.969 1.00 36.31 188 ASP A N 1
ATOM 1463 C CA . ASP A 1 188 ? -55.685 22.123 -0.747 1.00 36.31 188 ASP A CA 1
ATOM 1464 C C . ASP A 1 188 ? -56.902 21.389 -1.354 1.00 36.31 188 ASP A C 1
ATOM 1466 O O . ASP A 1 188 ? -58.016 21.891 -1.218 1.00 36.31 188 ASP A O 1
ATOM 1470 N N . HIS A 1 189 ? -56.703 20.233 -2.005 1.00 32.44 189 HIS A N 1
ATOM 1471 C CA . HIS A 1 189 ? -57.627 19.082 -2.034 1.00 32.44 189 HIS A CA 1
ATOM 1472 C C . HIS A 1 189 ? -57.126 17.971 -2.971 1.00 32.44 189 HIS A C 1
ATOM 1474 O O . HIS A 1 189 ? -57.126 18.094 -4.196 1.00 32.44 189 HIS A O 1
ATOM 1480 N N . GLY A 1 190 ? -56.783 16.828 -2.375 1.00 29.66 190 GLY A N 1
ATOM 1481 C CA . GLY A 1 190 ? -56.644 15.566 -3.088 1.00 29.66 190 GLY A CA 1
ATOM 1482 C C . GLY A 1 190 ? -57.983 14.999 -3.562 1.00 29.66 190 GLY A C 1
ATOM 1483 O O . GLY A 1 190 ? -59.038 15.308 -3.017 1.00 29.66 190 GLY A O 1
ATOM 1484 N N . THR A 1 191 ? -57.927 14.094 -4.535 1.00 31.19 191 THR A N 1
ATOM 1485 C CA . THR A 1 191 ? -58.915 13.020 -4.694 1.00 31.19 191 THR A CA 1
ATOM 1486 C C . THR A 1 191 ? -58.262 11.794 -5.326 1.00 31.19 191 THR A C 1
ATOM 1488 O O . THR A 1 191 ? -57.657 11.848 -6.393 1.00 31.19 191 THR A O 1
ATOM 1491 N N . GLU A 1 192 ? -58.411 10.667 -4.631 1.00 32.88 192 GLU A N 1
ATOM 1492 C CA . GLU A 1 192 ? -58.267 9.320 -5.169 1.00 32.88 192 GLU A CA 1
ATOM 1493 C C . GLU A 1 192 ? -59.166 9.117 -6.396 1.00 32.88 192 GLU A C 1
ATOM 1495 O O . GLU A 1 192 ? -60.345 9.463 -6.362 1.00 32.88 192 GLU A O 1
ATOM 1500 N N . THR A 1 193 ? -58.686 8.376 -7.398 1.00 32.22 193 THR A N 1
ATOM 1501 C CA . THR A 1 193 ? -59.550 7.435 -8.125 1.00 32.22 193 THR A CA 1
ATOM 1502 C C . THR A 1 193 ? -58.825 6.125 -8.437 1.00 32.22 193 THR A C 1
ATOM 1504 O O . THR A 1 193 ? -57.868 6.039 -9.197 1.00 32.22 193 THR A O 1
ATOM 1507 N N . LYS A 1 194 ? -59.351 5.067 -7.819 1.00 34.53 194 LYS A N 1
ATOM 1508 C CA . LYS A 1 194 ? -59.216 3.651 -8.174 1.00 34.53 194 LYS A CA 1
ATOM 1509 C C . LYS A 1 194 ? -60.052 3.344 -9.423 1.00 34.53 194 LYS A C 1
ATOM 1511 O O . LYS A 1 194 ? -61.227 3.707 -9.427 1.00 34.53 194 LYS A O 1
ATOM 1516 N N . LYS A 1 195 ? -59.515 2.521 -10.338 1.00 30.11 195 LYS A N 1
ATOM 1517 C CA . LYS A 1 195 ? -60.119 1.332 -11.015 1.00 30.11 195 LYS A CA 1
ATOM 1518 C C . LYS A 1 195 ? -59.494 1.155 -12.411 1.00 30.11 195 LYS A C 1
ATOM 1520 O O . LYS A 1 195 ? -59.501 2.084 -13.197 1.00 30.11 195 LYS A O 1
ATOM 1525 N N . ARG A 1 196 ? -58.814 0.035 -12.683 1.00 29.03 196 ARG A N 1
ATOM 1526 C CA . ARG A 1 196 ? -59.330 -1.311 -13.040 1.00 29.03 196 ARG A CA 1
ATOM 1527 C C . ARG A 1 196 ? -59.409 -1.458 -14.566 1.00 29.03 196 ARG A C 1
ATOM 1529 O O . ARG A 1 196 ? -60.243 -0.822 -15.195 1.00 29.03 196 ARG A O 1
ATOM 1536 N N . GLY A 1 197 ? -58.584 -2.348 -15.107 1.00 28.36 197 GLY A N 1
ATOM 1537 C CA . GLY A 1 197 ? -58.613 -2.801 -16.495 1.00 28.36 197 GLY A CA 1
ATOM 1538 C C . GLY A 1 197 ? -57.793 -4.080 -16.608 1.00 28.36 197 GLY A C 1
ATOM 1539 O O . GLY A 1 197 ? -56.573 -4.021 -16.667 1.00 28.36 197 GLY A O 1
ATOM 1540 N N . ASP A 1 198 ? -58.501 -5.200 -16.509 1.00 31.28 198 ASP A N 1
ATOM 1541 C CA . ASP A 1 198 ? -58.030 -6.580 -16.593 1.00 31.28 198 ASP A CA 1
ATOM 1542 C C . ASP A 1 198 ? -57.661 -6.991 -18.029 1.00 31.28 198 ASP A C 1
ATOM 1544 O O . ASP A 1 198 ? -58.209 -6.468 -18.996 1.00 31.28 198 ASP A O 1
ATOM 1548 N N . GLU A 1 199 ? -56.810 -8.019 -18.086 1.00 32.09 199 GLU A N 1
ATOM 1549 C CA . GLU A 1 199 ? -56.787 -9.118 -19.062 1.00 32.09 199 GLU A CA 1
ATOM 1550 C C . GLU A 1 199 ? -56.469 -8.825 -20.543 1.00 32.09 199 GLU A C 1
ATOM 1552 O O . GLU A 1 199 ? -57.308 -8.410 -21.337 1.00 32.09 199 GLU A O 1
ATOM 1557 N N . SER A 1 200 ? -55.295 -9.298 -20.979 1.00 29.05 200 SER A N 1
ATOM 1558 C CA . SER A 1 200 ? -55.274 -10.204 -22.133 1.00 29.05 200 SER A CA 1
ATOM 1559 C C . SER A 1 200 ? -54.186 -11.271 -21.991 1.00 29.05 200 SER A C 1
ATOM 1561 O O . SER A 1 200 ? -53.011 -11.010 -21.745 1.00 29.05 200 SER A O 1
ATOM 1563 N N . THR A 1 201 ? -54.671 -12.499 -22.091 1.00 29.75 201 THR A N 1
ATOM 1564 C CA . THR A 1 201 ? -54.000 -13.789 -22.207 1.00 29.75 201 THR A CA 1
ATOM 1565 C C . THR A 1 201 ? -53.191 -13.909 -23.496 1.00 29.75 201 THR A C 1
ATOM 1567 O O . THR A 1 201 ? -53.666 -13.510 -24.558 1.00 29.75 201 THR A O 1
ATOM 1570 N N . GLY A 1 202 ? -52.041 -14.576 -23.418 1.00 27.11 202 GLY A N 1
ATOM 1571 C CA . GLY A 1 202 ? -51.278 -15.032 -24.576 1.00 27.11 202 GLY A CA 1
ATOM 1572 C C . GLY A 1 202 ? -50.274 -16.109 -24.179 1.00 27.11 202 GLY A C 1
ATOM 1573 O O . GLY A 1 202 ? -49.104 -15.812 -23.957 1.00 27.11 202 GLY A O 1
ATOM 1574 N N . ASP A 1 203 ? -50.758 -17.346 -24.058 1.00 27.42 203 ASP A N 1
ATOM 1575 C CA . ASP A 1 203 ? -49.936 -18.553 -24.155 1.00 27.42 203 ASP A CA 1
ATOM 1576 C C . ASP A 1 203 ? -49.241 -18.586 -25.528 1.00 27.42 203 ASP A C 1
ATOM 1578 O O . ASP A 1 203 ? -49.892 -18.312 -26.531 1.00 27.42 203 ASP A O 1
ATOM 1582 N N . GLU A 1 204 ? -47.958 -18.957 -25.593 1.00 26.64 204 GLU A N 1
ATOM 1583 C CA . GLU A 1 204 ? -47.520 -20.163 -26.317 1.00 26.64 204 GLU A CA 1
ATOM 1584 C C . GLU A 1 204 ? -45.986 -20.317 -26.411 1.00 26.64 204 GLU A C 1
ATOM 1586 O O . GLU A 1 204 ? -45.248 -19.450 -26.869 1.00 26.64 204 GLU A O 1
ATOM 1591 N N . LEU A 1 205 ? -45.572 -21.541 -26.067 1.00 26.02 205 LEU A N 1
ATOM 1592 C CA . LEU A 1 205 ? -44.570 -22.375 -26.738 1.00 26.02 205 LEU A CA 1
ATOM 1593 C C . LEU A 1 205 ? -43.069 -22.118 -26.527 1.00 26.02 205 LEU A C 1
ATOM 1595 O O . LEU A 1 205 ? -42.359 -21.414 -27.238 1.00 26.02 205 LEU A O 1
ATOM 1599 N N . THR A 1 206 ? -42.575 -22.946 -25.612 1.00 28.47 206 THR A N 1
ATOM 1600 C CA . THR A 1 206 ? -41.257 -23.578 -25.585 1.00 28.47 206 THR A CA 1
ATOM 1601 C C . THR A 1 206 ? -40.979 -24.380 -26.867 1.00 28.47 206 THR A C 1
ATOM 1603 O O . THR A 1 206 ? -41.722 -25.300 -27.188 1.00 28.47 206 THR A O 1
ATOM 1606 N N . LEU A 1 207 ? -39.848 -24.111 -27.523 1.00 24.27 207 LEU A N 1
ATOM 1607 C CA . LEU A 1 207 ? -39.078 -25.010 -28.404 1.00 24.27 207 LEU A CA 1
ATOM 1608 C C . LEU A 1 207 ? -37.633 -24.481 -28.324 1.00 24.27 207 LEU A C 1
ATOM 1610 O O . LEU A 1 207 ? -37.377 -23.327 -28.629 1.00 24.27 207 LEU A O 1
ATOM 1614 N N . GLY A 1 208 ? -36.669 -25.184 -27.735 1.00 23.23 208 GLY A N 1
ATOM 1615 C CA . GLY A 1 208 ? -36.134 -26.445 -28.237 1.00 23.23 208 GLY A CA 1
ATOM 1616 C C . GLY A 1 208 ? -34.736 -26.158 -28.791 1.00 23.23 208 GLY A C 1
ATOM 1617 O O . GLY A 1 208 ? -34.592 -25.715 -29.924 1.00 23.23 208 GLY A O 1
ATOM 1618 N N . GLY A 1 209 ? -33.710 -26.333 -27.954 1.00 22.23 209 GLY A N 1
ATOM 1619 C CA . GLY A 1 209 ? -32.328 -26.007 -28.294 1.00 22.23 209 GLY A CA 1
ATOM 1620 C C . GLY A 1 209 ? -31.703 -26.940 -29.329 1.00 22.23 209 GLY A C 1
ATOM 1621 O O . GLY A 1 209 ? -32.056 -28.112 -29.414 1.00 22.23 209 GLY A O 1
ATOM 1622 N N . ILE A 1 210 ? -30.700 -26.426 -30.048 1.00 21.42 210 ILE A N 1
ATOM 1623 C CA . ILE A 1 210 ? -29.665 -27.222 -30.718 1.00 21.42 210 ILE A CA 1
ATOM 1624 C C . ILE A 1 210 ? -28.336 -26.462 -30.597 1.00 21.42 210 ILE A C 1
ATOM 1626 O O . ILE A 1 210 ? -28.132 -25.436 -31.240 1.00 21.42 210 ILE A O 1
ATOM 1630 N N . TYR A 1 211 ? -27.420 -26.984 -29.780 1.00 23.95 211 TYR A N 1
ATOM 1631 C CA . TYR A 1 211 ? -26.020 -26.562 -29.751 1.00 23.95 211 TYR A CA 1
ATOM 1632 C C . TYR A 1 211 ? -25.237 -27.374 -30.784 1.00 23.95 211 TYR A C 1
ATOM 1634 O O . TYR A 1 211 ? -25.176 -28.601 -30.699 1.00 23.95 211 TYR A O 1
ATOM 1642 N N . LEU A 1 212 ? -24.605 -26.699 -31.745 1.00 20.42 212 LEU A N 1
ATOM 1643 C CA . LEU A 1 212 ? -23.668 -27.333 -32.668 1.00 20.42 212 LEU A CA 1
ATOM 1644 C C . LEU A 1 212 ? -22.248 -27.231 -32.090 1.00 20.42 212 LEU A C 1
ATOM 1646 O O . LEU A 1 212 ? -21.581 -26.204 -32.190 1.00 20.42 212 LEU A O 1
ATOM 1650 N N . ILE A 1 213 ? -21.787 -28.315 -31.467 1.00 22.23 213 ILE A N 1
ATOM 1651 C CA . ILE A 1 213 ? -20.416 -28.465 -30.968 1.00 22.23 213 ILE A CA 1
ATOM 1652 C C . ILE A 1 213 ? -19.497 -28.753 -32.158 1.00 22.23 213 ILE A C 1
ATOM 1654 O O . ILE A 1 213 ? -19.626 -29.780 -32.825 1.00 22.23 213 ILE A O 1
ATOM 1658 N N . ARG A 1 214 ? -18.526 -27.871 -32.415 1.00 21.31 214 ARG A N 1
ATOM 1659 C CA . ARG A 1 214 ? -17.448 -28.120 -33.382 1.00 21.31 214 ARG A CA 1
ATOM 1660 C C . ARG A 1 214 ? -16.194 -28.566 -32.629 1.00 21.31 214 ARG A C 1
ATOM 1662 O O . ARG A 1 214 ? -15.423 -27.748 -32.139 1.00 21.31 214 ARG A O 1
ATOM 1669 N N . CYS A 1 215 ? -15.988 -29.879 -32.535 1.00 20.05 215 CYS A N 1
ATOM 1670 C CA . CYS A 1 215 ? -14.755 -30.462 -32.009 1.00 20.05 215 CYS A CA 1
ATOM 1671 C C . CYS A 1 215 ? -13.574 -30.155 -32.943 1.00 20.05 215 CYS A C 1
ATOM 1673 O O . CYS A 1 215 ? -13.603 -30.502 -34.125 1.00 20.05 215 CYS A O 1
ATOM 1675 N N . ARG A 1 216 ? -12.501 -29.562 -32.408 1.00 22.75 216 ARG A N 1
ATOM 1676 C CA . ARG A 1 216 ? -11.192 -29.495 -33.072 1.00 22.75 216 ARG A CA 1
ATOM 1677 C C . ARG A 1 216 ? -10.251 -30.485 -32.390 1.00 22.75 216 ARG A C 1
ATOM 1679 O O . ARG A 1 216 ? -9.882 -30.315 -31.234 1.00 22.75 216 ARG A O 1
ATOM 1686 N N . ALA A 1 217 ? -9.906 -31.543 -33.117 1.00 21.69 217 ALA A N 1
ATOM 1687 C CA . ALA A 1 217 ? -8.944 -32.550 -32.699 1.00 21.69 217 ALA A CA 1
ATOM 1688 C C . ALA A 1 217 ? -7.526 -31.955 -32.677 1.00 21.69 217 ALA A C 1
ATOM 1690 O O . ALA A 1 217 ? -7.050 -31.447 -33.693 1.00 21.69 217 ALA A O 1
ATOM 1691 N N . PHE A 1 218 ? -6.842 -32.046 -31.535 1.00 24.44 218 PHE A N 1
ATOM 1692 C CA . PHE A 1 218 ? -5.408 -31.781 -31.440 1.00 24.44 218 PHE A CA 1
ATOM 1693 C C . PHE A 1 218 ? -4.625 -33.076 -31.669 1.00 24.44 218 PHE A C 1
ATOM 1695 O O . PHE A 1 218 ? -4.680 -34.018 -30.881 1.00 24.44 218 PHE A O 1
ATOM 1702 N N . TYR A 1 219 ? -3.876 -33.096 -32.768 1.00 22.91 219 TYR A N 1
ATOM 1703 C CA . TYR A 1 219 ? -2.876 -34.107 -33.092 1.00 22.91 219 TYR A CA 1
ATOM 1704 C C . TYR A 1 219 ? -1.630 -33.863 -32.218 1.00 22.91 219 TYR A C 1
ATOM 1706 O O . TYR A 1 219 ? -0.993 -32.815 -32.329 1.00 22.91 219 TYR A O 1
ATOM 1714 N N . ARG A 1 220 ? -1.273 -34.806 -31.335 1.00 24.14 220 ARG A N 1
ATOM 1715 C CA . ARG A 1 220 ? 0.018 -34.806 -30.616 1.00 24.14 220 ARG A CA 1
ATOM 1716 C C . ARG A 1 220 ? 1.084 -35.502 -31.473 1.00 24.14 220 ARG A C 1
ATOM 1718 O O . ARG A 1 220 ? 0.839 -36.633 -31.890 1.00 24.14 220 ARG A O 1
ATOM 1725 N N . PRO A 1 221 ? 2.279 -34.921 -31.684 1.00 30.23 221 PRO A N 1
ATOM 1726 C CA . PRO A 1 221 ? 3.403 -35.662 -32.238 1.00 30.23 221 PRO A CA 1
ATOM 1727 C C . PRO A 1 221 ? 4.073 -36.503 -31.146 1.00 30.23 221 PRO A C 1
ATOM 1729 O O . PRO A 1 221 ? 4.438 -36.011 -30.079 1.00 30.23 221 PRO A O 1
ATOM 1732 N N . THR A 1 222 ? 4.244 -37.785 -31.443 1.00 28.78 222 THR A N 1
ATOM 1733 C CA . THR A 1 222 ? 5.059 -38.758 -30.710 1.00 28.78 222 THR A CA 1
ATOM 1734 C C . THR A 1 222 ? 6.545 -38.385 -30.739 1.00 28.78 222 THR A C 1
ATOM 1736 O O . THR A 1 222 ? 7.107 -38.177 -31.813 1.00 28.78 222 THR A O 1
ATOM 1739 N N . LEU A 1 223 ? 7.191 -38.362 -29.569 1.00 33.56 223 LEU A N 1
ATOM 1740 C CA . LEU A 1 223 ? 8.651 -38.298 -29.421 1.00 33.56 223 LEU A CA 1
ATOM 1741 C C . LEU A 1 223 ? 9.282 -39.698 -29.576 1.00 33.56 223 LEU A C 1
ATOM 1743 O O . LEU A 1 223 ? 8.672 -40.681 -29.145 1.00 33.56 223 LEU A O 1
ATOM 1747 N N . PRO A 1 224 ? 10.501 -39.819 -30.136 1.00 39.88 224 PRO A N 1
ATOM 1748 C CA . PRO A 1 224 ? 11.197 -41.094 -30.237 1.00 39.88 224 PRO A CA 1
ATOM 1749 C C . PRO A 1 224 ? 12.009 -41.413 -28.971 1.00 39.88 224 PRO A C 1
ATOM 1751 O O . PRO A 1 224 ? 12.761 -40.589 -28.454 1.00 39.88 224 PRO A O 1
ATOM 1754 N N . PHE A 1 225 ? 11.876 -42.659 -28.518 1.00 29.84 225 PHE A N 1
ATOM 1755 C CA . PHE A 1 225 ? 12.680 -43.294 -27.476 1.00 29.84 225 PHE A CA 1
ATOM 1756 C C . PHE A 1 225 ? 14.142 -43.465 -27.919 1.00 29.84 225 PHE A C 1
ATOM 1758 O O . PHE A 1 225 ? 14.414 -44.117 -28.930 1.00 29.84 225 PHE A O 1
ATOM 1765 N N . THR A 1 226 ? 15.090 -42.983 -27.116 1.00 33.78 226 THR A N 1
ATOM 1766 C CA . THR A 1 226 ? 16.499 -43.390 -27.185 1.00 33.78 226 THR A CA 1
ATOM 1767 C C . THR A 1 226 ? 16.767 -44.530 -26.201 1.00 33.78 226 THR A C 1
ATOM 1769 O O . THR A 1 226 ? 16.414 -44.486 -25.025 1.00 33.78 226 THR A O 1
ATOM 1772 N N . ARG A 1 227 ? 17.369 -45.601 -26.728 1.00 31.41 227 ARG A N 1
ATOM 1773 C CA . ARG A 1 227 ? 17.823 -46.789 -25.998 1.00 31.41 227 ARG A CA 1
ATOM 1774 C C . ARG A 1 227 ? 19.106 -46.484 -25.221 1.00 31.41 227 ARG A C 1
ATOM 1776 O O . ARG A 1 227 ? 20.022 -45.885 -25.776 1.00 31.41 227 ARG A O 1
ATOM 1783 N N . SER A 1 228 ? 19.214 -47.033 -24.014 1.00 28.73 228 SER A N 1
ATOM 1784 C CA . SER A 1 228 ? 20.488 -47.331 -23.349 1.00 28.73 228 SER A CA 1
ATOM 1785 C C . SER A 1 228 ? 20.477 -48.794 -22.871 1.00 28.73 228 SER A C 1
ATOM 1787 O O . SER A 1 228 ? 19.429 -49.251 -22.402 1.00 28.73 228 SER A O 1
ATOM 1789 N N . PRO A 1 229 ? 21.581 -49.554 -23.019 1.00 51.16 229 PRO A N 1
ATOM 1790 C CA . PRO A 1 229 ? 21.681 -50.951 -22.609 1.00 51.16 229 PRO A CA 1
ATOM 1791 C C . PRO A 1 229 ? 22.369 -51.101 -21.239 1.00 51.16 229 PRO A C 1
ATOM 1793 O O . PRO A 1 229 ? 23.287 -50.357 -20.926 1.00 51.16 229 PRO A O 1
ATOM 1796 N N . PHE A 1 230 ? 21.953 -52.078 -20.431 1.00 33.06 230 PHE A N 1
ATOM 1797 C CA . PHE A 1 230 ? 22.751 -53.234 -19.967 1.00 33.06 230 PHE A CA 1
ATOM 1798 C C . PHE A 1 230 ? 21.988 -54.002 -18.852 1.00 33.06 230 PHE A C 1
ATOM 1800 O O . PHE A 1 230 ? 21.131 -53.425 -18.185 1.00 33.06 230 PHE A O 1
ATOM 1807 N N . PRO A 1 231 ? 22.222 -55.323 -18.693 1.00 51.31 231 PRO A N 1
ATOM 1808 C CA . PRO A 1 231 ? 21.236 -56.278 -18.194 1.00 51.31 231 PRO A CA 1
ATOM 1809 C C . PRO A 1 231 ? 21.574 -56.833 -16.806 1.00 51.31 231 PRO A C 1
ATOM 1811 O O . PRO A 1 231 ? 22.740 -57.083 -16.513 1.00 51.31 231 PRO A O 1
ATOM 1814 N N . LEU A 1 232 ? 20.561 -57.196 -16.012 1.00 33.56 232 LEU A N 1
ATOM 1815 C CA . LEU A 1 232 ? 20.741 -58.137 -14.902 1.00 33.56 232 LEU A CA 1
ATOM 1816 C C . LEU A 1 232 ? 19.574 -59.135 -14.788 1.00 33.56 232 LEU A C 1
ATOM 1818 O O . LEU A 1 232 ? 18.439 -58.799 -14.478 1.00 33.56 232 LEU A O 1
ATOM 1822 N N . ARG A 1 233 ? 19.950 -60.376 -15.117 1.00 32.34 233 ARG A N 1
ATOM 1823 C CA . ARG A 1 233 ? 19.447 -61.718 -14.778 1.00 32.34 233 ARG A CA 1
ATOM 1824 C C . ARG A 1 233 ? 18.154 -61.858 -13.954 1.00 32.34 233 ARG A C 1
ATOM 1826 O O . ARG A 1 233 ? 18.090 -61.494 -12.786 1.00 32.34 233 ARG A O 1
ATOM 1833 N N . HIS A 1 234 ? 17.221 -62.606 -14.544 1.00 35.31 234 HIS A N 1
ATOM 1834 C CA . HIS A 1 234 ? 16.188 -63.397 -13.865 1.00 35.31 234 HIS A CA 1
ATOM 1835 C C . HIS A 1 234 ? 16.777 -64.530 -13.003 1.00 35.31 234 HIS A C 1
ATOM 1837 O O . HIS A 1 234 ? 17.854 -65.051 -13.308 1.00 35.31 234 HIS A O 1
ATOM 1843 N N . PRO A 1 235 ? 15.960 -65.053 -12.074 1.00 45.91 235 PRO A N 1
ATOM 1844 C CA . PRO A 1 235 ? 15.632 -66.470 -12.126 1.00 45.91 235 PRO A CA 1
ATOM 1845 C C . PRO A 1 235 ? 14.124 -66.679 -12.300 1.00 45.91 235 PRO A C 1
ATOM 1847 O O . PRO A 1 235 ? 13.296 -66.110 -11.594 1.00 45.91 235 PRO A O 1
ATOM 1850 N N . GLN A 1 236 ? 13.794 -67.512 -13.283 1.00 35.81 236 GLN A N 1
ATOM 1851 C CA . GLN A 1 236 ? 12.473 -68.090 -13.480 1.00 35.81 236 GLN A CA 1
ATOM 1852 C C . GLN A 1 236 ? 12.227 -69.157 -12.408 1.00 35.81 236 GLN A C 1
ATOM 1854 O O . GLN A 1 236 ? 13.051 -70.054 -12.232 1.00 35.81 236 GLN A O 1
ATOM 1859 N N . SER A 1 237 ? 11.062 -69.125 -11.770 1.00 33.66 237 SER A N 1
ATOM 1860 C CA . SER A 1 237 ? 10.439 -70.338 -11.253 1.00 33.66 237 SER A CA 1
ATOM 1861 C C . SER A 1 237 ? 8.948 -70.331 -11.578 1.00 33.66 237 SER A C 1
ATOM 1863 O O . SER A 1 237 ? 8.223 -69.356 -11.389 1.00 33.66 237 SER A O 1
ATOM 1865 N N . ASN A 1 238 ? 8.542 -71.446 -12.173 1.00 36.72 238 ASN A N 1
ATOM 1866 C CA . ASN A 1 238 ? 7.201 -71.773 -12.612 1.00 36.72 238 ASN A CA 1
ATOM 1867 C C . ASN A 1 238 ? 6.252 -71.886 -11.417 1.00 36.72 238 ASN A C 1
ATOM 1869 O O . ASN A 1 238 ? 6.530 -72.677 -10.522 1.00 36.72 238 ASN A O 1
ATOM 1873 N N . MET A 1 239 ? 5.075 -71.260 -11.478 1.00 32.31 239 MET A N 1
ATOM 1874 C CA . MET A 1 239 ? 3.850 -71.919 -11.021 1.00 32.31 239 MET A CA 1
ATOM 1875 C C . MET A 1 239 ? 2.665 -71.542 -11.907 1.00 32.31 239 MET A C 1
ATOM 1877 O O . MET A 1 239 ? 2.351 -70.384 -12.165 1.00 32.31 239 MET A O 1
ATOM 1881 N N . SER A 1 240 ? 2.055 -72.608 -12.397 1.00 34.75 240 SER A N 1
ATOM 1882 C CA . SER A 1 240 ? 0.923 -72.707 -13.292 1.00 34.75 240 SER A CA 1
ATOM 1883 C C . SER A 1 240 ? -0.408 -72.367 -12.621 1.00 34.75 240 SER A C 1
ATOM 1885 O O . SER A 1 240 ? -0.630 -72.722 -11.469 1.00 34.75 240 SER A O 1
ATOM 1887 N N . SER A 1 241 ? -1.349 -71.892 -13.442 1.00 42.03 241 SER A N 1
ATOM 1888 C CA . SER A 1 241 ? -2.747 -72.347 -13.436 1.00 42.03 241 SER A CA 1
ATOM 1889 C C . SER A 1 241 ? -3.540 -72.184 -12.127 1.00 42.03 241 SER A C 1
ATOM 1891 O O . SER A 1 241 ? -3.721 -73.142 -11.378 1.00 42.03 241 SER A O 1
ATOM 1893 N N . CYS A 1 242 ? -4.156 -71.010 -11.948 1.00 33.88 242 CYS A N 1
ATOM 1894 C CA . CYS A 1 242 ? -5.503 -70.881 -11.365 1.00 33.88 242 CYS A CA 1
ATOM 1895 C C . CYS A 1 242 ? -6.092 -69.483 -11.630 1.00 33.88 242 CYS A C 1
ATOM 1897 O O . CYS A 1 242 ? -6.376 -68.716 -10.716 1.00 33.88 242 CYS A O 1
ATOM 1899 N N . CYS A 1 243 ? -6.322 -69.133 -12.898 1.00 32.91 243 CYS A N 1
ATOM 1900 C CA . CYS A 1 243 ? -7.166 -67.984 -13.234 1.00 32.91 243 CYS A CA 1
ATOM 1901 C C . CYS A 1 243 ? -8.646 -68.379 -13.108 1.00 32.91 243 CYS A C 1
ATOM 1903 O O . CYS A 1 243 ? -9.342 -68.565 -14.105 1.00 32.91 243 CYS A O 1
ATOM 1905 N N . LYS A 1 244 ? -9.146 -68.497 -11.872 1.00 38.69 244 LYS A N 1
ATOM 1906 C CA . LYS A 1 244 ? -10.576 -68.288 -11.628 1.00 38.69 244 LYS A CA 1
ATOM 1907 C C . LYS A 1 244 ? -10.823 -66.793 -11.804 1.00 38.69 244 LYS A C 1
ATOM 1909 O O . LYS A 1 244 ? -10.336 -65.993 -11.012 1.00 38.69 244 LYS A O 1
ATOM 1914 N N . LYS A 1 245 ? -11.551 -66.423 -12.862 1.00 42.97 245 LYS A N 1
ATOM 1915 C CA . LYS A 1 245 ? -12.185 -65.107 -13.004 1.00 42.97 245 LYS A CA 1
ATOM 1916 C C . LYS A 1 245 ? -13.116 -64.906 -11.807 1.00 42.97 245 LYS A C 1
ATOM 1918 O O . LYS A 1 245 ? -14.284 -65.280 -11.860 1.00 42.97 245 LYS A O 1
ATOM 1923 N N . ALA A 1 246 ? -12.591 -64.349 -10.723 1.00 37.97 246 ALA A N 1
ATOM 1924 C CA . ALA A 1 246 ? -13.422 -63.644 -9.772 1.00 37.97 246 ALA A CA 1
ATOM 1925 C C . ALA A 1 246 ? -13.975 -62.430 -10.525 1.00 37.97 246 ALA A C 1
ATOM 1927 O O . ALA A 1 246 ? -13.208 -61.609 -11.031 1.00 37.97 246 ALA A O 1
ATOM 1928 N N . LYS A 1 247 ? -15.302 -62.352 -10.655 1.00 42.38 247 LYS A N 1
ATOM 1929 C CA . LYS A 1 247 ? -15.975 -61.064 -10.802 1.00 42.38 247 LYS A CA 1
ATOM 1930 C C . LYS A 1 247 ? -15.465 -60.215 -9.636 1.00 42.38 247 LYS A C 1
ATOM 1932 O O . LYS A 1 247 ? -15.830 -60.476 -8.495 1.00 42.38 247 LYS A O 1
ATOM 1937 N N . LEU A 1 248 ? -14.557 -59.279 -9.909 1.00 40.69 248 LEU A N 1
ATOM 1938 C CA . LEU A 1 248 ? -14.423 -58.109 -9.058 1.00 40.69 248 LEU A CA 1
ATOM 1939 C C . LEU A 1 248 ? -15.743 -57.365 -9.260 1.00 40.69 248 LEU A C 1
ATOM 1941 O O . LEU A 1 248 ? -15.890 -56.592 -10.206 1.00 40.69 248 LEU A O 1
ATOM 1945 N N . ASP A 1 249 ? -16.737 -57.692 -8.439 1.00 43.62 249 ASP A N 1
ATOM 1946 C CA . ASP A 1 249 ? -17.817 -56.756 -8.178 1.00 43.62 249 ASP A CA 1
ATOM 1947 C C . ASP A 1 249 ? -17.122 -55.461 -7.754 1.00 43.62 249 ASP A C 1
ATOM 1949 O O . ASP A 1 249 ? -16.232 -55.501 -6.900 1.00 43.62 249 ASP A O 1
ATOM 1953 N N . ALA A 1 250 ? -17.413 -54.369 -8.468 1.00 53.28 250 ALA A N 1
ATOM 1954 C CA . ALA A 1 250 ? -16.776 -53.073 -8.292 1.00 53.28 250 ALA A CA 1
ATOM 1955 C C . ALA A 1 250 ? -16.681 -52.771 -6.795 1.00 53.28 250 ALA A C 1
ATOM 1957 O O . ALA A 1 250 ? -17.698 -52.523 -6.147 1.00 53.28 250 ALA A O 1
ATOM 1958 N N . ALA A 1 251 ? -15.470 -52.882 -6.240 1.00 43.75 251 ALA A N 1
ATOM 1959 C CA . ALA A 1 251 ? -15.241 -52.525 -4.856 1.00 43.75 251 ALA A CA 1
ATOM 1960 C C . ALA A 1 251 ? -15.728 -51.077 -4.724 1.00 43.75 251 ALA A C 1
ATOM 1962 O O . ALA A 1 251 ? -15.284 -50.252 -5.531 1.00 43.75 251 ALA A O 1
ATOM 1963 N N . PRO A 1 252 ? -16.663 -50.776 -3.802 1.00 49.88 252 PRO A N 1
ATOM 1964 C CA . PRO A 1 252 ? -17.114 -49.410 -3.602 1.00 49.88 252 PRO A CA 1
ATOM 1965 C C . PRO A 1 252 ? -15.857 -48.581 -3.389 1.00 49.88 252 PRO A C 1
ATOM 1967 O O . PRO A 1 252 ? -15.033 -48.903 -2.525 1.00 49.88 252 PRO A O 1
ATOM 1970 N N . THR A 1 253 ? -15.634 -47.604 -4.263 1.00 56.31 253 THR A N 1
ATOM 1971 C CA . THR A 1 253 ? -14.466 -46.747 -4.172 1.00 56.31 253 THR A CA 1
ATOM 1972 C C . THR A 1 253 ? -14.525 -46.109 -2.794 1.00 56.31 253 THR A C 1
ATOM 1974 O O . THR A 1 253 ? -15.429 -45.343 -2.500 1.00 56.31 253 THR A O 1
ATOM 1977 N N . TYR A 1 254 ? -13.584 -46.453 -1.911 1.00 50.97 254 TYR A N 1
ATOM 1978 C CA . TYR A 1 254 ? -13.548 -45.984 -0.514 1.00 50.97 254 TYR A CA 1
ATOM 1979 C C . TYR A 1 254 ? -13.542 -44.445 -0.387 1.00 50.97 254 TYR A C 1
ATOM 1981 O O . TYR A 1 254 ? -13.750 -43.901 0.691 1.00 50.97 254 TYR A O 1
ATOM 1989 N N . PHE A 1 255 ? -13.341 -43.748 -1.506 1.00 50.53 255 PHE A N 1
ATOM 1990 C CA . PHE A 1 255 ? -13.492 -42.308 -1.677 1.00 50.53 255 PHE A CA 1
ATOM 1991 C C . PHE A 1 255 ? -14.944 -41.805 -1.763 1.00 50.53 255 PHE A C 1
ATOM 1993 O O . PHE A 1 255 ? -15.137 -40.600 -1.897 1.00 50.53 255 PHE A O 1
ATOM 2000 N N . ASP A 1 256 ? -15.962 -42.666 -1.705 1.00 56.41 256 ASP A N 1
ATOM 2001 C CA . ASP A 1 256 ? -17.349 -42.253 -1.962 1.00 56.41 256 ASP A CA 1
ATOM 2002 C C . ASP A 1 256 ? -18.035 -41.533 -0.798 1.00 56.41 256 ASP A C 1
ATOM 2004 O O . ASP A 1 256 ? -19.148 -41.053 -0.990 1.00 56.41 256 ASP A O 1
ATOM 2008 N N . ARG A 1 257 ? -17.425 -41.410 0.393 1.00 69.75 257 ARG A N 1
ATOM 2009 C CA . ARG A 1 257 ? -18.030 -40.658 1.514 1.00 69.75 257 ARG A CA 1
ATOM 2010 C C . ARG A 1 257 ? -17.001 -40.022 2.450 1.00 69.75 257 ARG A C 1
ATOM 2012 O O . ARG A 1 257 ? -16.941 -40.378 3.625 1.00 69.75 257 ARG A O 1
ATOM 2019 N N . LEU A 1 258 ? -16.203 -39.070 1.961 1.00 81.69 258 LEU A N 1
ATOM 2020 C CA . LEU A 1 258 ? -15.639 -38.092 2.899 1.00 81.69 258 LEU A CA 1
ATOM 2021 C C . LEU A 1 258 ? -16.812 -37.282 3.485 1.00 81.69 258 LEU A C 1
ATOM 2023 O O . LEU A 1 258 ? -17.672 -36.853 2.712 1.00 81.69 258 LEU A O 1
ATOM 2027 N N . PRO A 1 259 ? -16.894 -37.105 4.815 1.00 88.62 259 PRO A N 1
ATOM 2028 C CA . PRO A 1 259 ? -17.897 -36.238 5.426 1.00 88.62 259 PRO A CA 1
ATOM 2029 C C . PRO A 1 259 ? -17.842 -34.830 4.814 1.00 88.62 259 PRO A C 1
ATOM 2031 O O . PRO A 1 259 ? -16.753 -34.309 4.572 1.00 88.62 259 PRO A O 1
ATOM 2034 N N . ALA A 1 260 ? -18.998 -34.231 4.516 1.00 86.88 260 ALA A N 1
ATOM 2035 C CA . ALA A 1 260 ? -19.073 -32.959 3.787 1.00 86.88 260 ALA A CA 1
ATOM 2036 C C . ALA A 1 260 ? -18.344 -31.818 4.519 1.00 86.88 260 ALA A C 1
ATOM 2038 O O . ALA A 1 260 ? -17.679 -30.991 3.903 1.00 86.88 260 ALA A O 1
ATOM 2039 N N . ASP A 1 261 ? -18.409 -31.827 5.846 1.00 90.06 261 ASP A N 1
ATOM 2040 C CA . ASP A 1 261 ? -17.647 -30.968 6.743 1.00 90.06 261 ASP A CA 1
ATOM 2041 C C . ASP A 1 261 ? -16.138 -31.114 6.535 1.00 90.06 261 ASP A C 1
ATOM 2043 O O . ASP A 1 261 ? -15.450 -30.104 6.423 1.00 90.06 261 ASP A O 1
ATOM 2047 N N . LEU A 1 262 ? -15.615 -32.334 6.397 1.00 91.19 262 LEU A N 1
ATOM 2048 C CA . LEU A 1 262 ? -14.191 -32.550 6.133 1.00 91.19 262 LEU A CA 1
ATOM 2049 C C . LEU A 1 262 ? -13.780 -32.001 4.759 1.00 91.19 262 LEU A C 1
ATOM 2051 O O . LEU A 1 262 ? -12.713 -31.409 4.637 1.00 91.19 262 LEU A O 1
ATOM 2055 N N . VAL A 1 263 ? -14.624 -32.162 3.735 1.00 91.38 263 VAL A N 1
ATOM 2056 C CA . VAL A 1 263 ? -14.365 -31.616 2.389 1.00 91.38 263 VAL A CA 1
ATOM 2057 C C . VAL A 1 263 ? -14.301 -30.084 2.436 1.00 91.38 263 VAL A C 1
ATOM 2059 O O . VAL A 1 263 ? -13.382 -29.487 1.880 1.00 91.38 263 VAL A O 1
ATOM 2062 N N . VAL A 1 264 ? -15.219 -29.443 3.169 1.00 93.19 264 VAL A N 1
ATOM 2063 C CA . VAL A 1 264 ? -15.180 -27.992 3.410 1.00 93.19 264 VAL A CA 1
ATOM 2064 C C . VAL A 1 264 ? -13.910 -27.599 4.171 1.00 93.19 264 VAL A C 1
ATOM 2066 O O . VAL A 1 264 ? -13.227 -26.669 3.761 1.00 93.19 264 VAL A O 1
ATOM 2069 N N . HIS A 1 265 ? -13.529 -28.319 5.228 1.00 94.06 265 HIS A N 1
ATOM 2070 C CA . HIS A 1 265 ? -12.311 -28.001 5.985 1.00 94.06 265 HIS A CA 1
ATOM 2071 C C . HIS A 1 265 ? -11.045 -28.108 5.130 1.00 94.06 265 HIS A C 1
ATOM 2073 O O . HIS A 1 265 ? -10.165 -27.261 5.247 1.00 94.06 265 HIS A O 1
ATOM 2079 N N . VAL A 1 266 ? -10.958 -29.111 4.249 1.00 93.81 266 VAL A N 1
ATOM 2080 C CA . VAL A 1 266 ? -9.829 -29.251 3.318 1.00 93.81 266 VAL A CA 1
ATOM 2081 C C . VAL A 1 266 ? -9.794 -28.092 2.325 1.00 93.81 266 VAL A C 1
ATOM 2083 O O . VAL A 1 266 ? -8.714 -27.564 2.079 1.00 93.81 266 VAL A O 1
ATOM 2086 N N . ALA A 1 267 ? -10.950 -27.652 1.812 1.00 93.94 267 ALA A N 1
ATOM 2087 C CA . ALA A 1 267 ? -11.021 -26.460 0.968 1.00 93.94 267 ALA A CA 1
ATOM 2088 C C . ALA A 1 267 ? -10.437 -25.234 1.690 1.00 93.94 267 ALA A C 1
ATOM 2090 O O . ALA A 1 267 ? -9.538 -24.594 1.162 1.00 93.94 267 ALA A O 1
ATOM 2091 N N . PHE A 1 268 ? -10.857 -24.964 2.933 1.00 93.38 268 PHE A N 1
ATOM 2092 C CA . PHE A 1 268 ? -10.354 -23.847 3.758 1.00 93.38 268 PHE A CA 1
ATOM 2093 C C . PHE A 1 268 ? -8.929 -24.021 4.297 1.00 93.38 268 PHE A C 1
ATOM 2095 O O . PHE A 1 268 ? -8.403 -23.116 4.939 1.00 93.38 268 PHE A O 1
ATOM 2102 N N . TRP A 1 269 ? -8.274 -25.142 3.997 1.00 94.94 269 TRP A N 1
ATOM 2103 C CA . TRP A 1 269 ? -6.840 -25.339 4.212 1.00 94.94 269 TRP A CA 1
ATOM 2104 C C . TRP A 1 269 ? -5.998 -25.072 2.959 1.00 94.94 269 TRP A C 1
ATOM 2106 O O . TRP A 1 269 ? -4.770 -25.088 3.045 1.00 94.94 269 TRP A O 1
ATOM 2116 N N . CYS A 1 270 ? -6.616 -24.828 1.799 1.00 95.38 270 CYS A N 1
ATOM 2117 C CA . CYS A 1 270 ? -5.891 -24.455 0.589 1.00 95.38 270 CYS A CA 1
ATOM 2118 C C . CYS A 1 270 ? -5.293 -23.040 0.742 1.00 95.38 270 CYS A C 1
ATOM 2120 O O . CYS A 1 270 ? -6.049 -22.090 0.960 1.00 95.38 270 CYS A O 1
ATOM 2122 N N . PRO A 1 271 ? -3.963 -22.873 0.613 1.00 93.25 271 PRO A N 1
ATOM 2123 C CA . PRO A 1 271 ? -3.304 -21.598 0.901 1.00 93.25 271 PRO A CA 1
ATOM 2124 C C . PRO A 1 271 ? -3.535 -20.537 -0.182 1.00 93.25 271 PRO A C 1
ATOM 2126 O O . PRO A 1 271 ? -3.505 -19.348 0.115 1.00 93.25 271 PRO A O 1
ATOM 2129 N N . ASP A 1 272 ? -3.786 -20.957 -1.422 1.00 94.50 272 ASP A N 1
ATOM 2130 C CA . ASP A 1 272 ? -3.830 -20.074 -2.584 1.00 94.50 272 ASP A CA 1
ATOM 2131 C C . ASP A 1 272 ? -4.964 -20.427 -3.563 1.00 94.50 272 ASP A C 1
ATOM 2133 O O . ASP A 1 272 ? -5.605 -21.483 -3.481 1.00 94.50 272 ASP A O 1
ATOM 2137 N N . VAL A 1 273 ? -5.200 -19.495 -4.491 1.00 94.38 273 VAL A N 1
ATOM 2138 C CA . VAL 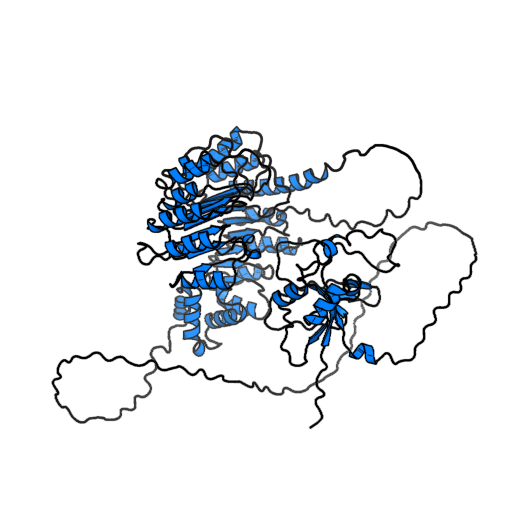A 1 273 ? -6.246 -19.525 -5.525 1.00 94.38 273 VAL A CA 1
ATOM 2139 C C . VAL A 1 273 ? -6.095 -20.715 -6.479 1.00 94.38 273 VAL A C 1
ATOM 2141 O O . VAL A 1 273 ? -7.101 -21.311 -6.877 1.00 94.38 273 VAL A O 1
ATOM 2144 N N . ASP A 1 274 ? -4.867 -21.078 -6.846 1.00 95.12 274 ASP A N 1
ATOM 2145 C CA . ASP A 1 274 ? -4.601 -22.150 -7.807 1.00 95.12 274 ASP A CA 1
ATOM 2146 C C . ASP A 1 274 ? -4.882 -23.517 -7.174 1.00 95.12 274 ASP A C 1
ATOM 2148 O O . ASP A 1 274 ? -5.536 -24.374 -7.775 1.00 95.12 274 ASP A O 1
ATOM 2152 N N . THR A 1 275 ? -4.472 -23.696 -5.919 1.00 95.50 275 THR A N 1
ATOM 2153 C CA . THR A 1 275 ? -4.679 -24.913 -5.137 1.00 95.50 275 THR A CA 1
ATOM 2154 C C . THR A 1 275 ? -6.163 -25.160 -4.878 1.00 95.50 275 THR A C 1
ATOM 2156 O O . THR A 1 275 ? -6.639 -26.276 -5.107 1.00 95.50 275 THR A O 1
ATOM 2159 N N . ILE A 1 276 ? -6.929 -24.139 -4.461 1.00 95.50 276 ILE A N 1
ATOM 2160 C CA . ILE A 1 276 ? -8.381 -24.299 -4.271 1.00 95.50 276 ILE A CA 1
ATOM 2161 C C . ILE A 1 276 ? -9.101 -24.527 -5.605 1.00 95.50 276 ILE A C 1
ATOM 2163 O O . ILE A 1 276 ? -10.031 -25.331 -5.674 1.00 95.50 276 ILE A O 1
ATOM 2167 N N . SER A 1 277 ? -8.654 -23.885 -6.688 1.00 94.00 277 SER A N 1
ATOM 2168 C CA . SER A 1 277 ? -9.236 -24.091 -8.018 1.00 94.00 277 SER A CA 1
ATOM 2169 C C . SER A 1 277 ? -9.027 -25.526 -8.493 1.00 94.00 277 SER A C 1
ATOM 2171 O O . SER A 1 277 ? -9.991 -26.175 -8.900 1.00 94.00 277 SER A O 1
ATOM 2173 N N . ALA A 1 278 ? -7.809 -26.056 -8.355 1.00 94.19 278 ALA A N 1
ATOM 2174 C CA . ALA A 1 278 ? -7.502 -27.450 -8.654 1.00 94.19 278 ALA A CA 1
ATOM 2175 C C . ALA A 1 278 ? -8.302 -28.414 -7.761 1.00 94.19 278 ALA A C 1
ATOM 2177 O O . ALA A 1 278 ? -8.805 -29.433 -8.238 1.00 94.19 278 ALA A O 1
ATOM 2178 N N . TYR A 1 279 ? -8.472 -28.086 -6.476 1.00 93.94 279 TYR A N 1
ATOM 2179 C CA . TYR A 1 279 ? -9.273 -28.882 -5.547 1.00 93.94 279 TYR A CA 1
ATOM 2180 C C . TYR A 1 279 ? -10.745 -28.962 -5.978 1.00 93.94 279 TYR A C 1
ATOM 2182 O O . TYR A 1 279 ? -11.293 -30.061 -6.091 1.00 93.94 279 TYR A O 1
ATOM 2190 N N . LEU A 1 280 ? -11.374 -27.825 -6.294 1.00 92.81 280 LEU A N 1
ATOM 2191 C CA . LEU A 1 280 ? -12.758 -27.787 -6.778 1.00 92.81 280 LEU A CA 1
ATOM 2192 C C . LEU A 1 280 ? -12.920 -28.475 -8.140 1.00 92.81 280 LEU A C 1
ATOM 2194 O O . LEU A 1 280 ? -13.931 -29.134 -8.366 1.00 92.81 280 LEU A O 1
ATOM 2198 N N . GLU A 1 281 ? -11.932 -28.390 -9.033 1.00 92.25 281 GLU A N 1
ATOM 2199 C CA . GLU A 1 281 ? -11.946 -29.118 -10.311 1.00 92.25 281 GLU A CA 1
ATOM 2200 C C . GLU A 1 281 ? -11.927 -30.634 -10.120 1.00 92.25 281 GLU A C 1
ATOM 2202 O O . GLU A 1 281 ? -12.695 -31.350 -10.767 1.00 92.25 281 GLU A O 1
ATOM 2207 N N . VAL A 1 282 ? -11.093 -31.129 -9.201 1.00 91.06 282 VAL A N 1
ATOM 2208 C CA . VAL A 1 282 ? -11.047 -32.555 -8.851 1.00 91.06 282 VAL A CA 1
ATOM 2209 C C . VAL A 1 282 ? -12.374 -33.007 -8.243 1.00 91.06 282 VAL A C 1
ATOM 2211 O O . VAL A 1 282 ? -12.852 -34.107 -8.537 1.00 91.06 282 VAL A O 1
ATOM 2214 N N . LEU A 1 283 ? -12.999 -32.156 -7.430 1.00 87.88 283 LEU A N 1
ATOM 2215 C CA . LEU A 1 283 ? -14.323 -32.416 -6.879 1.00 87.88 283 LEU A CA 1
ATOM 2216 C C . LEU A 1 283 ? -15.444 -32.306 -7.930 1.00 87.88 283 LEU A C 1
ATOM 2218 O O . LEU A 1 283 ? -16.474 -32.948 -7.753 1.00 87.88 283 LEU A O 1
ATOM 2222 N N . GLY A 1 284 ? -15.250 -31.565 -9.028 1.00 79.19 284 GLY A N 1
ATOM 2223 C CA . GLY A 1 284 ? -16.282 -31.044 -9.936 1.00 79.19 284 GLY A CA 1
ATOM 2224 C C . GLY A 1 284 ? -17.456 -31.975 -10.260 1.00 79.19 284 GLY A C 1
ATOM 2225 O O . GLY A 1 284 ? -18.603 -31.626 -10.012 1.00 79.19 284 GLY A O 1
ATOM 2226 N N . SER A 1 285 ? -17.204 -33.188 -10.765 1.00 67.50 285 SER A N 1
ATOM 2227 C CA . SER A 1 285 ? -18.292 -34.133 -11.113 1.00 67.50 285 SER A CA 1
ATOM 2228 C C . SER A 1 285 ? -19.052 -34.713 -9.910 1.00 67.50 285 SER A C 1
ATOM 2230 O O . SER A 1 285 ? -20.124 -35.294 -10.081 1.00 67.50 285 SER A O 1
ATOM 2232 N N . ARG A 1 286 ? -18.483 -34.583 -8.710 1.00 75.31 286 ARG A N 1
ATOM 2233 C CA . ARG A 1 286 ? -18.985 -35.132 -7.446 1.00 75.31 286 ARG A CA 1
ATOM 2234 C C . ARG A 1 286 ? -19.639 -34.086 -6.556 1.00 75.31 286 ARG A C 1
ATOM 2236 O O . ARG A 1 286 ? -20.314 -34.473 -5.614 1.00 75.31 286 ARG A O 1
ATOM 2243 N N . ILE A 1 287 ? -19.443 -32.795 -6.828 1.00 74.44 287 ILE A N 1
ATOM 2244 C CA . ILE A 1 287 ? -20.201 -31.734 -6.166 1.00 74.44 287 ILE A CA 1
ATOM 2245 C C . ILE A 1 287 ? -21.583 -31.730 -6.816 1.00 74.44 287 ILE A C 1
ATOM 2247 O O . ILE A 1 287 ? -21.817 -31.034 -7.807 1.00 74.44 287 ILE A O 1
ATOM 2251 N N . HIS A 1 288 ? -22.516 -32.544 -6.321 1.00 69.69 288 HIS A N 1
ATOM 2252 C CA . HIS A 1 288 ? -23.884 -32.402 -6.788 1.00 69.69 288 HIS A CA 1
ATOM 2253 C C . HIS A 1 288 ? -24.430 -31.058 -6.307 1.00 69.69 288 HIS A C 1
ATOM 2255 O O . HIS A 1 288 ? -24.080 -30.543 -5.247 1.00 69.69 288 HIS A O 1
ATOM 2261 N N . ALA A 1 289 ? -25.353 -30.492 -7.082 1.00 55.44 289 ALA A N 1
ATOM 2262 C CA . ALA A 1 289 ? -26.048 -29.243 -6.774 1.00 55.44 289 ALA A CA 1
ATOM 2263 C C . ALA A 1 289 ? -26.749 -29.211 -5.393 1.00 55.44 289 ALA A C 1
ATOM 2265 O O . ALA A 1 289 ? -27.255 -28.157 -5.014 1.00 55.44 289 ALA A O 1
ATOM 2266 N N . GLN A 1 290 ? -26.812 -30.345 -4.687 1.00 58.59 290 GLN A N 1
ATOM 2267 C CA . GLN A 1 290 ? -27.417 -30.523 -3.368 1.00 58.59 290 GLN A CA 1
ATOM 2268 C C . GLN A 1 290 ? -26.380 -30.618 -2.222 1.00 58.59 290 GLN A C 1
ATOM 2270 O O . GLN A 1 290 ? -26.781 -30.603 -1.062 1.00 58.59 290 GLN A O 1
ATOM 2275 N N . ASP A 1 291 ? -25.070 -30.656 -2.508 1.00 65.81 291 ASP A N 1
ATOM 2276 C CA . ASP A 1 291 ? -24.028 -31.122 -1.567 1.00 65.81 291 ASP A CA 1
ATOM 2277 C C . ASP A 1 291 ? -23.348 -30.018 -0.731 1.00 65.81 291 ASP A C 1
ATOM 2279 O O . ASP A 1 291 ? -22.190 -30.128 -0.324 1.00 65.81 291 ASP A O 1
ATOM 2283 N N . GLY A 1 292 ? -24.080 -28.951 -0.410 1.00 88.81 292 GLY A N 1
ATOM 2284 C CA . GLY A 1 292 ? -23.654 -27.984 0.604 1.00 88.81 292 GLY A CA 1
ATOM 2285 C C . GLY A 1 292 ? -22.778 -26.827 0.094 1.00 88.81 292 GLY A C 1
ATOM 2286 O O . GLY A 1 292 ? -22.823 -26.471 -1.085 1.00 88.81 292 GLY A O 1
ATOM 2287 N N . PRO A 1 293 ? -22.013 -26.171 0.986 1.00 93.81 293 PRO A N 1
ATOM 2288 C CA . PRO A 1 293 ? -21.429 -24.854 0.714 1.00 93.81 293 PRO A CA 1
ATOM 2289 C C . PRO A 1 293 ? -20.455 -24.790 -0.472 1.00 93.81 293 PRO A C 1
ATOM 2291 O O . PRO A 1 293 ? -20.407 -23.783 -1.174 1.00 93.81 293 PRO A O 1
ATOM 2294 N N . LEU A 1 294 ? -19.716 -25.865 -0.765 1.00 93.62 294 LEU A N 1
ATOM 2295 C CA . LEU A 1 294 ? -18.759 -25.869 -1.883 1.00 93.62 294 LEU A CA 1
ATOM 2296 C C . LEU A 1 294 ? -19.436 -25.812 -3.256 1.00 93.62 294 LEU A C 1
ATOM 2298 O O . LEU A 1 294 ? -18.855 -25.274 -4.194 1.00 93.62 294 LEU A O 1
ATOM 2302 N N . ALA A 1 295 ? -20.681 -26.286 -3.372 1.00 93.31 295 ALA A N 1
ATOM 2303 C CA . ALA A 1 295 ? -21.464 -26.125 -4.596 1.00 93.31 295 ALA A CA 1
ATOM 2304 C C . ALA A 1 295 ? -21.784 -24.650 -4.871 1.00 93.31 295 ALA A C 1
ATOM 2306 O O . ALA A 1 295 ? -21.819 -24.215 -6.021 1.00 93.31 295 ALA A O 1
ATOM 2307 N N . HIS A 1 296 ? -22.006 -23.867 -3.815 1.00 94.69 296 HIS A N 1
ATOM 2308 C CA . HIS A 1 296 ? -22.235 -22.431 -3.923 1.00 94.69 296 HIS A CA 1
ATOM 2309 C C . HIS A 1 296 ? -20.949 -21.674 -4.256 1.00 94.69 296 HIS A C 1
ATOM 2311 O O . HIS A 1 296 ? -20.984 -20.777 -5.098 1.00 94.69 296 HIS A O 1
ATOM 2317 N N . LEU A 1 297 ? -19.820 -22.080 -3.667 1.00 95.56 297 LEU A N 1
ATOM 2318 C CA . LEU A 1 297 ? -18.507 -21.521 -3.987 1.00 95.56 297 LEU A CA 1
ATOM 2319 C C . LEU A 1 297 ? -18.118 -21.775 -5.450 1.00 95.56 297 LEU A C 1
ATOM 2321 O O . LEU A 1 297 ? -17.704 -20.848 -6.139 1.00 95.56 297 LEU A O 1
ATOM 2325 N N . ASP A 1 298 ? -18.303 -22.997 -5.957 1.00 94.25 298 ASP A N 1
ATOM 2326 C CA . ASP A 1 298 ? -17.990 -23.321 -7.355 1.00 94.25 298 ASP A CA 1
ATOM 2327 C C . ASP A 1 298 ? -18.878 -22.546 -8.344 1.00 94.25 298 ASP A C 1
ATOM 2329 O O . ASP A 1 298 ? -18.398 -22.038 -9.358 1.00 94.25 298 ASP A O 1
ATOM 2333 N N . ARG A 1 299 ? -20.164 -22.349 -8.019 1.00 94.69 299 ARG A N 1
ATOM 2334 C CA . ARG A 1 299 ? -21.048 -21.487 -8.821 1.00 94.69 299 ARG A CA 1
ATOM 2335 C C . ARG A 1 299 ? -20.590 -20.035 -8.827 1.00 94.69 299 ARG A C 1
ATOM 2337 O O . ARG A 1 299 ? -20.548 -19.429 -9.893 1.00 94.69 299 ARG A O 1
ATOM 2344 N N . LEU A 1 300 ? -20.217 -19.484 -7.672 1.00 95.12 300 LEU A N 1
ATOM 2345 C CA . LEU A 1 300 ? -19.670 -18.126 -7.602 1.00 95.12 300 LEU A CA 1
ATOM 2346 C C . LEU A 1 300 ? -18.356 -18.010 -8.379 1.00 95.12 300 LEU A C 1
ATOM 2348 O O . LEU A 1 300 ? -18.162 -17.022 -9.084 1.00 95.12 300 LEU A O 1
ATOM 2352 N N . ARG A 1 301 ? -17.494 -19.034 -8.337 1.00 95.06 301 ARG A N 1
ATOM 2353 C CA . ARG A 1 301 ? -16.258 -19.087 -9.132 1.00 95.06 301 ARG A CA 1
ATOM 2354 C C . ARG A 1 301 ? -16.550 -18.957 -10.622 1.00 95.06 301 ARG A C 1
ATOM 2356 O O . ARG A 1 301 ? -15.860 -18.203 -11.300 1.00 95.06 301 ARG A O 1
ATOM 2363 N N . MET A 1 302 ? -17.566 -19.657 -11.129 1.00 93.31 302 MET A N 1
ATOM 2364 C CA . MET A 1 302 ? -17.975 -19.542 -12.535 1.00 93.31 302 MET A CA 1
ATOM 2365 C C . MET A 1 302 ? -18.516 -18.149 -12.881 1.00 93.31 302 MET A C 1
ATOM 2367 O O . MET A 1 302 ? -18.388 -17.724 -14.024 1.00 93.31 302 MET A O 1
ATOM 2371 N N . MET A 1 303 ? -19.106 -17.443 -11.912 1.00 94.62 303 MET A N 1
ATOM 2372 C CA . MET A 1 303 ? -19.659 -16.102 -12.116 1.00 94.62 303 MET A CA 1
ATOM 2373 C C . MET A 1 303 ? -18.593 -14.997 -12.059 1.00 94.62 303 MET A C 1
ATOM 2375 O O . MET A 1 303 ? -18.710 -14.029 -12.801 1.00 94.62 303 MET A O 1
ATOM 2379 N N . ARG A 1 304 ? -17.582 -15.107 -11.180 1.00 92.25 304 ARG A N 1
ATOM 2380 C CA . ARG A 1 304 ? -16.700 -13.970 -10.820 1.00 92.25 304 ARG A CA 1
ATOM 2381 C C . ARG A 1 304 ? -15.201 -14.265 -10.842 1.00 92.25 304 ARG A C 1
ATOM 2383 O O . ARG A 1 304 ? -14.389 -13.366 -10.646 1.00 92.25 304 ARG A O 1
ATOM 2390 N N . GLY A 1 305 ? -14.820 -15.517 -11.078 1.00 94.56 305 GLY A N 1
ATOM 2391 C CA . GLY A 1 305 ? -13.443 -15.979 -10.939 1.00 94.56 305 GLY A CA 1
ATOM 2392 C C . GLY A 1 305 ? -13.043 -16.227 -9.481 1.00 94.56 305 GLY A C 1
ATOM 2393 O O . GLY A 1 305 ? -13.634 -15.701 -8.542 1.00 94.56 305 GLY A O 1
ATOM 2394 N N . MET A 1 306 ? -12.025 -17.067 -9.280 1.00 94.69 306 MET A N 1
ATOM 2395 C CA . MET A 1 306 ? -11.623 -17.492 -7.933 1.00 94.69 306 MET A CA 1
ATOM 2396 C C . MET A 1 306 ? -10.846 -16.419 -7.157 1.00 94.69 306 MET A C 1
ATOM 2398 O O . MET A 1 306 ? -10.930 -16.375 -5.935 1.00 94.69 306 MET A O 1
ATOM 2402 N N . ALA A 1 307 ? -10.135 -15.519 -7.842 1.00 93.25 307 ALA A N 1
ATOM 2403 C CA . ALA A 1 307 ? -9.335 -14.477 -7.191 1.00 93.25 307 ALA A CA 1
ATOM 2404 C C . ALA A 1 307 ? -10.171 -13.503 -6.335 1.00 93.25 307 ALA A C 1
ATOM 2406 O O . ALA A 1 307 ? -9.649 -12.916 -5.396 1.00 93.25 307 ALA A O 1
ATOM 2407 N N . ALA A 1 308 ? -11.465 -13.348 -6.634 1.00 93.25 308 ALA A N 1
ATOM 2408 C CA . ALA A 1 308 ? -12.388 -12.559 -5.819 1.00 93.25 308 ALA A CA 1
ATOM 2409 C C . ALA A 1 308 ? -12.945 -13.339 -4.609 1.00 93.25 308 ALA A C 1
ATOM 2411 O O . ALA A 1 308 ? -13.522 -12.753 -3.702 1.00 93.25 308 ALA A O 1
ATOM 2412 N N . LEU A 1 309 ? -12.815 -14.665 -4.583 1.00 96.00 309 LEU A N 1
ATOM 2413 C CA . LEU A 1 309 ? -13.466 -15.526 -3.591 1.00 96.00 309 LEU A CA 1
ATOM 2414 C C . LEU A 1 309 ? -12.479 -16.165 -2.610 1.00 96.00 309 LEU A C 1
ATOM 2416 O O . LEU A 1 309 ? -12.922 -16.796 -1.649 1.00 96.00 309 LEU A O 1
ATOM 2420 N N . TRP A 1 310 ? -11.169 -16.071 -2.858 1.00 96.06 310 TRP A N 1
ATOM 2421 C CA . TRP A 1 310 ? -10.154 -16.781 -2.084 1.00 96.06 310 TRP A CA 1
ATOM 2422 C C . TRP A 1 310 ? -8.847 -15.998 -1.919 1.00 96.06 310 TRP A C 1
ATOM 2424 O O . TRP A 1 310 ? -8.389 -15.393 -2.888 1.00 96.06 310 TRP A O 1
ATOM 2434 N N . PRO A 1 311 ? -8.185 -16.069 -0.745 1.00 95.50 311 PRO A N 1
ATOM 2435 C CA . PRO A 1 311 ? -8.657 -16.662 0.520 1.00 95.50 311 PRO A CA 1
ATOM 2436 C C . PRO A 1 311 ? -9.654 -15.764 1.271 1.00 95.50 311 PRO A C 1
ATOM 2438 O O . PRO A 1 311 ? -10.364 -16.224 2.163 1.00 95.50 311 PRO A O 1
ATOM 2441 N N . THR A 1 312 ? -9.722 -14.490 0.892 1.00 96.25 312 THR A N 1
ATOM 2442 C CA . THR A 1 312 ? -10.670 -13.511 1.423 1.00 96.25 312 THR A CA 1
ATOM 2443 C C . THR A 1 312 ? -11.886 -13.437 0.512 1.00 96.25 312 THR A C 1
ATOM 2445 O O . THR A 1 312 ? -11.743 -13.334 -0.706 1.00 96.25 312 THR A O 1
ATOM 2448 N N . LEU A 1 313 ? -13.086 -13.480 1.091 1.00 97.38 313 LEU A N 1
ATOM 2449 C CA . LEU A 1 313 ? -14.316 -13.351 0.315 1.00 97.38 313 LEU A CA 1
ATOM 2450 C C . LEU A 1 313 ? -14.579 -11.878 0.001 1.00 97.38 313 LEU A C 1
ATOM 2452 O O . LEU A 1 313 ? -14.879 -11.101 0.907 1.00 97.38 313 LEU A O 1
ATOM 2456 N N . ARG A 1 314 ? -14.502 -11.506 -1.276 1.00 96.94 314 ARG A N 1
ATOM 2457 C CA . ARG A 1 314 ? -14.877 -10.179 -1.764 1.00 96.94 314 ARG A CA 1
ATOM 2458 C C . ARG A 1 314 ? -16.374 -10.139 -2.077 1.00 96.94 314 ARG A C 1
ATOM 2460 O O . ARG A 1 314 ? -16.878 -10.942 -2.862 1.00 96.94 314 ARG A O 1
ATOM 2467 N N . LEU A 1 315 ? -17.081 -9.214 -1.438 1.00 96.38 315 LEU A N 1
ATOM 2468 C CA . LEU A 1 315 ? -18.509 -8.970 -1.609 1.00 96.38 315 LEU A CA 1
ATOM 2469 C C . LEU A 1 315 ? -18.728 -7.703 -2.442 1.00 96.38 315 LEU A C 1
ATOM 2471 O O . LEU A 1 315 ? -18.751 -6.591 -1.918 1.00 96.38 315 LEU A O 1
ATOM 2475 N N . ASP A 1 316 ? -18.890 -7.900 -3.744 1.00 93.25 316 ASP A N 1
ATOM 2476 C CA . ASP A 1 316 ? -19.406 -6.944 -4.730 1.00 93.25 316 ASP A CA 1
ATOM 2477 C C . ASP A 1 316 ? -20.788 -7.400 -5.234 1.00 93.25 316 ASP A C 1
ATOM 2479 O O . ASP A 1 316 ? -21.080 -8.593 -5.210 1.00 93.25 316 ASP A O 1
ATOM 2483 N N . GLU A 1 317 ? -21.638 -6.508 -5.739 1.00 88.81 317 GLU A N 1
ATOM 2484 C CA . GLU A 1 317 ? -22.911 -6.801 -6.431 1.00 88.81 317 GLU A CA 1
ATOM 2485 C C . GLU A 1 317 ? -23.733 -7.933 -5.773 1.00 88.81 317 GLU A C 1
ATOM 2487 O O . GLU A 1 317 ? -24.115 -8.919 -6.413 1.00 88.81 317 GLU A O 1
ATOM 2492 N N . CYS A 1 318 ? -23.989 -7.835 -4.464 1.00 90.12 318 CYS A N 1
ATOM 2493 C CA . CYS A 1 318 ? -24.638 -8.881 -3.659 1.00 90.12 318 CYS A CA 1
ATOM 2494 C C . CYS A 1 318 ? -26.158 -8.966 -3.894 1.00 90.12 318 CYS A C 1
ATOM 2496 O O . CYS A 1 318 ? -26.967 -9.016 -2.964 1.00 90.12 318 CYS A O 1
ATOM 2498 N N . THR A 1 319 ? -26.566 -9.010 -5.158 1.00 91.31 319 THR A N 1
ATOM 2499 C CA . THR A 1 319 ? -27.959 -9.009 -5.600 1.00 91.31 319 THR A CA 1
ATOM 2500 C C . THR A 1 319 ? -28.300 -10.286 -6.381 1.00 91.31 319 THR A C 1
ATOM 2502 O O . THR A 1 319 ? -27.455 -11.149 -6.644 1.00 91.31 319 THR A O 1
ATOM 2505 N N . GLY A 1 320 ? -29.589 -10.470 -6.684 1.00 92.44 320 GLY A N 1
ATOM 2506 C CA . GLY A 1 320 ? -30.074 -11.547 -7.549 1.00 92.44 320 GLY A CA 1
ATOM 2507 C C . GLY A 1 320 ? -29.649 -12.959 -7.121 1.00 92.44 320 GLY A C 1
ATOM 2508 O O . GLY A 1 320 ? -29.838 -13.378 -5.976 1.00 92.44 320 GLY A O 1
ATOM 2509 N N . GLN A 1 321 ? -29.109 -13.725 -8.073 1.00 92.81 321 GLN A N 1
ATOM 2510 C CA . GLN A 1 321 ? -28.704 -15.116 -7.853 1.00 92.81 321 GLN A CA 1
ATOM 2511 C C . GLN A 1 321 ? -27.425 -15.239 -7.009 1.00 92.81 321 GLN A C 1
ATOM 2513 O O . GLN A 1 321 ? -27.326 -16.175 -6.211 1.00 92.81 321 GLN A O 1
ATOM 2518 N N . ALA A 1 322 ? -26.482 -14.299 -7.145 1.00 94.31 322 ALA A N 1
ATOM 2519 C CA . ALA A 1 322 ? -25.216 -14.319 -6.413 1.00 94.31 322 ALA A CA 1
ATOM 2520 C C . ALA A 1 322 ? -25.448 -14.263 -4.898 1.00 94.31 322 ALA A C 1
ATOM 2522 O O . ALA A 1 322 ? -24.847 -15.037 -4.153 1.00 94.31 322 ALA A O 1
ATOM 2523 N N . ARG A 1 323 ? -26.411 -13.443 -4.449 1.00 95.69 323 ARG A N 1
ATOM 2524 C CA . ARG A 1 323 ? -26.781 -13.312 -3.030 1.00 95.69 323 ARG A CA 1
ATOM 2525 C C . ARG A 1 323 ? -27.067 -14.653 -2.358 1.00 95.69 323 ARG A C 1
ATOM 2527 O O . ARG A 1 323 ? -26.529 -14.927 -1.294 1.00 95.69 323 ARG A O 1
ATOM 2534 N N . ARG A 1 324 ? -27.845 -15.530 -3.003 1.00 95.31 324 ARG A N 1
ATOM 2535 C CA . ARG A 1 324 ? -28.169 -16.863 -2.457 1.00 95.31 324 ARG A CA 1
ATOM 2536 C C . ARG A 1 324 ? -26.933 -17.740 -2.281 1.00 95.31 324 ARG A C 1
ATOM 2538 O O . ARG A 1 324 ? -26.916 -18.626 -1.435 1.00 95.31 324 ARG A O 1
ATOM 2545 N N . HIS A 1 325 ? -25.929 -17.560 -3.135 1.00 95.94 325 HIS A N 1
ATOM 2546 C CA . HIS A 1 325 ? -24.680 -18.304 -3.038 1.00 95.94 325 HIS A CA 1
ATOM 2547 C C . HIS A 1 325 ? -23.789 -17.733 -1.937 1.00 95.94 325 HIS A C 1
ATOM 2549 O O . HIS A 1 325 ? -23.253 -18.514 -1.156 1.00 95.94 325 HIS A O 1
ATOM 2555 N N . PHE A 1 326 ? -23.727 -16.406 -1.793 1.00 96.75 326 PHE A N 1
ATOM 2556 C CA . PHE A 1 326 ? -23.047 -15.771 -0.666 1.00 96.75 326 PHE A CA 1
ATOM 2557 C C . PHE A 1 326 ? -23.665 -16.165 0.677 1.00 96.75 326 PHE A C 1
ATOM 2559 O O . PHE A 1 326 ? -22.933 -16.594 1.559 1.00 96.75 326 PHE A O 1
ATOM 2566 N N . GLU A 1 327 ? -24.993 -16.138 0.822 1.00 96.19 327 GLU A N 1
ATOM 2567 C CA . GLU A 1 327 ? -25.692 -16.556 2.054 1.00 96.19 327 GLU A CA 1
ATOM 2568 C C . GLU A 1 327 ? -25.288 -17.956 2.533 1.00 96.19 327 GLU A C 1
ATOM 2570 O O . GLU A 1 327 ? -25.225 -18.204 3.737 1.00 96.19 327 GLU A O 1
ATOM 2575 N N . ALA A 1 328 ? -24.991 -18.862 1.597 1.00 95.81 328 ALA A N 1
ATOM 2576 C CA . ALA A 1 328 ? -24.618 -20.238 1.896 1.00 95.81 328 ALA A CA 1
ATOM 2577 C C . ALA A 1 328 ? -23.144 -20.417 2.301 1.00 95.81 328 ALA A C 1
ATOM 2579 O O . ALA A 1 328 ? -22.824 -21.412 2.952 1.00 95.81 328 ALA A O 1
ATOM 2580 N N . ILE A 1 329 ? -22.250 -19.500 1.909 1.00 96.69 329 ILE A N 1
ATOM 2581 C CA . ILE A 1 329 ? -20.799 -19.644 2.137 1.00 96.69 329 ILE A CA 1
ATOM 2582 C C . ILE A 1 329 ? -20.212 -18.595 3.074 1.00 96.69 329 ILE A C 1
ATOM 2584 O O . ILE A 1 329 ? -19.175 -18.847 3.673 1.00 96.69 329 ILE A O 1
ATOM 2588 N N . VAL A 1 330 ? -20.849 -17.434 3.229 1.00 97.25 330 VAL A N 1
ATOM 2589 C CA . VAL A 1 330 ? -20.270 -16.274 3.923 1.00 97.25 330 VAL A CA 1
ATOM 2590 C C . VAL A 1 330 ? -19.934 -16.583 5.387 1.00 97.25 330 VAL A C 1
ATOM 2592 O O . VAL A 1 330 ? -18.892 -16.169 5.886 1.00 97.25 330 VAL A O 1
ATOM 2595 N N . GLY A 1 331 ? -20.746 -17.416 6.046 1.00 96.56 331 GLY A N 1
ATOM 2596 C CA . GLY A 1 331 ? -20.510 -17.867 7.420 1.00 96.56 331 GLY A CA 1
ATOM 2597 C C . GLY A 1 331 ? -19.313 -18.814 7.596 1.00 96.56 331 GLY A C 1
ATOM 2598 O O . GLY A 1 331 ? -18.997 -19.159 8.733 1.00 96.56 331 GLY A O 1
ATOM 2599 N N . LEU A 1 332 ? -18.667 -19.243 6.505 1.00 96.06 332 LEU A N 1
ATOM 2600 C CA . LEU A 1 332 ? -17.457 -20.075 6.519 1.00 96.06 332 LEU A CA 1
ATOM 2601 C C . LEU A 1 332 ? -16.163 -19.255 6.478 1.00 96.06 332 LEU A C 1
ATOM 2603 O O . LEU A 1 332 ? -15.101 -19.788 6.785 1.00 96.06 332 LEU A O 1
ATOM 2607 N N . TYR A 1 333 ? -16.237 -17.976 6.103 1.00 97.44 333 TYR A N 1
ATOM 2608 C CA . TYR A 1 333 ? -15.058 -17.131 5.956 1.00 97.44 333 TYR A CA 1
ATOM 2609 C C . TYR A 1 333 ? -14.695 -16.424 7.263 1.00 97.44 333 TYR A C 1
ATOM 2611 O O . TYR A 1 333 ? -15.544 -15.910 7.998 1.00 97.44 333 TYR A O 1
ATOM 2619 N N . HIS A 1 334 ? -13.390 -16.360 7.526 1.00 96.81 334 HIS A N 1
ATOM 2620 C CA . HIS A 1 334 ? -12.832 -15.603 8.646 1.00 96.81 334 HIS A CA 1
ATOM 2621 C C . HIS A 1 334 ? -12.566 -14.136 8.307 1.00 96.81 334 HIS A C 1
ATOM 2623 O O . HIS A 1 334 ? -12.586 -13.312 9.219 1.00 96.81 334 HIS A O 1
ATOM 2629 N N . THR A 1 335 ? -12.366 -13.821 7.027 1.00 97.31 335 THR A N 1
ATOM 2630 C CA . THR A 1 335 ? -12.090 -12.467 6.535 1.00 97.31 335 THR A CA 1
ATOM 2631 C C . THR A 1 335 ? -12.954 -12.180 5.317 1.00 97.31 335 THR A C 1
ATOM 2633 O O . THR A 1 335 ? -13.072 -13.027 4.425 1.00 97.31 335 THR A O 1
ATOM 2636 N N . ILE A 1 336 ? -13.560 -10.996 5.291 1.00 97.81 336 ILE A N 1
ATOM 2637 C CA . ILE A 1 336 ? -14.457 -10.548 4.226 1.00 97.81 336 ILE A CA 1
ATOM 2638 C C . ILE A 1 336 ? -14.117 -9.116 3.841 1.00 97.81 336 ILE A C 1
ATOM 2640 O O . ILE A 1 336 ? -14.012 -8.258 4.717 1.00 97.81 336 ILE A O 1
ATOM 2644 N N . ASP A 1 337 ? -14.046 -8.864 2.538 1.00 97.56 337 ASP A N 1
ATOM 2645 C CA . ASP A 1 337 ? -13.842 -7.539 1.963 1.00 97.56 337 ASP A CA 1
ATOM 2646 C C . ASP A 1 337 ? -15.148 -7.052 1.328 1.00 97.56 337 ASP A C 1
ATOM 2648 O O . ASP A 1 337 ? -15.669 -7.677 0.406 1.00 97.56 337 ASP A O 1
ATOM 2652 N N . ILE A 1 338 ? -15.677 -5.925 1.796 1.00 96.62 338 ILE A N 1
ATOM 2653 C CA . ILE A 1 338 ? -16.844 -5.262 1.207 1.00 96.62 338 ILE A CA 1
ATOM 2654 C C . ILE A 1 338 ? -16.339 -4.222 0.215 1.00 96.62 338 ILE A C 1
ATOM 2656 O O . ILE A 1 338 ? -15.642 -3.283 0.595 1.00 96.62 338 ILE A O 1
ATOM 2660 N N . VAL A 1 339 ? -16.674 -4.409 -1.058 1.00 93.81 339 VAL A N 1
ATOM 2661 C CA . VAL A 1 339 ? -16.151 -3.612 -2.183 1.00 93.81 339 VAL A CA 1
ATOM 2662 C C . VAL A 1 339 ? -17.257 -2.919 -2.982 1.00 93.81 339 VAL A C 1
ATOM 2664 O O . VAL A 1 339 ? -16.984 -2.387 -4.052 1.00 93.81 339 VAL A O 1
ATOM 2667 N N . ASP A 1 340 ? -18.489 -2.938 -2.474 1.00 90.19 340 ASP A N 1
ATOM 2668 C CA . ASP A 1 340 ? -19.669 -2.341 -3.102 1.00 90.19 340 ASP A CA 1
ATOM 2669 C C . ASP A 1 340 ? -20.718 -1.949 -2.033 1.00 90.19 340 ASP A C 1
ATOM 2671 O O . ASP A 1 340 ? -20.792 -2.578 -0.973 1.00 90.19 340 ASP A O 1
ATOM 2675 N N . ASN A 1 341 ? -21.555 -0.941 -2.310 1.00 84.94 341 ASN A N 1
ATOM 2676 C CA . ASN A 1 341 ? -22.675 -0.517 -1.452 1.00 84.94 341 ASN A CA 1
ATOM 2677 C C . ASN A 1 341 ? -23.917 -1.400 -1.577 1.00 84.94 341 ASN A C 1
ATOM 2679 O O . ASN A 1 341 ? -24.834 -1.257 -0.769 1.00 84.94 341 ASN A O 1
ATOM 2683 N N . SER A 1 342 ? -23.972 -2.326 -2.537 1.00 87.56 342 SER A N 1
ATOM 2684 C CA . SER A 1 342 ? -25.110 -3.249 -2.660 1.00 87.56 342 SER A CA 1
ATOM 2685 C C . SER A 1 342 ? -25.276 -4.191 -1.455 1.00 87.56 342 SER A C 1
ATOM 2687 O O . SER A 1 342 ? -26.276 -4.910 -1.348 1.00 87.56 342 SER A O 1
ATOM 2689 N N . VAL A 1 343 ? -24.304 -4.203 -0.537 1.00 91.69 343 VAL A N 1
ATOM 2690 C CA . VAL A 1 343 ? -24.300 -5.036 0.660 1.00 91.69 343 VAL A CA 1
ATOM 2691 C C . VAL A 1 343 ? -25.040 -4.355 1.815 1.00 91.69 343 VAL A C 1
ATOM 2693 O O . VAL A 1 343 ? -24.583 -3.377 2.404 1.00 91.69 343 VAL A O 1
ATOM 2696 N N . ASP A 1 344 ? -26.178 -4.944 2.172 1.00 91.75 344 ASP A N 1
ATOM 2697 C CA . ASP A 1 344 ? -27.041 -4.532 3.280 1.00 91.75 344 ASP A CA 1
ATOM 2698 C C . ASP A 1 344 ? -26.465 -4.972 4.647 1.00 91.75 344 ASP A C 1
ATOM 2700 O O . ASP A 1 344 ? -26.214 -6.159 4.887 1.00 91.75 344 ASP A O 1
ATOM 2704 N N . GLY A 1 345 ? -26.268 -4.026 5.570 1.00 93.62 345 GLY A N 1
ATOM 2705 C CA . GLY A 1 345 ? -25.706 -4.277 6.904 1.00 93.62 345 GLY A CA 1
ATOM 2706 C C . GLY A 1 345 ? -26.527 -5.264 7.754 1.00 93.62 345 GLY A C 1
ATOM 2707 O O . GLY A 1 345 ? -25.969 -6.249 8.253 1.00 93.62 345 GLY A O 1
ATOM 2708 N N . PRO A 1 346 ? -27.857 -5.092 7.882 1.00 95.50 346 PRO A N 1
ATOM 2709 C CA . PRO A 1 346 ? -28.764 -6.072 8.479 1.00 95.50 346 PRO A CA 1
ATOM 2710 C C . PRO A 1 346 ? -28.657 -7.492 7.913 1.00 95.50 346 PRO A C 1
ATOM 2712 O O . PRO A 1 346 ? -28.889 -8.468 8.638 1.00 95.50 346 PRO A O 1
ATOM 2715 N N . TRP A 1 347 ? -28.346 -7.632 6.624 1.00 96.00 347 TRP A N 1
ATOM 2716 C CA . TRP A 1 347 ? -28.096 -8.933 6.011 1.00 96.00 347 TRP A CA 1
ATOM 2717 C C . TRP A 1 347 ? -26.757 -9.511 6.475 1.00 96.00 347 TRP A C 1
ATOM 2719 O O . TRP A 1 347 ? -26.738 -10.642 6.961 1.00 96.00 347 TRP A O 1
ATOM 2729 N N . LEU A 1 348 ? -25.671 -8.732 6.448 1.00 96.38 348 LEU A N 1
ATOM 2730 C CA . LEU A 1 348 ? -24.373 -9.181 6.966 1.00 96.38 348 LEU A CA 1
ATOM 2731 C C . LEU A 1 348 ? -24.471 -9.634 8.422 1.00 96.38 348 LEU A C 1
ATOM 2733 O O . LEU A 1 348 ? -24.045 -10.736 8.753 1.00 96.38 348 LEU A O 1
ATOM 2737 N N . ARG A 1 349 ? -25.117 -8.848 9.288 1.00 96.25 349 ARG A N 1
ATOM 2738 C CA . ARG A 1 349 ? -25.267 -9.181 10.714 1.00 96.25 349 ARG A CA 1
ATOM 2739 C C . ARG A 1 349 ? -25.947 -10.537 10.944 1.00 96.25 349 ARG A C 1
ATOM 2741 O O . ARG A 1 349 ? -25.658 -11.206 11.930 1.00 96.25 349 ARG A O 1
ATOM 2748 N N . ARG A 1 350 ? -26.851 -10.949 10.047 1.00 97.19 350 ARG A N 1
ATOM 2749 C CA . ARG A 1 350 ? -27.544 -12.246 10.121 1.00 97.19 350 ARG A CA 1
ATOM 2750 C C . ARG A 1 350 ? -26.685 -13.426 9.682 1.00 97.19 350 ARG A C 1
ATOM 2752 O O . ARG A 1 350 ? -26.911 -14.528 10.173 1.00 97.19 350 ARG A O 1
ATOM 2759 N N . HIS A 1 351 ? -25.769 -13.215 8.742 1.00 97.19 351 HIS A N 1
ATOM 2760 C CA . HIS A 1 351 ? -25.037 -14.301 8.090 1.00 97.19 351 HIS A CA 1
ATOM 2761 C C . HIS A 1 351 ? -23.560 -14.394 8.501 1.00 97.19 351 HIS A C 1
ATOM 2763 O O . HIS A 1 351 ? -22.954 -15.452 8.327 1.00 97.19 351 HIS A O 1
ATOM 2769 N N . LEU A 1 352 ? -22.980 -13.329 9.060 1.00 97.31 352 LEU A N 1
ATOM 2770 C CA . LEU A 1 352 ? -21.603 -13.320 9.547 1.00 97.31 352 LEU A CA 1
ATOM 2771 C C . LEU A 1 352 ? -21.483 -13.914 10.946 1.00 97.31 352 LEU A C 1
ATOM 2773 O O . LEU A 1 352 ? -22.328 -13.701 11.816 1.00 97.31 352 LEU A O 1
ATOM 2777 N N . GLN A 1 353 ? -20.372 -14.610 11.182 1.00 96.62 353 GLN A N 1
ATOM 2778 C CA . GLN A 1 353 ? -19.990 -14.981 12.537 1.00 96.62 353 GLN A CA 1
ATOM 2779 C C . GLN A 1 353 ? -19.510 -13.725 13.282 1.00 96.62 353 GLN A C 1
ATOM 2781 O O . GLN A 1 353 ? -18.820 -12.895 12.688 1.00 96.62 353 GLN A O 1
ATOM 2786 N N . PRO A 1 354 ? -19.759 -13.593 14.598 1.00 97.00 354 PRO A N 1
ATOM 2787 C CA . PRO A 1 354 ? -19.246 -12.467 15.388 1.00 97.00 354 PRO A CA 1
ATOM 2788 C C . PRO A 1 354 ? -17.714 -12.328 15.362 1.00 97.00 354 PRO A C 1
ATOM 2790 O O . PRO A 1 354 ? -17.167 -11.269 15.656 1.00 97.00 354 PRO A O 1
ATOM 2793 N N . THR A 1 355 ? -17.006 -13.413 15.035 1.00 97.38 355 THR A N 1
ATOM 2794 C CA . THR A 1 355 ? -15.546 -13.451 14.921 1.00 97.38 355 THR A CA 1
ATOM 2795 C C . THR A 1 355 ? -15.034 -13.113 13.523 1.00 97.38 355 THR A C 1
ATOM 2797 O O . THR A 1 355 ? -13.828 -12.909 13.388 1.00 97.38 355 THR A O 1
ATOM 2800 N N . THR A 1 356 ? -15.890 -13.027 12.503 1.00 98.12 356 THR A N 1
ATOM 2801 C CA . THR A 1 356 ? -15.474 -12.705 11.133 1.00 98.12 356 THR A CA 1
ATOM 2802 C C . THR A 1 356 ? -14.930 -11.279 11.074 1.00 98.12 356 THR A C 1
ATOM 2804 O O . THR A 1 356 ? -15.608 -10.333 11.463 1.00 98.12 356 THR A O 1
ATOM 2807 N N . ALA A 1 357 ? -13.691 -11.124 10.615 1.00 98.25 357 ALA A N 1
ATOM 2808 C CA . ALA A 1 357 ? -13.070 -9.830 10.383 1.00 98.25 357 ALA A CA 1
ATOM 2809 C C . ALA A 1 357 ? -13.613 -9.223 9.085 1.00 98.25 357 ALA A C 1
ATOM 2811 O O . ALA A 1 357 ? -13.581 -9.864 8.034 1.00 98.25 357 ALA A O 1
ATOM 2812 N N . VAL A 1 358 ? -14.101 -7.987 9.160 1.00 98.25 358 VAL A N 1
ATOM 2813 C CA . VAL A 1 358 ? -14.626 -7.262 7.997 1.00 98.25 358 VAL A CA 1
ATOM 2814 C C . VAL A 1 358 ? -13.657 -6.153 7.602 1.00 98.25 358 VAL A C 1
ATOM 2816 O O . VAL A 1 358 ? -13.161 -5.425 8.469 1.00 98.25 358 VAL A O 1
ATOM 2819 N N . ALA A 1 359 ? -13.392 -6.031 6.306 1.00 98.06 359 ALA A N 1
ATOM 2820 C CA . ALA A 1 359 ? -12.705 -4.904 5.699 1.00 98.06 359 ALA A CA 1
ATOM 2821 C C . ALA A 1 359 ? -13.683 -4.106 4.827 1.00 98.06 359 ALA A C 1
ATOM 2823 O O . ALA A 1 359 ? -14.348 -4.674 3.961 1.00 98.06 359 ALA A O 1
ATOM 2824 N N . LEU A 1 360 ? -13.771 -2.795 5.042 1.00 96.75 360 LEU A N 1
ATOM 2825 C CA . LEU A 1 360 ? -14.540 -1.888 4.188 1.00 96.75 360 LEU A CA 1
ATOM 2826 C C . LEU A 1 360 ? -13.588 -1.284 3.161 1.00 96.75 360 LEU A C 1
ATOM 2828 O O . LEU A 1 360 ? -12.661 -0.582 3.546 1.00 96.75 360 LEU A O 1
ATOM 2832 N N . ARG A 1 361 ? -13.780 -1.576 1.875 1.00 94.38 361 ARG A N 1
ATOM 2833 C CA . ARG A 1 361 ? -12.972 -1.032 0.765 1.00 94.38 361 ARG A CA 1
ATOM 2834 C C . ARG A 1 361 ? -13.776 -0.160 -0.194 1.00 94.38 361 ARG A C 1
ATOM 2836 O O . ARG A 1 361 ? -13.234 0.342 -1.172 1.00 94.38 361 ARG A O 1
ATOM 2843 N N . TYR A 1 362 ? -15.069 -0.037 0.061 1.00 90.31 362 TYR A N 1
ATOM 2844 C CA . TYR A 1 362 ? -15.989 0.791 -0.691 1.00 90.31 362 TYR A CA 1
ATOM 2845 C C . TYR A 1 362 ? -16.875 1.538 0.290 1.00 90.31 362 TYR A C 1
ATOM 2847 O O . TYR A 1 362 ? -17.287 0.975 1.309 1.00 90.31 362 TYR A O 1
ATOM 2855 N N . MET A 1 363 ? -17.169 2.787 -0.046 1.00 90.81 363 MET A N 1
ATOM 2856 C CA . MET A 1 363 ? -17.999 3.682 0.744 1.00 90.81 363 MET A CA 1
ATOM 2857 C C . MET A 1 363 ? -19.153 4.183 -0.130 1.00 90.81 363 MET A C 1
ATOM 2859 O O . MET A 1 363 ? -18.956 4.395 -1.327 1.00 90.81 363 MET A O 1
ATOM 2863 N N . PRO A 1 364 ? -20.374 4.339 0.408 1.00 89.50 364 PRO A N 1
ATOM 2864 C CA . PRO A 1 364 ? -21.476 4.910 -0.358 1.00 89.50 364 PRO A CA 1
ATOM 2865 C C . PRO A 1 364 ? -21.143 6.335 -0.839 1.00 89.50 364 PRO A C 1
ATOM 2867 O O . PRO A 1 364 ? -20.875 7.210 -0.022 1.00 89.50 364 PRO A O 1
ATOM 2870 N N . HIS A 1 365 ? -21.202 6.571 -2.156 1.00 83.06 365 HIS A N 1
ATOM 2871 C CA . HIS A 1 365 ? -20.886 7.871 -2.772 1.00 83.06 365 HIS A CA 1
ATOM 2872 C C . HIS A 1 365 ? -21.909 8.981 -2.480 1.00 83.06 365 HIS A C 1
ATOM 2874 O O . HIS A 1 365 ? -21.563 10.157 -2.462 1.00 83.06 365 HIS A O 1
ATOM 2880 N N . HIS A 1 366 ? -23.181 8.635 -2.267 1.00 82.00 366 HIS A N 1
ATOM 2881 C CA . HIS A 1 366 ? -24.246 9.629 -2.115 1.00 82.00 366 HIS A CA 1
ATOM 2882 C C . HIS A 1 366 ? -24.521 9.933 -0.641 1.00 82.00 366 HIS A C 1
ATOM 2884 O O . HIS A 1 366 ? -24.802 9.020 0.135 1.00 82.00 366 HIS A O 1
ATOM 2890 N N . LEU A 1 367 ? -24.515 11.212 -0.258 1.00 78.94 367 LEU A N 1
ATOM 2891 C CA . LEU A 1 367 ? -25.010 11.655 1.046 1.00 78.94 367 LEU A CA 1
ATOM 2892 C C . LEU A 1 367 ? -26.530 11.592 1.069 1.00 78.94 367 LEU A C 1
ATOM 2894 O O . LEU A 1 367 ? -27.217 12.466 0.553 1.00 78.94 367 LEU A O 1
ATOM 2898 N N . ASN A 1 368 ? -27.069 10.551 1.681 1.00 85.75 368 ASN A N 1
ATOM 2899 C CA . ASN A 1 368 ? -28.478 10.487 2.026 1.00 85.75 368 ASN A CA 1
ATOM 2900 C C . ASN A 1 368 ? -28.641 9.786 3.380 1.00 85.75 368 ASN A C 1
ATOM 2902 O O . ASN A 1 368 ? -27.683 9.263 3.956 1.00 85.75 368 ASN A O 1
ATOM 2906 N N . GLU A 1 369 ? -29.868 9.759 3.896 1.00 83.56 369 GLU A N 1
ATOM 2907 C CA . GLU A 1 369 ? -30.183 9.084 5.161 1.00 83.56 369 GLU A CA 1
ATOM 2908 C C . GLU A 1 369 ? -29.778 7.597 5.152 1.00 83.56 369 GLU A C 1
ATOM 2910 O O . GLU A 1 369 ? -29.365 7.057 6.180 1.00 83.56 369 GLU A O 1
ATOM 2915 N N . MET A 1 370 ? -29.811 6.945 3.982 1.00 87.56 370 MET A N 1
ATOM 2916 C CA . MET A 1 370 ? -29.403 5.545 3.833 1.00 87.56 370 MET A CA 1
ATOM 2917 C C . MET A 1 370 ? -27.901 5.361 4.062 1.00 87.56 370 MET A C 1
ATOM 2919 O O . MET A 1 370 ? -27.501 4.329 4.592 1.00 87.56 370 MET A O 1
ATOM 2923 N N . THR A 1 371 ? -27.072 6.351 3.730 1.00 89.56 371 THR A N 1
ATOM 2924 C CA . THR A 1 371 ? -25.621 6.311 3.955 1.00 89.56 371 THR A CA 1
ATOM 2925 C C . THR A 1 371 ? -25.272 6.393 5.439 1.00 89.56 371 THR A C 1
ATOM 2927 O O . THR A 1 371 ? -24.470 5.591 5.919 1.00 89.56 371 THR A O 1
ATOM 2930 N N . HIS A 1 372 ? -25.927 7.273 6.205 1.00 91.06 372 HIS A N 1
ATOM 2931 C CA . HIS A 1 372 ? -25.767 7.299 7.666 1.00 91.06 372 HIS A CA 1
ATOM 2932 C C . HIS A 1 372 ? -26.207 5.977 8.301 1.00 91.06 372 HIS A C 1
ATOM 2934 O O . HIS A 1 372 ? -25.478 5.406 9.111 1.00 91.06 372 HIS A O 1
ATOM 2940 N N . GLN A 1 373 ? -27.367 5.454 7.893 1.00 93.62 373 GLN A N 1
ATOM 2941 C CA . GLN A 1 373 ? -27.862 4.169 8.383 1.00 93.62 373 GLN A CA 1
ATOM 2942 C C . GLN A 1 373 ? -26.915 3.014 8.020 1.00 93.62 373 GLN A C 1
ATOM 2944 O O . GLN A 1 373 ? -26.666 2.137 8.846 1.00 93.62 373 GLN A O 1
ATOM 2949 N N . TRP A 1 374 ? -26.335 3.034 6.819 1.00 94.19 374 TRP A N 1
ATOM 2950 C CA . TRP A 1 374 ? -25.357 2.042 6.384 1.00 94.19 374 TRP A CA 1
ATOM 2951 C C . TRP A 1 374 ? -24.110 2.056 7.272 1.00 94.19 374 TRP A C 1
ATOM 2953 O O . TRP A 1 374 ? -23.701 1.006 7.766 1.00 94.19 374 TRP A O 1
ATOM 2963 N N . TYR A 1 375 ? -23.544 3.234 7.547 1.00 95.12 375 TYR A N 1
ATOM 2964 C CA . TYR A 1 375 ? -22.403 3.387 8.453 1.00 95.12 375 TYR A CA 1
ATOM 2965 C C . TYR A 1 375 ? -22.716 2.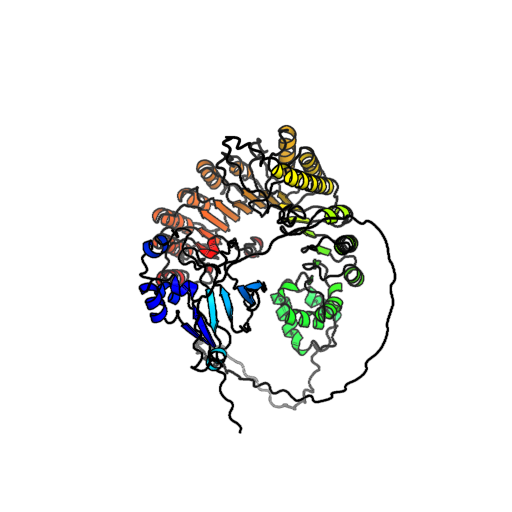909 9.873 1.00 95.12 375 TYR A C 1
ATOM 2967 O O . TYR A 1 375 ? -21.913 2.198 10.486 1.00 95.12 375 TYR A O 1
ATOM 2975 N N . GLU A 1 376 ? -23.903 3.246 10.375 1.00 95.31 376 GLU A N 1
ATOM 2976 C CA . GLU A 1 376 ? -24.385 2.780 11.671 1.00 95.31 376 GLU A CA 1
ATOM 2977 C C . GLU A 1 376 ? -24.484 1.254 11.718 1.00 95.31 376 GLU A C 1
ATOM 2979 O O . GLU A 1 376 ? -23.980 0.621 12.651 1.00 95.31 376 GLU A O 1
ATOM 2984 N N . ASP A 1 377 ? -25.038 0.632 10.679 1.00 95.69 377 ASP A N 1
ATOM 2985 C CA . ASP A 1 377 ? -25.131 -0.818 10.598 1.00 95.69 377 ASP A CA 1
ATOM 2986 C C . ASP A 1 377 ? -23.761 -1.494 10.482 1.00 95.69 377 ASP A C 1
ATOM 2988 O O . ASP A 1 377 ? -23.529 -2.500 11.163 1.00 95.69 377 ASP A O 1
ATOM 2992 N N . MET A 1 378 ? -22.829 -0.934 9.705 1.00 96.50 378 MET A N 1
ATOM 2993 C CA . MET A 1 378 ? -21.461 -1.454 9.608 1.00 96.50 378 MET A CA 1
ATOM 2994 C C . MET A 1 378 ? -20.702 -1.337 10.931 1.00 96.50 378 MET A C 1
ATOM 2996 O O . MET A 1 378 ? -19.928 -2.235 11.262 1.00 96.50 378 MET A O 1
ATOM 3000 N N . SER A 1 379 ? -20.969 -0.305 11.738 1.00 96.62 379 SER A N 1
ATOM 3001 C CA . SER A 1 379 ? -20.350 -0.141 13.063 1.00 96.62 379 SER A CA 1
ATOM 3002 C C . SER A 1 379 ? -20.704 -1.256 14.056 1.00 96.62 379 SER A C 1
ATOM 3004 O O . SER A 1 379 ? -19.975 -1.493 15.017 1.00 96.62 379 SER A O 1
ATOM 3006 N N . THR A 1 380 ? -21.792 -1.993 13.801 1.00 97.00 380 THR A N 1
ATOM 3007 C CA . THR A 1 380 ? -22.181 -3.163 14.608 1.00 97.00 380 THR A CA 1
ATOM 3008 C C . THR A 1 380 ? -21.400 -4.433 14.272 1.00 97.00 380 THR A C 1
ATOM 3010 O O . THR A 1 380 ? -21.485 -5.420 15.006 1.00 97.00 380 THR A O 1
ATOM 3013 N N . LEU A 1 381 ? -20.677 -4.440 13.150 1.00 97.69 381 LEU A N 1
ATOM 3014 C CA . LEU A 1 381 ? -19.863 -5.565 12.711 1.00 97.69 381 LEU A CA 1
ATOM 3015 C C . LEU A 1 381 ? -18.445 -5.452 13.278 1.00 97.69 381 LEU A C 1
ATOM 3017 O O . LEU A 1 381 ? -17.982 -4.391 13.695 1.00 97.69 381 LEU A O 1
ATOM 3021 N N . ARG A 1 382 ? -17.703 -6.560 13.238 1.00 97.75 382 ARG A N 1
ATOM 3022 C CA . ARG A 1 382 ? -16.281 -6.587 13.593 1.00 97.75 382 ARG A CA 1
ATOM 3023 C C . ARG A 1 382 ? -15.429 -6.043 12.438 1.00 97.75 382 ARG A C 1
ATOM 3025 O O . ARG A 1 382 ? -14.644 -6.769 11.825 1.00 97.75 382 ARG A O 1
ATOM 3032 N N . VAL A 1 383 ? -15.601 -4.760 12.127 1.00 98.25 383 VAL A N 1
ATOM 3033 C CA . VAL A 1 383 ? -14.769 -4.068 11.138 1.00 98.25 383 VAL A CA 1
ATOM 3034 C C . VAL A 1 383 ? -13.371 -3.888 11.713 1.00 98.25 383 VAL A C 1
ATOM 3036 O O . VAL A 1 383 ? -13.186 -3.308 12.781 1.00 98.25 383 VAL A O 1
ATOM 3039 N N . THR A 1 384 ? -12.392 -4.439 11.007 1.00 98.38 384 THR A N 1
ATOM 3040 C CA . THR A 1 384 ? -10.975 -4.442 11.396 1.00 98.38 384 THR A CA 1
ATOM 3041 C C . THR A 1 384 ? -10.125 -3.588 10.467 1.00 98.38 384 THR A C 1
ATOM 3043 O O . THR A 1 384 ? -9.088 -3.082 10.890 1.00 98.38 384 THR A O 1
ATOM 3046 N N . HIS A 1 385 ? -10.563 -3.402 9.224 1.00 98.19 385 HIS A N 1
ATOM 3047 C CA . HIS A 1 385 ? -9.841 -2.645 8.211 1.00 98.19 385 HIS A CA 1
ATOM 3048 C C . HIS A 1 385 ? -10.815 -1.708 7.502 1.00 98.19 385 HIS A C 1
ATOM 3050 O O . HIS A 1 385 ? -11.913 -2.117 7.126 1.00 98.19 385 HIS A O 1
ATOM 3056 N N . VAL A 1 386 ? -10.417 -0.458 7.318 1.00 96.94 386 VAL A N 1
ATOM 3057 C CA . VAL A 1 386 ? -11.151 0.511 6.506 1.00 96.94 386 VAL A CA 1
ATOM 3058 C C . VAL A 1 386 ? -10.170 1.104 5.513 1.00 96.94 386 VAL A C 1
ATOM 3060 O O . VAL A 1 386 ? -9.137 1.620 5.921 1.00 96.94 386 VAL A O 1
ATOM 3063 N N . VAL A 1 387 ? -10.499 0.999 4.231 1.00 94.50 387 VAL A N 1
ATOM 3064 C CA . VAL A 1 387 ? -9.834 1.675 3.124 1.00 94.50 387 VAL A CA 1
ATOM 3065 C C . VAL A 1 387 ? -10.841 2.649 2.538 1.00 94.50 387 VAL A C 1
ATOM 3067 O O . VAL A 1 387 ? -11.836 2.245 1.935 1.00 94.50 387 VAL A O 1
ATOM 3070 N N . TRP A 1 388 ? -10.601 3.929 2.778 1.00 91.69 388 TRP A N 1
ATOM 3071 C CA . TRP A 1 388 ? -11.390 5.023 2.246 1.00 91.69 388 TRP A CA 1
ATOM 3072 C C . TRP A 1 388 ? -10.856 5.393 0.861 1.00 91.69 388 TRP A C 1
ATOM 3074 O O . TRP A 1 388 ? -9.676 5.733 0.764 1.00 91.69 388 TRP A O 1
ATOM 3084 N N . PRO A 1 389 ? -11.667 5.287 -0.204 1.00 85.88 389 PRO A N 1
ATOM 3085 C CA . PRO A 1 389 ? -11.229 5.635 -1.547 1.00 85.88 389 PRO A CA 1
ATOM 3086 C C . PRO A 1 389 ? -11.094 7.156 -1.720 1.00 85.88 389 PRO A C 1
ATOM 3088 O O . PRO A 1 389 ? -11.917 7.922 -1.227 1.00 85.88 389 PRO A O 1
ATOM 3091 N N . SER A 1 390 ? -10.076 7.551 -2.485 1.00 70.19 390 SER A N 1
ATOM 3092 C CA . SER A 1 390 ? -9.594 8.927 -2.692 1.00 70.19 390 SER A CA 1
ATOM 3093 C C . SER A 1 390 ? -10.570 9.893 -3.363 1.00 70.19 390 SER A C 1
ATOM 3095 O O . SER A 1 390 ? -10.393 11.098 -3.248 1.00 70.19 390 SER A O 1
ATOM 3097 N N . PHE A 1 391 ? -11.634 9.415 -4.014 1.00 66.69 391 PHE A N 1
ATOM 3098 C CA . PHE A 1 391 ? -12.473 10.280 -4.840 1.00 66.69 391 PHE A CA 1
ATOM 3099 C C . PHE A 1 391 ? -13.968 10.009 -4.616 1.00 66.69 391 PHE A C 1
ATOM 3101 O O . PHE A 1 391 ? -14.423 8.865 -4.659 1.00 66.69 391 PHE A O 1
ATOM 3108 N N . ALA A 1 392 ? -14.733 11.087 -4.417 1.00 67.94 392 ALA A N 1
ATOM 3109 C CA . ALA A 1 392 ? -16.200 11.132 -4.437 1.00 67.94 392 ALA A CA 1
ATOM 3110 C C . ALA A 1 392 ? -16.969 10.553 -3.230 1.00 67.94 392 ALA A C 1
ATOM 3112 O O . ALA A 1 392 ? -18.141 10.213 -3.384 1.00 67.94 392 ALA A O 1
ATOM 3113 N N . CYS A 1 393 ? -16.362 10.427 -2.043 1.00 78.94 393 CYS A N 1
ATOM 3114 C CA . CYS A 1 393 ? -17.103 10.089 -0.819 1.00 78.94 393 CYS A CA 1
ATOM 3115 C C . CYS A 1 393 ? -16.857 11.135 0.281 1.00 78.94 393 CYS A C 1
ATOM 3117 O O . CYS A 1 393 ? -15.724 11.246 0.754 1.00 78.94 393 CYS A O 1
ATOM 3119 N N . PRO A 1 394 ? -17.891 11.859 0.733 1.00 84.12 394 PRO A N 1
ATOM 3120 C CA . PRO A 1 394 ? -17.795 12.739 1.893 1.00 84.12 394 PRO A CA 1
ATOM 3121 C C . PRO A 1 394 ? -17.558 11.922 3.159 1.00 84.12 394 PRO A C 1
ATOM 3123 O O . PRO A 1 394 ? -18.232 10.923 3.435 1.00 84.12 394 PRO A O 1
ATOM 3126 N N . VAL A 1 395 ? -16.542 12.331 3.907 1.00 89.12 395 VAL A N 1
ATOM 3127 C CA . VAL A 1 395 ? -15.991 11.572 5.032 1.00 89.12 395 VAL A CA 1
ATOM 3128 C C . VAL A 1 395 ? -16.701 11.891 6.344 1.00 89.12 395 VAL A C 1
ATOM 3130 O O . VAL A 1 395 ? -16.650 11.106 7.288 1.00 89.12 395 VAL A O 1
ATOM 3133 N N . GLU A 1 396 ? -17.434 12.999 6.407 1.00 90.31 396 GLU A N 1
ATOM 3134 C CA . GLU A 1 396 ? -18.056 13.533 7.616 1.00 90.31 396 GLU A CA 1
ATOM 3135 C C . GLU A 1 396 ? -19.010 12.529 8.292 1.00 90.31 396 GLU A C 1
ATOM 3137 O O . GLU A 1 396 ? -18.815 12.278 9.487 1.00 90.31 396 GLU A O 1
ATOM 3142 N N . PRO A 1 397 ? -19.953 11.864 7.583 1.00 91.75 397 PRO A N 1
ATOM 3143 C CA . PRO A 1 397 ? -20.822 10.854 8.197 1.00 91.75 397 PRO A CA 1
ATOM 3144 C C . PRO A 1 397 ? -20.051 9.663 8.767 1.00 91.75 397 PRO A C 1
ATOM 3146 O O . PRO A 1 397 ? -20.435 9.077 9.780 1.00 91.75 397 PRO A O 1
ATOM 3149 N N . PHE A 1 398 ? -18.951 9.289 8.112 1.00 93.56 398 PHE A N 1
ATOM 3150 C CA . PHE A 1 398 ? -18.102 8.203 8.573 1.00 93.56 398 PHE A CA 1
ATOM 3151 C C . PHE A 1 398 ? -17.337 8.598 9.838 1.00 93.56 398 PHE A C 1
ATOM 3153 O O . PHE A 1 398 ? -17.250 7.801 10.771 1.00 93.56 398 PHE A O 1
ATOM 3160 N N . LEU A 1 399 ? -16.843 9.836 9.925 1.00 94.12 399 LEU A N 1
ATOM 3161 C CA . LEU A 1 399 ? -16.170 10.336 11.127 1.00 94.12 399 LEU A CA 1
ATOM 3162 C C . LEU A 1 399 ? -17.087 10.361 12.358 1.00 94.12 399 LEU A C 1
ATOM 3164 O O . LEU A 1 399 ? -16.590 10.230 13.478 1.00 94.12 399 LEU A O 1
ATOM 3168 N N . ASP A 1 400 ? -18.402 10.500 12.178 1.00 95.06 400 ASP A N 1
ATOM 3169 C CA . ASP A 1 400 ? -19.377 10.455 13.277 1.00 95.06 400 ASP A CA 1
ATOM 3170 C C . ASP A 1 400 ? -19.524 9.047 13.876 1.00 95.06 400 ASP A C 1
ATOM 3172 O O . ASP A 1 400 ? -19.709 8.889 15.089 1.00 95.06 400 ASP A O 1
ATOM 3176 N N . VAL A 1 401 ? -19.406 8.007 13.046 1.00 96.56 401 VAL A N 1
ATOM 3177 C CA . VAL A 1 401 ? -19.480 6.607 13.493 1.00 96.56 401 VAL A CA 1
ATOM 3178 C C . VAL A 1 401 ? -18.113 6.000 13.796 1.00 96.56 401 VAL A C 1
ATOM 3180 O O . VAL A 1 401 ? -18.051 4.965 14.459 1.00 96.56 401 VAL A O 1
ATOM 3183 N N . LEU A 1 402 ? -17.017 6.631 13.359 1.00 96.62 402 LEU A N 1
ATOM 3184 C CA . LEU A 1 402 ? -15.656 6.106 13.476 1.00 96.62 402 LEU A CA 1
ATOM 3185 C C . LEU A 1 402 ? -15.300 5.628 14.906 1.00 96.62 402 LEU A C 1
ATOM 3187 O O . LEU A 1 402 ? -14.795 4.510 15.051 1.00 96.62 402 LEU A O 1
ATOM 3191 N N . PRO A 1 403 ? -15.650 6.364 15.987 1.00 97.81 403 PRO A N 1
ATOM 3192 C CA . PRO A 1 403 ? -15.422 5.920 17.367 1.00 97.81 403 PRO A CA 1
ATOM 3193 C C . PRO A 1 403 ? -16.125 4.611 17.769 1.00 97.81 403 PRO A C 1
ATOM 3195 O O . PRO A 1 403 ? -15.761 4.005 18.778 1.00 97.81 403 PRO A O 1
ATOM 3198 N N . ARG A 1 404 ? -17.140 4.165 17.017 1.00 97.69 404 ARG A N 1
ATOM 3199 C CA . ARG A 1 404 ? -17.910 2.944 17.301 1.00 97.69 404 ARG A CA 1
ATOM 3200 C C . ARG A 1 404 ? -17.239 1.678 16.768 1.00 97.69 404 ARG A C 1
ATOM 3202 O O . ARG A 1 404 ? -17.562 0.593 17.248 1.00 97.69 404 ARG A O 1
ATOM 3209 N N . PHE A 1 405 ? -16.262 1.782 15.862 1.00 97.62 405 PHE A N 1
ATOM 3210 C CA . PHE A 1 405 ? -15.505 0.629 15.361 1.00 97.62 405 PHE A CA 1
ATOM 3211 C C . PHE A 1 405 ? -14.451 0.150 16.374 1.00 97.62 405 PHE A C 1
ATOM 3213 O O . PHE A 1 405 ? -13.246 0.318 16.200 1.00 97.62 405 PHE A O 1
ATOM 3220 N N . GLN A 1 406 ? -14.908 -0.510 17.440 1.00 97.12 406 GLN A N 1
ATOM 3221 C CA . GLN A 1 406 ? -14.076 -0.976 18.564 1.00 97.12 406 GLN A CA 1
ATOM 3222 C C . GLN A 1 406 ? -13.025 -2.037 18.191 1.00 97.12 406 GLN A C 1
ATOM 3224 O O . GLN A 1 406 ? -12.191 -2.398 19.020 1.00 97.12 406 GLN A O 1
ATOM 3229 N N . HIS A 1 407 ? -13.089 -2.577 16.973 1.00 98.06 407 HIS A N 1
ATOM 3230 C CA . HIS A 1 407 ? -12.190 -3.612 16.466 1.00 98.06 407 HIS A CA 1
ATOM 3231 C C . HIS A 1 407 ? -11.271 -3.120 15.347 1.00 98.06 407 HIS A C 1
ATOM 3233 O O . HIS A 1 407 ? -10.528 -3.932 14.793 1.00 98.06 407 HIS A O 1
ATOM 3239 N N . LEU A 1 408 ? -11.304 -1.823 15.024 1.00 98.38 408 LEU A N 1
ATOM 3240 C CA . LEU A 1 408 ? -10.530 -1.254 13.931 1.00 98.38 408 LEU A CA 1
ATOM 3241 C C . LEU A 1 408 ? -9.031 -1.341 14.236 1.00 98.38 408 LEU A C 1
ATOM 3243 O O . LEU A 1 408 ? -8.550 -0.747 15.204 1.00 98.38 408 LEU A O 1
ATOM 3247 N N . THR A 1 409 ? -8.302 -2.088 13.410 1.00 98.31 409 THR A N 1
ATOM 3248 C CA . THR A 1 409 ? -6.847 -2.271 13.502 1.00 98.31 409 THR A CA 1
ATOM 3249 C C . THR A 1 409 ? -6.095 -1.549 12.388 1.00 98.31 409 THR A C 1
ATOM 3251 O O . THR A 1 409 ? -4.948 -1.158 12.607 1.00 98.31 409 THR A O 1
ATOM 3254 N N . SER A 1 410 ? -6.735 -1.332 11.232 1.00 98.19 410 SER A N 1
ATOM 3255 C CA . SER A 1 410 ? -6.184 -0.577 10.101 1.00 98.19 410 SER A CA 1
ATOM 3256 C C . SER A 1 410 ? -7.162 0.480 9.601 1.00 98.19 410 SER A C 1
ATOM 3258 O O . SER A 1 410 ? -8.329 0.171 9.349 1.00 98.19 410 SER A O 1
ATOM 3260 N N . LEU A 1 411 ? -6.674 1.706 9.438 1.00 97.25 411 LEU A N 1
ATOM 3261 C CA . LEU A 1 411 ? -7.391 2.809 8.808 1.00 97.25 411 LEU A CA 1
ATOM 3262 C C . LEU A 1 411 ? -6.508 3.392 7.705 1.00 97.25 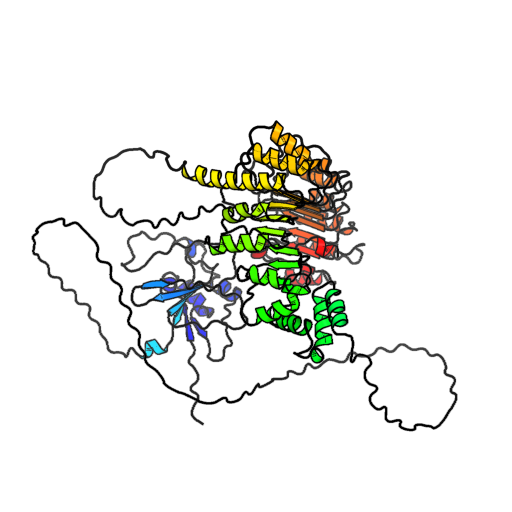411 LEU A C 1
ATOM 3264 O O . LEU A 1 411 ? -5.456 3.959 7.992 1.00 97.25 411 LEU A O 1
ATOM 3268 N N . GLU A 1 412 ? -6.938 3.242 6.461 1.00 95.25 412 GLU A N 1
ATOM 3269 C CA . GLU A 1 412 ? -6.284 3.763 5.268 1.00 95.25 412 GLU A CA 1
ATOM 3270 C C . GLU A 1 412 ? -7.205 4.802 4.636 1.00 95.25 412 GLU A C 1
ATOM 3272 O O . GLU A 1 412 ? -8.333 4.496 4.262 1.00 95.25 412 GLU A O 1
ATOM 3277 N N . LEU A 1 413 ? -6.735 6.037 4.558 1.00 92.06 413 LEU A N 1
ATOM 3278 C CA . LEU A 1 413 ? -7.406 7.155 3.928 1.00 92.06 413 LEU A CA 1
ATOM 3279 C C . LEU A 1 413 ? -6.606 7.504 2.676 1.00 92.06 413 LEU A C 1
ATOM 3281 O O . LEU A 1 413 ? -5.553 8.140 2.761 1.00 92.06 413 LEU A O 1
ATOM 3285 N N . ASP A 1 414 ? -7.061 6.998 1.535 1.00 85.25 414 ASP A N 1
ATOM 3286 C CA . ASP A 1 414 ? -6.571 7.443 0.235 1.00 85.25 414 ASP A CA 1
ATOM 3287 C C . ASP A 1 414 ? -7.196 8.821 -0.009 1.00 85.25 414 ASP A C 1
ATOM 3289 O O . ASP A 1 414 ? -8.385 8.960 0.247 1.00 85.25 414 ASP A O 1
ATOM 3293 N N . SER A 1 415 ? -6.388 9.824 -0.369 1.00 72.88 415 SER A N 1
ATOM 3294 C CA . SER A 1 415 ? -6.701 11.270 -0.461 1.00 72.88 415 SER A CA 1
ATOM 3295 C C . SER A 1 415 ? -7.968 11.769 0.246 1.00 72.88 415 SER A C 1
ATOM 3297 O O . SER A 1 415 ? -9.094 11.534 -0.186 1.00 72.88 415 SER A O 1
ATOM 3299 N N . LEU A 1 416 ? -7.794 12.635 1.243 1.00 64.50 416 LEU A N 1
ATOM 3300 C CA . LEU A 1 416 ? -8.881 13.497 1.706 1.00 64.50 416 LEU A CA 1
ATOM 3301 C C . LEU A 1 416 ? -9.111 14.618 0.682 1.00 64.50 416 LEU A C 1
ATOM 3303 O O . LEU A 1 416 ? -8.848 15.781 0.972 1.00 64.50 416 LEU A O 1
ATOM 3307 N N . THR A 1 417 ? -9.552 14.285 -0.534 1.00 61.69 417 THR A N 1
ATOM 3308 C CA . THR A 1 417 ? -10.024 15.320 -1.449 1.00 61.69 417 THR A CA 1
ATOM 3309 C C . THR A 1 417 ? -11.348 15.821 -0.894 1.00 61.69 417 THR A C 1
ATOM 3311 O O . THR A 1 417 ? -12.382 15.164 -1.041 1.00 61.69 417 THR A O 1
ATOM 3314 N N . LEU A 1 418 ? -11.320 16.956 -0.205 1.00 53.22 418 LEU A N 1
ATOM 3315 C CA . LEU A 1 418 ? -12.539 17.675 0.103 1.00 53.22 418 LEU A CA 1
ATOM 3316 C C . LEU A 1 418 ? -12.965 18.424 -1.144 1.00 53.22 418 LEU A C 1
ATOM 3318 O O . LEU A 1 418 ? -12.565 19.553 -1.379 1.00 53.22 418 LEU A O 1
ATOM 3322 N N . TRP A 1 419 ? -13.758 17.755 -1.965 1.00 57.12 419 TRP A N 1
ATOM 3323 C CA . TRP A 1 419 ? -14.627 18.482 -2.867 1.00 57.12 419 TRP A CA 1
ATOM 3324 C C . TRP A 1 419 ? -15.812 18.893 -2.004 1.00 57.12 419 TRP A C 1
ATOM 3326 O O . TRP A 1 419 ? -16.541 18.022 -1.515 1.00 57.12 419 TRP A O 1
ATOM 3336 N N . GLY A 1 420 ? -15.950 20.194 -1.739 1.00 52.31 420 GLY A N 1
ATOM 3337 C CA . GLY A 1 420 ? -17.151 20.727 -1.110 1.00 52.31 420 GLY A CA 1
ATOM 3338 C C . GLY A 1 420 ? -18.392 20.186 -1.838 1.00 52.31 420 GLY A C 1
ATOM 3339 O O . GLY A 1 420 ? -18.360 20.051 -3.064 1.00 52.31 420 GLY A O 1
ATOM 3340 N N . PRO A 1 421 ? -19.465 19.807 -1.120 1.00 49.97 421 PRO A N 1
ATOM 3341 C CA . PRO A 1 421 ? -20.574 19.043 -1.690 1.00 49.97 421 PRO A CA 1
ATOM 3342 C C . PRO A 1 421 ? -21.336 19.708 -2.848 1.00 49.97 421 PRO A C 1
ATOM 3344 O O . PRO A 1 421 ? -22.119 19.012 -3.478 1.00 49.97 421 PRO A O 1
ATOM 3347 N N . ASP A 1 422 ? -21.121 20.982 -3.174 1.00 47.31 422 ASP A N 1
ATOM 3348 C CA . ASP A 1 422 ? -21.759 21.637 -4.319 1.00 47.31 422 ASP A CA 1
ATOM 3349 C C . ASP A 1 422 ? -21.052 22.964 -4.644 1.00 47.31 422 ASP A C 1
ATOM 3351 O O . ASP A 1 422 ? -21.332 23.989 -4.031 1.00 47.31 422 ASP A O 1
ATOM 3355 N N . VAL A 1 423 ? -20.170 22.972 -5.648 1.00 45.84 423 VAL A N 1
ATOM 3356 C CA . VAL A 1 423 ? -19.958 24.181 -6.482 1.00 45.84 423 VAL A CA 1
ATOM 3357 C C . VAL A 1 423 ? -20.750 24.059 -7.794 1.00 45.84 423 VAL A C 1
ATOM 3359 O O . VAL A 1 423 ? -20.705 24.919 -8.663 1.00 45.84 423 VAL A O 1
ATOM 3362 N N . SER A 1 424 ? -21.580 23.021 -7.925 1.00 44.31 424 SER A N 1
ATOM 3363 C CA . SER A 1 424 ? -22.676 22.966 -8.891 1.00 44.31 424 SER A CA 1
ATOM 3364 C C . SER A 1 424 ? -23.873 23.808 -8.437 1.00 44.31 424 SER A C 1
ATOM 3366 O O . SER A 1 424 ? -25.020 23.393 -8.592 1.00 44.31 424 SER A O 1
ATOM 3368 N N . THR A 1 425 ? -23.649 25.020 -7.914 1.00 45.44 425 THR A N 1
ATOM 3369 C CA . THR A 1 425 ? -24.692 26.037 -8.047 1.00 45.44 425 THR A CA 1
ATOM 3370 C C . THR A 1 425 ? -24.906 26.206 -9.550 1.00 45.44 425 THR A C 1
ATOM 3372 O O . THR A 1 425 ? -23.950 26.527 -10.260 1.00 45.44 425 THR A O 1
ATOM 3375 N N . PRO A 1 426 ? -26.104 25.905 -10.088 1.00 42.69 426 PRO A N 1
ATOM 3376 C CA . PRO A 1 426 ? -26.366 26.167 -11.491 1.00 42.69 426 PRO A CA 1
ATOM 3377 C C . PRO A 1 426 ? -26.075 27.650 -11.689 1.00 42.69 426 PRO A C 1
ATOM 3379 O O . PRO A 1 426 ? -26.624 28.474 -10.959 1.00 42.69 426 PRO A O 1
ATOM 3382 N N . LEU A 1 427 ? -25.158 27.966 -12.606 1.00 45.31 427 LEU A N 1
ATOM 3383 C CA . LEU A 1 427 ? -25.010 29.311 -13.140 1.00 45.31 427 LEU A CA 1
ATOM 3384 C C . LEU A 1 427 ? -26.411 29.719 -13.593 1.00 45.31 427 LEU A C 1
ATOM 3386 O O . LEU A 1 427 ? -26.909 29.243 -14.609 1.00 45.31 427 LEU A O 1
ATOM 3390 N N . THR A 1 428 ? -27.109 30.478 -12.759 1.00 46.00 428 THR A N 1
ATOM 3391 C CA . THR A 1 428 ? -28.360 31.101 -13.147 1.00 46.00 428 THR A CA 1
ATOM 3392 C C . THR A 1 428 ? -27.968 32.117 -14.204 1.00 46.00 428 THR A C 1
ATOM 3394 O O . THR A 1 428 ? -27.252 33.065 -13.886 1.00 46.00 428 THR A O 1
ATOM 3397 N N . ASP A 1 429 ? -28.387 31.877 -15.448 1.00 47.62 429 ASP A N 1
ATOM 3398 C CA . ASP A 1 429 ? -28.213 32.727 -16.637 1.00 47.62 429 ASP A CA 1
ATOM 3399 C C . ASP A 1 429 ? -28.912 34.108 -16.507 1.00 47.62 429 ASP A C 1
ATOM 3401 O O . ASP A 1 429 ? -29.421 34.658 -17.481 1.00 47.62 429 ASP A O 1
ATOM 3405 N N . ASP A 1 430 ? -28.959 34.697 -15.311 1.00 47.69 430 ASP A N 1
ATOM 3406 C CA . ASP A 1 430 ? -29.689 35.937 -15.024 1.00 47.69 430 ASP A CA 1
ATOM 3407 C C . ASP A 1 430 ? -28.897 37.217 -15.361 1.00 47.69 430 ASP A C 1
ATOM 3409 O O . ASP A 1 430 ? -29.370 38.313 -15.072 1.00 47.69 430 ASP A O 1
ATOM 3413 N N . ASP A 1 431 ? -27.744 37.123 -16.036 1.00 46.44 431 ASP A N 1
ATOM 3414 C CA . ASP A 1 431 ? -26.935 38.294 -16.431 1.00 46.44 431 ASP A CA 1
ATOM 3415 C C . ASP A 1 431 ? -27.083 38.673 -17.917 1.00 46.44 431 ASP A C 1
ATOM 3417 O O . ASP A 1 431 ? -26.160 39.133 -18.589 1.00 46.44 431 ASP A O 1
ATOM 3421 N N . ALA A 1 432 ? -28.294 38.499 -18.446 1.00 53.50 432 ALA A N 1
ATOM 3422 C CA . ALA A 1 432 ? -28.677 38.962 -19.773 1.00 53.50 432 ALA A CA 1
ATOM 3423 C C . ALA A 1 432 ? -29.555 40.222 -19.708 1.00 53.50 432 ALA A C 1
ATOM 3425 O O . ALA A 1 432 ? -30.656 40.197 -20.236 1.00 53.50 432 ALA A O 1
ATOM 3426 N N . THR A 1 433 ? -29.078 41.320 -19.106 1.00 54.47 433 THR A N 1
ATOM 3427 C CA . THR A 1 433 ? -29.462 42.698 -19.498 1.00 54.47 433 THR A CA 1
ATOM 3428 C C . THR A 1 433 ? -28.568 43.749 -18.825 1.00 54.47 433 THR A C 1
ATOM 3430 O O . THR A 1 433 ? -28.872 44.189 -17.719 1.00 54.47 433 THR A O 1
ATOM 3433 N N . ALA A 1 434 ? -27.530 44.229 -19.514 1.00 46.62 434 ALA A N 1
ATOM 3434 C CA . ALA A 1 434 ? -27.030 45.598 -19.345 1.00 46.62 434 ALA A CA 1
ATOM 3435 C C . ALA A 1 434 ? -26.174 46.003 -20.555 1.00 46.62 434 ALA A C 1
ATOM 3437 O O . ALA A 1 434 ? -24.966 45.781 -20.599 1.00 46.62 434 ALA A O 1
ATOM 3438 N N . ASP A 1 435 ? -26.854 46.588 -21.539 1.00 54.00 435 ASP A N 1
ATOM 3439 C CA . ASP A 1 435 ? -26.263 47.420 -22.582 1.00 54.00 435 ASP A CA 1
ATOM 3440 C C . ASP A 1 435 ? -25.524 48.626 -21.974 1.00 54.00 435 ASP A C 1
ATOM 3442 O O . ASP A 1 435 ? -25.994 49.254 -21.024 1.00 54.00 435 ASP A O 1
ATOM 3446 N N . ASP A 1 436 ? -24.413 48.967 -22.626 1.00 54.78 436 ASP A N 1
ATOM 3447 C CA . ASP A 1 436 ? -23.858 50.309 -22.805 1.00 54.78 436 ASP A CA 1
ATOM 3448 C C . ASP A 1 436 ? -23.593 51.194 -21.573 1.00 54.78 436 ASP A C 1
ATOM 3450 O O . ASP A 1 436 ? -24.427 51.998 -21.158 1.00 54.78 436 ASP A O 1
ATOM 3454 N N . ALA A 1 437 ? -22.323 51.242 -21.150 1.00 45.94 437 ALA A N 1
ATOM 3455 C CA . ALA A 1 437 ? -21.606 52.520 -21.066 1.00 45.94 437 ALA A CA 1
ATOM 3456 C C . ALA A 1 437 ? -20.087 52.331 -20.942 1.00 45.94 437 ALA A C 1
ATOM 3458 O O . ALA A 1 437 ? -19.554 51.890 -19.929 1.00 45.94 437 ALA A O 1
ATOM 3459 N N . GLN A 1 438 ? -19.407 52.773 -21.993 1.00 53.75 438 GLN A N 1
ATOM 3460 C CA . GLN A 1 438 ? -18.015 53.204 -22.043 1.00 53.75 438 GLN A CA 1
ATOM 3461 C C . GLN A 1 438 ? -17.566 53.948 -20.764 1.00 53.75 438 GLN A C 1
ATOM 3463 O O . GLN A 1 438 ? -18.133 54.989 -20.425 1.00 53.75 438 GLN A O 1
ATOM 3468 N N . GLY A 1 439 ? -16.495 53.483 -20.119 1.00 45.88 439 GLY A N 1
ATOM 3469 C CA . GLY A 1 439 ? -15.823 54.216 -19.047 1.00 45.88 439 GLY A CA 1
ATOM 3470 C C . GLY A 1 439 ? -14.546 53.516 -18.598 1.00 45.88 439 GLY A C 1
ATOM 3471 O O . GLY A 1 439 ? -14.615 52.463 -17.979 1.00 45.88 439 GLY A O 1
ATOM 3472 N N . ASP A 1 440 ? -13.405 54.105 -18.953 1.00 57.50 440 ASP A N 1
ATOM 3473 C CA . ASP A 1 440 ? -12.071 53.774 -18.450 1.00 57.50 440 ASP A CA 1
ATOM 3474 C C . ASP A 1 440 ? -12.066 53.676 -16.911 1.00 57.50 440 ASP A C 1
ATOM 3476 O O . ASP A 1 440 ? -12.444 54.649 -16.263 1.00 57.50 440 ASP A O 1
ATOM 3480 N N . ASP A 1 441 ? -11.608 52.561 -16.327 1.00 48.75 441 ASP A N 1
ATOM 3481 C CA . ASP A 1 441 ? -11.031 52.558 -14.973 1.00 48.75 441 ASP A CA 1
ATOM 3482 C C . ASP A 1 441 ? -10.174 51.299 -14.717 1.00 48.75 441 ASP A C 1
ATOM 3484 O O . ASP A 1 441 ? -10.646 50.162 -14.732 1.00 48.75 441 ASP A O 1
ATOM 3488 N N . ASP A 1 442 ? -8.888 51.545 -14.463 1.00 55.66 442 ASP A N 1
ATOM 3489 C CA . ASP A 1 442 ? -7.779 50.610 -14.228 1.00 55.66 442 ASP A CA 1
ATOM 3490 C C . ASP A 1 442 ? -7.841 49.878 -12.860 1.00 55.66 442 ASP A C 1
ATOM 3492 O O . ASP A 1 442 ? -6.830 49.767 -12.165 1.00 55.66 442 ASP A O 1
ATOM 3496 N N . ASN A 1 443 ? -9.001 49.371 -12.434 1.00 51.19 443 ASN A N 1
ATOM 3497 C CA . ASN A 1 443 ? -9.136 48.622 -11.174 1.00 51.19 443 ASN A CA 1
ATOM 3498 C C . ASN A 1 443 ? -9.328 47.117 -11.423 1.00 51.19 443 ASN A C 1
ATOM 3500 O O . ASN A 1 443 ? -10.387 46.549 -11.161 1.00 51.19 443 ASN A O 1
ATOM 3504 N N . GLU A 1 444 ? -8.268 46.455 -11.889 1.00 55.09 444 GLU A N 1
ATOM 3505 C CA . GLU A 1 444 ? -8.086 45.010 -11.693 1.00 55.09 444 GLU A CA 1
ATOM 3506 C C . GLU A 1 444 ? -7.753 44.763 -10.207 1.00 55.09 444 GLU A C 1
ATOM 3508 O O . GLU A 1 444 ? -6.600 44.545 -9.841 1.00 55.09 444 GLU A O 1
ATOM 3513 N N . ASP A 1 445 ? -8.754 44.898 -9.329 1.00 55.34 445 ASP A N 1
ATOM 3514 C CA . ASP A 1 445 ? -8.597 44.651 -7.893 1.00 55.34 445 ASP A CA 1
ATOM 3515 C C . ASP A 1 445 ? -8.725 43.141 -7.601 1.00 55.34 445 ASP A C 1
ATOM 3517 O O . ASP A 1 445 ? -9.735 42.482 -7.869 1.00 55.34 445 ASP A O 1
ATOM 3521 N N . ASP A 1 446 ? -7.624 42.622 -7.073 1.00 57.53 446 ASP A N 1
ATOM 3522 C CA . ASP A 1 446 ? -7.177 41.242 -6.871 1.00 57.53 446 ASP A CA 1
ATOM 3523 C C . ASP A 1 446 ? -8.025 40.450 -5.844 1.00 57.53 446 ASP A C 1
ATOM 3525 O O . ASP A 1 446 ? -7.561 40.074 -4.771 1.00 57.53 446 ASP A O 1
ATOM 3529 N N . THR A 1 447 ? -9.311 40.219 -6.133 1.00 59.28 447 THR A N 1
ATOM 3530 C CA . THR A 1 447 ? -10.280 39.615 -5.182 1.00 59.28 447 THR A CA 1
ATOM 3531 C C . THR A 1 447 ? -10.463 38.094 -5.300 1.00 59.28 447 THR A C 1
ATOM 3533 O O . THR A 1 447 ? -11.327 37.523 -4.640 1.00 59.28 447 THR A O 1
ATOM 3536 N N . THR A 1 448 ? -9.643 37.393 -6.088 1.00 59.47 448 THR A N 1
ATOM 3537 C CA . THR A 1 448 ? -9.776 35.926 -6.268 1.00 59.47 448 THR A CA 1
ATOM 3538 C C . THR A 1 448 ? -9.067 35.080 -5.200 1.00 59.47 448 THR A C 1
ATOM 3540 O O . THR A 1 448 ? -9.151 33.858 -5.243 1.00 59.47 448 THR A O 1
ATOM 3543 N N . ALA A 1 449 ? -8.408 35.695 -4.212 1.00 64.00 449 ALA A N 1
ATOM 3544 C CA . ALA A 1 449 ? -7.616 34.977 -3.207 1.00 64.00 449 ALA A CA 1
ATOM 3545 C C . ALA A 1 449 ? -8.430 34.288 -2.087 1.00 64.00 449 ALA A C 1
ATOM 3547 O O . ALA A 1 449 ? -7.881 33.439 -1.388 1.00 64.00 449 ALA A O 1
ATOM 3548 N N . ASP A 1 450 ? -9.714 34.614 -1.904 1.00 69.75 450 ASP A N 1
ATOM 3549 C CA . ASP A 1 450 ? -10.469 34.177 -0.715 1.00 69.75 450 ASP A CA 1
ATOM 3550 C C . ASP A 1 450 ? -11.081 32.761 -0.824 1.00 69.75 450 ASP A C 1
ATOM 3552 O O . ASP A 1 450 ? -11.416 32.167 0.201 1.00 69.75 450 ASP A O 1
ATOM 3556 N N . SER A 1 451 ? -11.221 32.174 -2.022 1.00 70.25 451 SER A N 1
ATOM 3557 C CA . SER A 1 451 ? -11.883 30.863 -2.171 1.00 70.25 451 SER A CA 1
ATOM 3558 C C . SER A 1 451 ? -11.035 29.675 -1.701 1.00 70.25 451 SER A C 1
ATOM 3560 O O . SER A 1 451 ? -11.583 28.683 -1.227 1.00 70.25 451 SER A O 1
ATOM 3562 N N . ASP A 1 452 ? -9.703 29.763 -1.782 1.00 73.69 452 ASP A N 1
ATOM 3563 C CA . ASP A 1 452 ? -8.806 28.640 -1.454 1.00 73.69 452 ASP A CA 1
ATOM 3564 C C . ASP A 1 452 ? -8.716 28.360 0.063 1.00 73.69 452 ASP A C 1
ATOM 3566 O O . ASP A 1 452 ? -8.341 27.260 0.497 1.00 73.69 452 ASP A O 1
ATOM 3570 N N . ASP A 1 453 ? -9.072 29.341 0.897 1.00 80.25 453 ASP A N 1
ATOM 3571 C CA . ASP A 1 453 ? -8.997 29.226 2.354 1.00 80.25 453 ASP A CA 1
ATOM 3572 C C . ASP A 1 453 ? -10.155 28.396 2.950 1.00 80.25 453 ASP A C 1
ATOM 3574 O O . ASP A 1 453 ? -9.958 27.721 3.970 1.00 80.25 453 ASP A O 1
ATOM 3578 N N . GLU A 1 454 ? -11.339 28.378 2.324 1.00 82.56 454 GLU A N 1
ATOM 3579 C CA . GLU A 1 454 ? -12.510 27.654 2.848 1.00 82.56 454 GLU A CA 1
ATOM 3580 C C . GLU A 1 454 ? -12.353 26.127 2.725 1.00 82.56 454 GLU A C 1
ATOM 3582 O O . GLU A 1 454 ? -12.483 25.405 3.723 1.00 82.56 454 GLU A O 1
ATOM 3587 N N . ASP A 1 455 ? -11.967 25.631 1.545 1.00 80.62 455 ASP A N 1
ATOM 3588 C CA . ASP A 1 455 ? -11.726 24.198 1.309 1.00 80.62 455 ASP A CA 1
ATOM 3589 C C . ASP A 1 455 ? -10.593 23.662 2.201 1.00 80.62 455 ASP A C 1
ATOM 3591 O O . ASP A 1 455 ? -10.666 22.562 2.769 1.00 80.62 455 ASP A O 1
ATOM 3595 N N . THR A 1 456 ? -9.563 24.485 2.416 1.00 82.88 456 THR A N 1
ATOM 3596 C CA . THR A 1 456 ? -8.445 24.164 3.309 1.00 82.88 456 THR A CA 1
ATOM 3597 C C . THR A 1 456 ? -8.910 24.015 4.765 1.00 82.88 456 THR A C 1
ATOM 3599 O O . THR A 1 456 ? -8.471 23.095 5.468 1.00 82.88 456 THR A O 1
ATOM 3602 N N . ALA A 1 457 ? -9.823 24.873 5.236 1.00 87.44 457 ALA A N 1
ATOM 3603 C CA . ALA A 1 457 ? -10.335 24.844 6.607 1.00 87.44 457 ALA A CA 1
ATOM 3604 C C . ALA A 1 457 ? -11.186 23.596 6.895 1.00 87.44 457 ALA A C 1
ATOM 3606 O O . ALA A 1 457 ? -11.062 22.981 7.968 1.00 87.44 457 ALA A O 1
ATOM 3607 N N . ALA A 1 458 ? -12.014 23.173 5.938 1.00 85.69 458 ALA A N 1
ATOM 3608 C CA . ALA A 1 458 ? -12.751 21.921 6.047 1.00 85.69 458 ALA A CA 1
ATOM 3609 C C . ALA A 1 458 ? -11.781 20.723 6.101 1.00 85.69 458 ALA A C 1
ATOM 3611 O O . ALA A 1 458 ? -11.931 19.843 6.958 1.00 85.69 458 ALA A O 1
ATOM 3612 N N . ALA A 1 459 ? -10.729 20.717 5.268 1.00 86.25 459 ALA A N 1
ATOM 3613 C CA . ALA A 1 459 ? -9.794 19.588 5.147 1.00 86.25 459 ALA A CA 1
ATOM 3614 C C . ALA A 1 459 ? -8.989 19.427 6.430 1.00 86.25 459 ALA A C 1
ATOM 3616 O O . ALA A 1 459 ? -8.829 18.326 6.968 1.00 86.25 459 ALA A O 1
ATOM 3617 N N . GLN A 1 460 ? -8.570 20.561 6.980 1.00 88.62 460 GLN A N 1
ATOM 3618 C CA . GLN A 1 460 ? -7.943 20.664 8.282 1.00 88.62 460 GLN A CA 1
ATOM 3619 C C . GLN A 1 460 ? -8.865 20.181 9.413 1.00 88.62 460 GLN A C 1
ATOM 3621 O O . GLN A 1 460 ? -8.409 19.462 10.304 1.00 88.62 460 GLN A O 1
ATOM 3626 N N . THR A 1 461 ? -10.156 20.527 9.386 1.00 91.62 461 THR A N 1
ATOM 3627 C CA . THR A 1 461 ? -11.133 20.077 10.395 1.00 91.62 461 THR A CA 1
ATOM 3628 C C . THR A 1 461 ? -11.308 18.559 10.358 1.00 91.62 461 THR A C 1
ATOM 3630 O O . THR A 1 461 ? -11.249 17.891 11.395 1.00 91.62 461 THR A O 1
ATOM 3633 N N . THR A 1 462 ? -11.452 17.996 9.162 1.00 90.81 462 THR A N 1
ATOM 3634 C CA . THR A 1 462 ? -11.522 16.552 8.927 1.00 90.81 462 THR A CA 1
ATOM 3635 C C . THR A 1 462 ? -10.257 15.845 9.416 1.00 90.81 462 THR A C 1
ATOM 3637 O O . THR A 1 462 ? -10.345 14.881 10.183 1.00 90.81 462 THR A O 1
ATOM 3640 N N . LEU A 1 463 ? -9.074 16.362 9.072 1.00 91.44 463 LEU A N 1
ATOM 3641 C CA . LEU A 1 463 ? -7.795 15.823 9.536 1.00 91.44 463 LEU A CA 1
ATOM 3642 C C . LEU A 1 463 ? -7.671 15.867 11.066 1.00 91.44 463 LEU A C 1
ATOM 3644 O O . LEU A 1 463 ? -7.243 14.887 11.677 1.00 91.44 463 LEU A O 1
ATOM 3648 N N . ALA A 1 464 ? -8.087 16.964 11.700 1.00 94.00 464 ALA A N 1
ATOM 3649 C CA . ALA A 1 464 ? -8.080 17.102 13.153 1.00 94.00 464 ALA A CA 1
ATOM 3650 C C . ALA A 1 464 ? -8.974 16.058 13.835 1.00 94.00 464 ALA A C 1
ATOM 3652 O O . ALA A 1 464 ? -8.559 15.430 14.810 1.00 94.00 464 ALA A O 1
ATOM 3653 N N . ARG A 1 465 ? -10.172 15.803 13.293 1.00 95.62 465 ARG A N 1
ATOM 3654 C CA . ARG A 1 465 ? -11.078 14.759 13.802 1.00 95.62 465 ARG A CA 1
ATOM 3655 C C . ARG A 1 465 ? -10.478 13.359 13.665 1.00 95.62 465 ARG A C 1
ATOM 3657 O O . ARG A 1 465 ? -10.562 12.569 14.608 1.00 95.62 465 ARG A O 1
ATOM 3664 N N . VAL A 1 466 ? -9.846 13.058 12.528 1.00 95.56 466 VAL A N 1
ATOM 3665 C CA . VAL A 1 466 ? -9.151 11.780 12.305 1.00 95.56 466 VAL A CA 1
ATOM 3666 C C . VAL A 1 466 ? -7.992 11.616 13.289 1.00 95.56 466 VAL A C 1
ATOM 3668 O O . VAL A 1 466 ? -7.907 10.588 13.959 1.00 95.56 466 VAL A O 1
ATOM 3671 N N . ALA A 1 467 ? -7.134 12.628 13.434 1.00 95.81 467 ALA A N 1
ATOM 3672 C CA . ALA A 1 467 ? -5.997 12.595 14.353 1.00 95.81 467 ALA A CA 1
ATOM 3673 C C . ALA A 1 467 ? -6.443 12.399 15.812 1.00 95.81 467 ALA A C 1
ATOM 3675 O O . ALA A 1 467 ? -5.890 11.555 16.523 1.00 95.81 467 ALA A O 1
ATOM 3676 N N . ALA A 1 468 ? -7.500 13.099 16.235 1.00 97.19 468 ALA A N 1
ATOM 3677 C CA . ALA A 1 468 ? -8.080 12.948 17.564 1.00 97.19 468 ALA A CA 1
ATOM 3678 C C . ALA A 1 468 ? -8.606 11.523 17.810 1.00 97.19 468 ALA A C 1
ATOM 3680 O O . ALA A 1 468 ? -8.381 10.959 18.885 1.00 97.19 468 ALA A O 1
ATOM 3681 N N . PHE A 1 469 ? -9.267 10.911 16.820 1.00 97.31 469 PHE A N 1
ATOM 3682 C CA . PHE A 1 469 ? -9.689 9.509 16.896 1.00 97.31 469 PHE A CA 1
ATOM 3683 C C . PHE A 1 469 ? -8.488 8.559 16.996 1.00 97.31 469 PHE A C 1
ATOM 3685 O O . PHE A 1 469 ? -8.454 7.704 17.884 1.00 97.31 469 PHE A O 1
ATOM 3692 N N . VAL A 1 470 ? -7.485 8.724 16.127 1.00 97.00 470 VAL A N 1
ATOM 3693 C CA . VAL A 1 470 ? -6.262 7.905 16.110 1.00 97.00 470 VAL A CA 1
ATOM 3694 C C . VAL A 1 470 ? -5.576 7.942 17.479 1.00 97.00 470 VAL A C 1
ATOM 3696 O O . VAL A 1 470 ? -5.265 6.893 18.041 1.00 97.00 470 VAL A O 1
ATOM 3699 N N . ALA A 1 471 ? -5.451 9.126 18.083 1.00 97.44 471 ALA A N 1
ATOM 3700 C CA . ALA A 1 471 ? -4.876 9.317 19.415 1.00 97.44 471 ALA A CA 1
ATOM 3701 C C . ALA A 1 471 ? -5.638 8.623 20.552 1.00 97.44 471 ALA A C 1
ATOM 3703 O O . ALA A 1 471 ? -5.048 8.333 21.596 1.00 97.44 471 ALA A O 1
ATOM 3704 N N . GLN A 1 472 ? -6.938 8.383 20.381 1.00 97.50 472 GLN A N 1
ATOM 3705 C CA . GLN A 1 472 ? -7.798 7.741 21.380 1.00 97.50 472 GLN A CA 1
ATOM 3706 C C . GLN A 1 472 ? -7.981 6.239 21.140 1.00 97.50 472 GLN A C 1
ATOM 3708 O O . GLN A 1 472 ? -8.367 5.511 22.062 1.00 97.50 472 GLN A O 1
ATOM 3713 N N . SER A 1 473 ? -7.707 5.763 19.924 1.00 97.62 473 SER A N 1
ATOM 3714 C CA . SER A 1 473 ? -7.875 4.360 19.571 1.00 97.62 473 SER A CA 1
ATOM 3715 C C . SER A 1 473 ? -6.867 3.471 20.297 1.00 97.62 473 SER A C 1
ATOM 3717 O O . SER A 1 473 ? -5.671 3.747 20.351 1.00 97.62 473 SER A O 1
ATOM 3719 N N . LYS A 1 474 ? -7.370 2.364 20.851 1.00 97.25 474 LYS A N 1
ATOM 3720 C CA . LYS A 1 474 ? -6.568 1.347 21.557 1.00 97.25 474 LYS A CA 1
ATOM 3721 C C . LYS A 1 474 ? -6.263 0.122 20.700 1.00 97.25 474 LYS A C 1
ATOM 3723 O O . LYS A 1 474 ? -5.487 -0.736 21.110 1.00 97.25 474 LYS A O 1
ATOM 3728 N N . THR A 1 475 ? -6.941 -0.008 19.564 1.00 97.75 475 THR A N 1
ATOM 3729 C CA . THR A 1 475 ? -6.838 -1.171 18.676 1.00 97.75 475 THR A CA 1
ATOM 3730 C C . THR A 1 475 ? -6.119 -0.848 17.379 1.00 97.75 475 THR A C 1
ATOM 3732 O O . THR A 1 475 ? -5.604 -1.764 16.744 1.00 97.75 475 THR A O 1
ATOM 3735 N N . LEU A 1 476 ? -6.057 0.431 16.996 1.00 98.19 476 LEU A N 1
ATOM 3736 C CA . LEU A 1 476 ? -5.447 0.857 15.746 1.00 98.19 476 LEU A CA 1
ATOM 3737 C C . LEU A 1 476 ? -3.926 0.674 15.795 1.00 98.19 476 LEU A C 1
ATOM 3739 O O . LEU A 1 476 ? -3.231 1.330 16.573 1.00 98.19 476 LEU A O 1
ATOM 3743 N N . THR A 1 477 ? -3.420 -0.211 14.940 1.00 98.06 477 THR A N 1
ATOM 3744 C CA . THR A 1 477 ? -1.986 -0.481 14.766 1.00 98.06 477 THR A CA 1
ATOM 3745 C C . THR A 1 477 ? -1.460 0.022 13.429 1.00 98.06 477 THR A C 1
ATOM 3747 O O . THR A 1 477 ? -0.255 0.218 13.290 1.00 98.06 477 THR A O 1
ATOM 3750 N N . THR A 1 478 ? -2.349 0.219 12.459 1.00 97.88 478 THR A N 1
ATOM 3751 C CA . THR A 1 478 ? -2.022 0.703 11.123 1.00 97.88 478 THR A CA 1
ATOM 3752 C C . THR A 1 478 ? -2.837 1.948 10.832 1.00 97.88 478 THR A C 1
ATOM 3754 O O . THR A 1 478 ? -4.063 1.937 10.937 1.00 97.88 478 THR A O 1
ATOM 3757 N N . PHE A 1 479 ? -2.148 3.019 10.468 1.00 96.94 479 PHE A N 1
ATOM 3758 C CA . PHE A 1 479 ? -2.773 4.237 9.983 1.00 96.94 479 PHE A CA 1
ATOM 3759 C C . PHE A 1 479 ? -2.061 4.667 8.718 1.00 96.94 479 PHE A C 1
ATOM 3761 O O . PHE A 1 479 ? -0.844 4.809 8.710 1.00 96.94 479 PHE A O 1
ATOM 3768 N N . SER A 1 480 ? -2.804 4.879 7.653 1.00 95.12 480 SER A N 1
ATOM 3769 C CA . SER A 1 480 ? -2.266 5.420 6.422 1.00 95.12 480 SER A CA 1
ATOM 3770 C C . SER A 1 480 ? -3.159 6.556 5.991 1.00 95.12 480 SER A C 1
ATOM 3772 O O . SER A 1 480 ? -4.365 6.383 5.891 1.00 95.12 480 SER A O 1
ATOM 3774 N N . MET A 1 481 ? -2.581 7.713 5.739 1.00 91.81 481 MET A N 1
ATOM 3775 C CA . MET A 1 481 ? -3.265 8.810 5.086 1.00 91.81 481 MET A CA 1
ATOM 3776 C C . MET A 1 481 ? -2.367 9.243 3.959 1.00 91.81 481 MET A C 1
ATOM 3778 O O . MET A 1 481 ? -1.457 10.030 4.169 1.00 91.81 481 MET A O 1
ATOM 3782 N N . ILE A 1 482 ? -2.554 8.653 2.794 1.00 85.00 482 ILE A N 1
ATOM 3783 C CA . ILE A 1 482 ? -1.669 8.857 1.665 1.00 85.00 482 ILE A CA 1
ATOM 3784 C C . ILE A 1 482 ? -2.461 9.626 0.624 1.00 85.00 482 ILE A C 1
ATOM 3786 O O . ILE A 1 482 ? -3.453 9.128 0.107 1.00 85.00 482 ILE A O 1
ATOM 3790 N N . ASP A 1 483 ? -2.013 10.835 0.306 1.00 76.56 483 ASP A N 1
ATOM 3791 C CA . ASP A 1 483 ? -2.613 11.573 -0.793 1.00 76.56 483 ASP A CA 1
ATOM 3792 C C . ASP A 1 483 ? -2.083 11.038 -2.135 1.00 76.56 483 ASP A C 1
ATOM 3794 O O . ASP A 1 483 ? -0.864 10.975 -2.373 1.00 76.56 483 ASP A O 1
ATOM 3798 N N . ALA A 1 484 ? -3.005 10.588 -2.982 1.00 55.44 484 ALA A N 1
ATOM 3799 C CA . ALA A 1 484 ? -2.772 10.179 -4.357 1.00 55.44 484 ALA A CA 1
ATOM 3800 C C . ALA A 1 484 ? -2.996 11.314 -5.373 1.00 55.44 484 ALA A C 1
ATOM 3802 O O . ALA A 1 484 ? -2.519 11.195 -6.503 1.00 55.44 484 ALA A O 1
ATOM 3803 N N . ALA A 1 485 ? -3.675 12.405 -5.003 1.00 58.50 485 ALA A N 1
ATOM 3804 C CA . ALA A 1 485 ? -4.159 13.405 -5.944 1.00 58.50 485 ALA A CA 1
ATOM 3805 C C . ALA A 1 485 ? -3.257 14.646 -5.973 1.00 58.50 485 ALA A C 1
ATOM 3807 O O . ALA A 1 485 ? -3.276 15.496 -5.087 1.00 58.50 485 ALA A O 1
ATOM 3808 N N . SER A 1 486 ? -2.475 14.785 -7.043 1.00 60.00 486 SER A N 1
ATOM 3809 C CA . SER A 1 486 ? -1.832 16.052 -7.384 1.00 60.00 486 SER A CA 1
ATOM 3810 C C . SER A 1 486 ? -2.908 17.076 -7.761 1.00 60.00 486 SER A C 1
ATOM 3812 O O . SER A 1 486 ? -3.499 16.955 -8.833 1.00 60.00 486 SER A O 1
ATOM 3814 N N . GLY A 1 487 ? -3.168 18.061 -6.899 1.00 69.25 487 GLY A N 1
ATOM 3815 C CA . GLY A 1 487 ? -4.014 19.217 -7.229 1.00 69.25 487 GLY A CA 1
ATOM 3816 C C . GLY A 1 487 ? -5.105 19.572 -6.218 1.00 69.25 487 GLY A C 1
ATOM 3817 O O . GLY A 1 487 ? -5.748 20.595 -6.401 1.00 69.25 487 GLY A O 1
ATOM 3818 N N . CYS A 1 488 ? -5.324 18.781 -5.165 1.00 70.62 488 CYS A N 1
ATOM 3819 C CA . CYS A 1 488 ? -6.241 19.169 -4.087 1.00 70.62 488 CYS A CA 1
ATOM 3820 C C . CYS A 1 488 ? -5.540 20.064 -3.056 1.00 70.62 488 CYS A C 1
ATOM 3822 O O . CYS A 1 488 ? -4.335 19.924 -2.822 1.00 70.62 488 CYS A O 1
ATOM 3824 N N . ALA A 1 489 ? -6.300 20.969 -2.431 1.00 75.94 489 ALA A N 1
ATOM 3825 C CA . ALA A 1 489 ? -5.822 21.762 -1.307 1.00 75.94 489 ALA A CA 1
ATOM 3826 C C . ALA A 1 489 ? -5.372 20.819 -0.182 1.00 75.94 489 ALA A C 1
ATOM 3828 O O . ALA A 1 489 ? -6.163 20.056 0.377 1.00 75.94 489 ALA A O 1
ATOM 3829 N N . LEU A 1 490 ? -4.074 20.828 0.121 1.00 80.12 490 LEU A N 1
ATOM 3830 C CA . LEU A 1 490 ? -3.544 19.988 1.185 1.00 80.12 490 LEU A CA 1
ATOM 3831 C C . LEU A 1 490 ? -4.009 20.505 2.546 1.00 80.12 490 LEU A C 1
ATOM 3833 O O . LEU A 1 490 ? -3.889 21.705 2.809 1.00 80.12 490 LEU A O 1
ATOM 3837 N N . PRO A 1 491 ? -4.449 19.621 3.457 1.00 83.38 491 PRO A N 1
ATOM 3838 C CA . PRO A 1 491 ? -4.810 20.044 4.796 1.00 83.38 491 PRO A CA 1
ATOM 3839 C C . PRO A 1 491 ? -3.580 20.615 5.511 1.00 83.38 491 PRO A C 1
ATOM 3841 O O . PRO A 1 491 ? -2.534 19.961 5.600 1.00 83.38 491 PRO A O 1
ATOM 3844 N N . ARG A 1 492 ? -3.716 21.824 6.067 1.00 87.62 492 ARG A N 1
ATOM 3845 C CA . ARG A 1 492 ? -2.695 22.401 6.947 1.00 87.62 492 ARG A CA 1
ATOM 3846 C C . ARG A 1 492 ? -2.577 21.568 8.218 1.00 87.62 492 ARG A C 1
ATOM 3848 O O . ARG A 1 492 ? -3.571 21.286 8.895 1.00 87.62 492 ARG A O 1
ATOM 3855 N N . VAL A 1 493 ? -1.354 21.188 8.577 1.00 90.12 493 VAL A N 1
ATOM 3856 C CA . VAL A 1 493 ? -1.119 20.359 9.765 1.00 90.12 493 VAL A CA 1
ATOM 3857 C C . VAL A 1 493 ? -0.917 21.226 10.996 1.00 90.12 493 VAL A C 1
ATOM 3859 O O . VAL A 1 493 ? 0.151 21.788 11.236 1.00 90.12 493 VAL A O 1
ATOM 3862 N N . THR A 1 494 ? -1.961 21.300 11.818 1.00 92.94 494 THR A N 1
ATOM 3863 C CA . THR A 1 494 ? -1.940 22.075 13.059 1.00 92.94 494 THR A CA 1
ATOM 3864 C C . THR A 1 494 ? -1.099 21.421 14.151 1.00 92.94 494 THR A C 1
ATOM 3866 O O . THR A 1 494 ? -0.833 20.216 14.169 1.00 92.94 494 THR A O 1
ATOM 3869 N N . LYS A 1 495 ? -0.754 22.235 15.150 1.00 94.38 495 LYS A N 1
ATOM 3870 C CA . LYS A 1 495 ? -0.117 21.789 16.390 1.00 94.38 495 LYS A CA 1
ATOM 3871 C C . LYS A 1 495 ? -0.896 20.672 17.091 1.00 94.38 495 LYS A C 1
ATOM 3873 O O . LYS A 1 495 ? -0.279 19.726 17.578 1.00 94.38 495 LYS A O 1
ATOM 3878 N N . ASP A 1 496 ? -2.221 20.771 17.137 1.00 95.38 496 ASP A N 1
ATOM 3879 C CA . ASP A 1 496 ? -3.062 19.792 17.830 1.00 95.38 496 ASP A CA 1
ATOM 3880 C C . ASP A 1 496 ? -3.045 18.436 17.116 1.00 95.38 496 ASP A C 1
ATOM 3882 O O . ASP A 1 496 ? -2.873 17.410 17.776 1.00 95.38 496 ASP A O 1
ATOM 3886 N N . ILE A 1 497 ? -3.081 18.433 15.776 1.00 94.31 497 ILE A N 1
ATOM 3887 C CA . ILE A 1 497 ? -2.921 17.217 14.962 1.00 94.31 497 ILE A CA 1
ATOM 3888 C C . ILE A 1 497 ? -1.588 16.530 15.287 1.00 94.31 497 ILE A C 1
ATOM 3890 O O . ILE A 1 497 ? -1.562 15.338 15.598 1.00 94.31 497 ILE A O 1
ATOM 3894 N N . LEU A 1 498 ? -0.475 17.275 15.283 1.00 94.75 498 LEU A N 1
ATOM 3895 C CA . LEU A 1 498 ? 0.843 16.718 15.609 1.00 94.75 498 LEU A CA 1
ATOM 3896 C C . LEU A 1 498 ? 0.909 16.183 17.040 1.00 94.75 498 LEU A C 1
ATOM 3898 O O . LEU A 1 498 ? 1.514 15.136 17.281 1.00 94.75 498 LEU A O 1
ATOM 3902 N N . MET A 1 499 ? 0.304 16.880 18.003 1.00 96.75 499 MET A N 1
ATOM 3903 C CA . MET A 1 499 ? 0.270 16.441 19.397 1.00 96.75 499 MET A CA 1
ATOM 3904 C C . MET A 1 499 ? -0.532 15.150 19.577 1.00 96.75 499 MET A C 1
ATOM 3906 O O . MET A 1 499 ? -0.088 14.258 20.305 1.00 96.75 499 MET A O 1
ATOM 3910 N N . ASP A 1 500 ? -1.672 15.025 18.904 1.00 97.56 500 ASP A N 1
ATOM 3911 C CA . ASP A 1 500 ? -2.503 13.825 18.932 1.00 97.56 500 ASP A CA 1
ATOM 3912 C C . ASP A 1 500 ? -1.797 12.639 18.259 1.00 97.56 500 ASP A C 1
ATOM 3914 O O . ASP A 1 500 ? -1.683 11.566 18.861 1.00 97.56 500 ASP A O 1
ATOM 3918 N N . MET A 1 501 ? -1.185 12.847 17.092 1.00 97.00 501 MET A N 1
ATOM 3919 C CA . MET A 1 501 ? -0.376 11.820 16.426 1.00 97.00 501 MET A CA 1
ATOM 3920 C C . MET A 1 501 ? 0.848 11.413 17.263 1.00 97.00 501 MET A C 1
ATOM 3922 O O . MET A 1 501 ? 1.158 10.227 17.387 1.00 97.00 501 MET A O 1
ATOM 3926 N N . THR A 1 502 ? 1.514 12.369 17.919 1.00 97.25 502 THR A N 1
ATOM 3927 C CA . THR A 1 502 ? 2.615 12.090 18.860 1.00 97.25 502 THR A CA 1
ATOM 3928 C C . THR A 1 502 ? 2.132 11.247 20.042 1.00 97.25 502 THR A C 1
ATOM 3930 O O . THR A 1 502 ? 2.811 10.303 20.458 1.00 97.25 502 THR A O 1
ATOM 3933 N N . ARG A 1 503 ? 0.949 11.550 20.596 1.00 97.88 503 ARG A N 1
ATOM 3934 C CA . ARG A 1 503 ? 0.345 10.758 21.677 1.00 97.88 503 ARG A CA 1
ATOM 3935 C C . ARG A 1 503 ? 0.073 9.330 21.213 1.00 97.88 503 ARG A C 1
ATOM 3937 O O . ARG A 1 503 ? 0.398 8.396 21.940 1.00 97.88 503 ARG A O 1
ATOM 3944 N N . TRP A 1 504 ? -0.473 9.145 20.015 1.00 97.69 504 TRP A N 1
ATOM 3945 C CA . TRP A 1 504 ? -0.717 7.816 19.458 1.00 97.69 504 TRP A CA 1
ATOM 3946 C C . TRP A 1 504 ? 0.578 7.001 19.340 1.00 97.69 504 TRP A C 1
ATOM 3948 O O . TRP A 1 504 ? 0.688 5.932 19.937 1.00 97.69 504 TRP A O 1
ATOM 3958 N N . LEU A 1 505 ? 1.597 7.564 18.683 1.00 97.19 505 LEU A N 1
ATOM 3959 C CA . LEU A 1 505 ? 2.910 6.940 18.474 1.00 97.19 505 LEU A CA 1
ATOM 3960 C C . LEU A 1 505 ? 3.613 6.523 19.773 1.00 97.19 505 LEU A C 1
ATOM 3962 O O . LEU A 1 505 ? 4.356 5.544 19.794 1.00 97.19 505 LEU A O 1
ATOM 3966 N N . THR A 1 506 ? 3.402 7.278 20.851 1.00 97.12 506 THR A N 1
ATOM 3967 C CA . THR A 1 506 ? 4.054 7.036 22.147 1.00 97.12 506 THR A CA 1
ATOM 3968 C C . THR A 1 506 ? 3.257 6.127 23.078 1.00 97.12 506 THR A C 1
ATOM 3970 O O . THR A 1 506 ? 3.830 5.589 24.026 1.00 97.12 506 THR A O 1
ATOM 3973 N N . THR A 1 507 ? 1.954 5.945 22.841 1.00 97.44 507 THR A N 1
ATOM 3974 C CA . THR A 1 507 ? 1.069 5.184 23.741 1.00 97.44 507 THR A CA 1
ATOM 3975 C C . THR A 1 507 ? 0.551 3.880 23.148 1.00 97.44 507 THR A C 1
ATOM 3977 O O . THR A 1 507 ? 0.177 2.992 23.914 1.00 97.44 507 THR A O 1
ATOM 3980 N N . GLN A 1 508 ? 0.541 3.742 21.820 1.00 97.75 508 GLN A N 1
ATOM 3981 C CA . GLN A 1 508 ? 0.008 2.576 21.118 1.00 97.75 508 GLN A CA 1
ATOM 3982 C C . GLN A 1 508 ? 1.102 1.805 20.368 1.00 97.75 508 GLN A C 1
ATOM 3984 O O . GLN A 1 508 ? 2.106 2.389 19.957 1.00 97.75 508 GLN A O 1
ATOM 3989 N N . PRO A 1 509 ? 0.925 0.488 20.150 1.00 97.38 509 PRO A N 1
ATOM 3990 C CA . PRO A 1 509 ? 1.876 -0.331 19.406 1.00 97.38 509 PRO A CA 1
ATOM 3991 C C . PRO A 1 509 ? 1.700 -0.165 17.886 1.00 97.38 509 PRO A C 1
ATOM 3993 O O . PRO A 1 509 ? 1.304 -1.099 17.186 1.00 97.38 509 PRO A O 1
ATOM 3996 N N . VAL A 1 510 ? 1.981 1.035 17.377 1.00 98.00 510 VAL A N 1
ATOM 3997 C CA . VAL A 1 510 ? 1.881 1.378 15.951 1.00 98.00 510 VAL A CA 1
ATOM 3998 C C . VAL A 1 510 ? 2.851 0.531 15.133 1.00 98.00 510 VAL A C 1
ATOM 4000 O O . VAL A 1 510 ? 4.052 0.577 15.385 1.00 98.00 510 VAL A O 1
ATOM 4003 N N . ARG A 1 511 ? 2.349 -0.231 14.159 1.00 97.88 511 ARG A N 1
ATOM 4004 C CA . ARG A 1 511 ? 3.146 -1.104 13.282 1.00 97.88 511 ARG A CA 1
ATOM 4005 C C . ARG A 1 511 ? 3.387 -0.496 11.913 1.00 97.88 511 ARG A C 1
ATOM 4007 O O . ARG A 1 511 ? 4.477 -0.649 11.368 1.00 97.88 511 ARG A O 1
ATOM 4014 N N . GLN A 1 512 ? 2.394 0.199 11.373 1.00 97.81 512 GLN A N 1
ATOM 4015 C CA . GLN A 1 512 ? 2.490 0.837 10.071 1.00 97.81 512 GLN A CA 1
ATOM 4016 C C . GLN A 1 512 ? 1.934 2.250 10.146 1.00 97.81 512 GLN A C 1
ATOM 4018 O O . GLN A 1 512 ? 0.845 2.473 10.681 1.00 97.81 512 GLN A O 1
ATOM 4023 N N . ILE A 1 513 ? 2.694 3.189 9.594 1.00 96.75 513 ILE A N 1
ATOM 4024 C CA . ILE A 1 513 ? 2.258 4.567 9.439 1.00 96.75 513 ILE A CA 1
ATOM 4025 C C . ILE A 1 513 ? 2.567 5.066 8.028 1.00 96.75 513 ILE A C 1
ATOM 4027 O O . ILE A 1 513 ? 3.700 4.961 7.561 1.00 96.75 513 ILE A O 1
ATOM 4031 N N . GLY A 1 514 ? 1.536 5.569 7.354 1.00 95.25 514 GLY A N 1
ATOM 4032 C CA . GLY A 1 514 ? 1.617 6.262 6.074 1.00 95.25 514 GLY A CA 1
ATOM 4033 C C . GLY A 1 514 ? 1.220 7.719 6.258 1.00 95.25 514 GLY A C 1
ATOM 4034 O O . GLY A 1 514 ? 0.094 7.996 6.665 1.00 95.25 514 GLY A O 1
ATOM 4035 N N . LEU A 1 515 ? 2.140 8.640 5.992 1.00 92.69 515 LEU A N 1
ATOM 4036 C CA . LEU A 1 515 ? 1.917 10.080 6.063 1.00 92.69 515 LEU A CA 1
ATOM 4037 C C . LEU A 1 515 ? 1.906 10.655 4.650 1.00 92.69 515 LEU A C 1
ATOM 4039 O O . LEU A 1 515 ? 2.837 10.434 3.877 1.00 92.69 515 LEU A O 1
ATOM 4043 N N . GLY A 1 516 ? 0.836 11.361 4.321 1.00 89.25 516 GLY A N 1
ATOM 4044 C CA . GLY A 1 516 ? 0.641 12.054 3.059 1.00 89.25 516 GLY A CA 1
ATOM 4045 C C . GLY A 1 516 ? 1.380 13.380 3.053 1.00 89.25 516 GLY A C 1
ATOM 4046 O O . GLY A 1 516 ? 2.148 13.686 3.961 1.00 89.25 516 GLY A O 1
ATOM 4047 N N . VAL A 1 517 ? 1.132 14.174 2.018 1.00 83.19 517 VAL A N 1
ATOM 4048 C CA . VAL A 1 517 ? 1.765 15.482 1.888 1.00 83.19 517 VAL A CA 1
ATOM 4049 C C . VAL A 1 517 ? 1.143 16.436 2.900 1.00 83.19 517 VAL A C 1
ATOM 4051 O O . VAL A 1 517 ? -0.072 16.621 2.923 1.00 83.19 517 VAL A O 1
ATOM 4054 N N . TRP A 1 518 ? 1.974 17.006 3.765 1.00 82.44 518 TRP A N 1
ATOM 4055 C CA . TRP A 1 518 ? 1.556 17.936 4.805 1.00 82.44 518 TRP A CA 1
ATOM 4056 C C . TRP A 1 518 ? 2.063 19.326 4.458 1.00 82.44 518 TRP A C 1
ATOM 4058 O O . TRP A 1 518 ? 3.272 19.546 4.434 1.00 82.44 518 TRP A O 1
ATOM 4068 N N . LYS A 1 519 ? 1.140 20.250 4.191 1.00 78.69 519 LYS A N 1
ATOM 4069 C CA . LYS A 1 519 ? 1.466 21.658 3.957 1.00 78.69 519 LYS A CA 1
ATOM 4070 C C . LYS A 1 519 ? 1.473 22.417 5.282 1.00 78.69 519 LYS A C 1
ATOM 4072 O O . LYS A 1 519 ? 0.713 22.072 6.192 1.00 78.69 519 LYS A O 1
ATOM 4077 N N . ASP A 1 520 ? 2.329 23.434 5.376 1.00 74.50 520 ASP A N 1
ATOM 4078 C CA . ASP A 1 520 ? 2.401 24.375 6.502 1.00 74.50 520 ASP A CA 1
ATOM 4079 C C . ASP A 1 520 ? 2.401 23.658 7.863 1.00 74.50 520 ASP A C 1
ATOM 4081 O O . ASP A 1 520 ? 1.586 23.948 8.744 1.00 74.50 520 ASP A O 1
ATOM 4085 N N . VAL A 1 521 ? 3.276 22.652 8.017 1.00 75.56 521 VAL A N 1
ATOM 4086 C CA . VAL A 1 521 ? 3.441 21.950 9.297 1.00 75.56 521 VAL A CA 1
ATOM 4087 C C . VAL A 1 521 ? 3.717 23.000 10.361 1.00 75.56 521 VAL A C 1
ATOM 4089 O O . VAL A 1 521 ? 4.701 23.723 10.240 1.00 75.56 521 VAL A O 1
ATOM 4092 N N . ALA A 1 522 ? 2.833 23.074 11.362 1.00 70.94 522 ALA A N 1
ATOM 4093 C CA . ALA A 1 522 ? 2.772 24.146 12.349 1.00 70.94 522 ALA A CA 1
ATOM 4094 C C . ALA A 1 522 ? 4.138 24.775 12.672 1.00 70.94 522 ALA A C 1
ATOM 4096 O O . ALA A 1 522 ? 5.069 24.063 13.057 1.00 70.94 522 ALA A O 1
ATOM 4097 N N . ASP A 1 523 ? 4.210 26.111 12.640 1.00 78.88 523 ASP A N 1
ATOM 4098 C CA . ASP A 1 523 ? 5.418 26.919 12.911 1.00 78.88 523 ASP A CA 1
ATOM 4099 C C . ASP A 1 523 ? 6.089 26.645 14.280 1.00 78.88 523 ASP A C 1
ATOM 4101 O O . ASP A 1 523 ? 7.169 27.153 14.595 1.00 78.88 523 ASP A O 1
ATOM 4105 N N . ASP A 1 524 ? 5.468 25.822 15.127 1.00 87.56 524 ASP A N 1
ATOM 4106 C CA . ASP A 1 524 ? 6.023 25.333 16.383 1.00 87.56 524 ASP A CA 1
ATOM 4107 C C . ASP A 1 524 ? 7.057 24.219 16.132 1.00 87.56 524 ASP A C 1
ATOM 4109 O O . ASP A 1 524 ? 6.792 23.020 16.279 1.00 87.56 524 ASP A O 1
ATOM 4113 N N . SER A 1 525 ? 8.281 24.639 15.799 1.00 87.50 525 SER A N 1
ATOM 4114 C CA . SER A 1 525 ? 9.438 23.757 15.572 1.00 87.50 525 SER A CA 1
ATOM 4115 C C . SER A 1 525 ? 9.664 22.722 16.684 1.00 87.50 525 SER A C 1
ATOM 4117 O O . SER A 1 525 ? 10.132 21.615 16.409 1.00 87.50 525 SER A O 1
ATOM 4119 N N . LEU A 1 526 ? 9.291 23.023 17.936 1.00 90.50 526 LEU A N 1
ATOM 4120 C CA . LEU A 1 526 ? 9.417 22.088 19.055 1.00 90.50 526 LEU A CA 1
ATOM 4121 C C . LEU A 1 526 ? 8.386 20.956 18.976 1.00 90.50 526 LEU A C 1
ATOM 4123 O O . LEU A 1 526 ? 8.720 19.806 19.273 1.00 90.50 526 LEU A O 1
ATOM 4127 N N . VAL A 1 527 ? 7.137 21.258 18.615 1.00 92.06 527 VAL A N 1
ATOM 4128 C CA . VAL A 1 527 ? 6.085 20.242 18.440 1.00 92.06 527 VAL A CA 1
ATOM 4129 C C . VAL A 1 527 ? 6.429 19.339 17.262 1.00 92.06 527 VAL A C 1
ATOM 4131 O O . VAL A 1 527 ? 6.391 18.116 17.405 1.00 92.06 527 VAL A O 1
ATOM 4134 N N . THR A 1 528 ? 6.867 19.928 16.154 1.00 89.62 528 THR A N 1
ATOM 4135 C CA . THR A 1 528 ? 7.316 19.206 14.960 1.00 89.62 528 THR A CA 1
ATOM 4136 C C . THR A 1 528 ? 8.509 18.296 15.269 1.00 89.62 528 THR A C 1
ATOM 4138 O O . THR A 1 528 ? 8.474 17.098 14.981 1.00 89.62 528 THR A O 1
ATOM 4141 N N . ALA A 1 529 ? 9.527 18.799 15.978 1.00 90.12 529 ALA A N 1
ATOM 4142 C CA . ALA A 1 529 ? 10.668 17.989 16.406 1.00 90.12 529 ALA A CA 1
ATOM 4143 C C . ALA A 1 529 ? 10.267 16.836 17.342 1.00 90.12 529 ALA A C 1
ATOM 4145 O O . ALA A 1 529 ? 10.793 15.726 17.223 1.00 90.12 529 ALA A O 1
ATOM 4146 N N . ARG A 1 530 ? 9.321 17.062 18.266 1.00 92.25 530 ARG A N 1
ATOM 4147 C CA . ARG A 1 530 ? 8.791 16.007 19.150 1.00 92.25 530 ARG A CA 1
ATOM 4148 C C . ARG A 1 530 ? 8.049 14.930 18.373 1.00 92.25 530 ARG A C 1
ATOM 4150 O O . ARG A 1 530 ? 8.263 13.752 18.656 1.00 92.25 530 ARG A O 1
ATOM 4157 N N . PHE A 1 531 ? 7.228 15.323 17.404 1.00 93.56 531 PHE A N 1
ATOM 4158 C CA . PHE A 1 531 ? 6.520 14.391 16.537 1.00 93.56 531 PHE A CA 1
ATOM 4159 C C . PHE A 1 531 ? 7.501 13.503 15.766 1.00 93.56 531 PHE A C 1
ATOM 4161 O O . PHE A 1 531 ? 7.430 12.280 15.879 1.00 93.56 531 PHE A O 1
ATOM 4168 N N . TYR A 1 532 ? 8.487 14.086 15.079 1.00 91.44 532 TYR A N 1
ATOM 4169 C CA . TYR A 1 532 ? 9.482 13.303 14.342 1.00 91.44 532 TYR A CA 1
ATOM 4170 C C . TYR A 1 532 ? 10.352 12.431 15.241 1.00 91.44 532 TYR A C 1
ATOM 4172 O O . TYR A 1 532 ? 10.654 11.287 14.899 1.00 91.44 532 TYR A O 1
ATOM 4180 N N . THR A 1 533 ? 10.706 12.929 16.425 1.00 91.88 533 THR A N 1
ATOM 4181 C CA . THR A 1 533 ? 11.411 12.124 17.425 1.00 91.88 533 THR A CA 1
ATOM 4182 C C . THR A 1 533 ? 10.585 10.901 17.820 1.00 91.88 533 THR A C 1
ATOM 4184 O O . THR A 1 533 ? 11.141 9.808 17.907 1.00 91.88 533 THR A O 1
ATOM 4187 N N . ALA A 1 534 ? 9.275 11.055 18.042 1.00 94.81 534 ALA A N 1
ATOM 4188 C CA . ALA A 1 534 ? 8.384 9.941 18.355 1.00 94.81 534 ALA A CA 1
ATOM 4189 C C . ALA A 1 534 ? 8.218 8.977 17.168 1.00 94.81 534 ALA A C 1
ATOM 4191 O O . ALA A 1 534 ? 8.232 7.765 17.370 1.00 94.81 534 ALA A O 1
ATOM 4192 N N . LEU A 1 535 ? 8.115 9.504 15.945 1.00 95.06 535 LEU A N 1
ATOM 4193 C CA . LEU A 1 535 ? 7.964 8.727 14.717 1.00 95.06 535 LEU A CA 1
ATOM 4194 C C . LEU A 1 535 ? 9.173 7.814 14.472 1.00 95.06 535 LEU A C 1
ATOM 4196 O O . LEU A 1 535 ? 9.021 6.600 14.375 1.00 95.06 535 LEU A O 1
ATOM 4200 N N . PHE A 1 536 ? 10.383 8.374 14.427 1.00 92.25 536 PHE A N 1
ATOM 4201 C CA . PHE A 1 536 ? 11.584 7.609 14.074 1.00 92.25 536 PHE A CA 1
ATOM 4202 C C . PHE A 1 536 ? 12.139 6.757 15.216 1.00 92.25 536 PHE A C 1
ATOM 4204 O O . PHE A 1 536 ? 12.727 5.708 14.960 1.00 92.25 536 PHE A O 1
ATOM 4211 N N . ASN A 1 537 ? 11.911 7.146 16.475 1.00 92.94 537 ASN A N 1
ATOM 4212 C CA . ASN A 1 537 ? 12.316 6.333 17.625 1.00 92.94 537 ASN A CA 1
ATOM 4213 C C . ASN A 1 537 ? 11.239 5.339 18.075 1.00 92.94 537 ASN A C 1
ATOM 4215 O O . ASN A 1 537 ? 11.441 4.655 19.084 1.00 92.94 537 ASN A O 1
ATOM 4219 N N . SER A 1 538 ? 10.102 5.246 17.375 1.00 95.06 538 SER A N 1
ATOM 4220 C CA . SER A 1 538 ? 9.055 4.305 17.758 1.00 95.06 538 SER A CA 1
ATOM 4221 C C . SER A 1 538 ? 9.592 2.868 17.749 1.00 95.06 538 SER A C 1
ATOM 4223 O O . SER A 1 538 ? 10.151 2.404 16.747 1.00 95.06 538 SER A O 1
ATOM 4225 N N . PRO A 1 539 ? 9.429 2.117 18.853 1.00 95.88 539 PRO A N 1
ATOM 4226 C CA . PRO A 1 539 ? 9.934 0.761 18.929 1.00 95.88 539 PRO A CA 1
ATOM 4227 C C . PRO A 1 539 ? 9.051 -0.255 18.195 1.00 95.88 539 PRO A C 1
ATOM 4229 O O . PRO A 1 539 ? 9.461 -1.405 18.068 1.00 95.88 539 PRO A O 1
ATOM 4232 N N . THR A 1 540 ? 7.855 0.117 17.738 1.00 97.31 540 THR A N 1
ATOM 4233 C CA . THR A 1 540 ? 6.911 -0.841 17.146 1.00 97.31 540 THR A CA 1
ATOM 4234 C C . THR A 1 540 ? 6.709 -0.657 15.648 1.00 97.31 540 THR A C 1
ATOM 4236 O O . THR A 1 540 ? 6.201 -1.583 15.023 1.00 97.31 540 THR A O 1
ATOM 4239 N N . ILE A 1 541 ? 7.112 0.481 15.066 1.00 97.75 541 ILE A N 1
ATOM 4240 C CA . ILE A 1 541 ? 6.917 0.735 13.633 1.00 97.75 541 ILE A CA 1
ATOM 4241 C C . ILE A 1 541 ? 7.813 -0.192 12.814 1.00 97.75 541 ILE A C 1
ATOM 4243 O O . ILE A 1 541 ? 9.036 -0.183 12.947 1.00 97.75 541 ILE A O 1
ATOM 4247 N N . GLU A 1 542 ? 7.175 -0.963 11.939 1.00 97.88 542 GLU A N 1
ATOM 4248 C CA . GLU A 1 542 ? 7.787 -1.869 10.972 1.00 97.88 542 GLU A CA 1
ATOM 4249 C C . GLU A 1 542 ? 7.735 -1.278 9.557 1.00 97.88 542 GLU A C 1
ATOM 4251 O O . GLU A 1 542 ? 8.692 -1.443 8.802 1.00 97.88 542 GLU A O 1
ATOM 4256 N N . VAL A 1 543 ? 6.668 -0.548 9.215 1.00 97.69 543 VAL A N 1
ATOM 4257 C CA . VAL A 1 543 ? 6.481 0.088 7.900 1.00 97.69 543 VAL A CA 1
ATOM 4258 C C . VAL A 1 543 ? 6.271 1.589 8.081 1.00 97.69 543 VAL A C 1
ATOM 4260 O O . VAL A 1 543 ? 5.312 2.016 8.724 1.00 97.69 543 VAL A O 1
ATOM 4263 N N . LEU A 1 544 ? 7.175 2.384 7.512 1.00 96.44 544 LEU A N 1
ATOM 4264 C CA . LEU A 1 544 ? 7.106 3.841 7.508 1.00 96.44 544 LEU A CA 1
ATOM 4265 C C . LEU A 1 544 ? 7.034 4.338 6.065 1.00 96.44 544 LEU A C 1
ATOM 4267 O O . LEU A 1 544 ? 8.006 4.219 5.317 1.00 96.44 544 LEU A O 1
ATOM 4271 N N . GLU A 1 545 ? 5.892 4.905 5.693 1.00 95.25 545 GLU A N 1
ATOM 4272 C CA . GLU A 1 545 ? 5.697 5.616 4.433 1.00 95.25 545 GLU A CA 1
ATOM 4273 C C . GLU A 1 545 ? 5.505 7.109 4.710 1.00 95.25 545 GLU A C 1
ATOM 4275 O O . GLU A 1 545 ? 4.628 7.492 5.476 1.00 95.25 545 GLU A O 1
ATOM 4280 N N . CYS A 1 546 ? 6.320 7.957 4.086 1.00 92.56 546 CYS A N 1
ATOM 4281 C CA . CYS A 1 546 ? 6.195 9.410 4.173 1.00 92.56 546 CYS A CA 1
ATOM 4282 C C . CYS A 1 546 ? 6.171 10.000 2.766 1.00 92.56 546 CYS A C 1
ATOM 4284 O O . CYS A 1 546 ? 7.076 9.741 1.970 1.00 92.56 546 CYS A O 1
ATOM 4286 N N . ARG A 1 547 ? 5.171 10.826 2.475 1.00 90.00 547 ARG A N 1
ATOM 4287 C CA . ARG A 1 547 ? 5.075 11.648 1.269 1.00 90.00 547 ARG A CA 1
ATOM 4288 C C . ARG A 1 547 ? 5.220 13.114 1.659 1.00 90.00 547 ARG A C 1
ATOM 4290 O O . ARG A 1 547 ? 4.748 13.501 2.714 1.00 90.00 547 ARG A O 1
ATOM 4297 N N . GLY A 1 548 ? 5.876 13.930 0.836 1.00 81.31 548 GLY A N 1
ATOM 4298 C CA . GLY A 1 548 ? 6.028 15.361 1.143 1.00 81.31 548 GLY A CA 1
ATOM 4299 C C . GLY A 1 548 ? 7.017 15.627 2.280 1.00 81.31 548 GLY A C 1
ATOM 4300 O O . GLY A 1 548 ? 6.655 16.066 3.363 1.00 81.31 548 GLY A O 1
ATOM 4301 N N . ILE A 1 549 ? 8.292 15.331 2.029 1.00 65.44 549 ILE A N 1
ATOM 4302 C CA . ILE A 1 549 ? 9.394 15.324 3.012 1.00 65.44 549 ILE A CA 1
ATOM 4303 C C . ILE A 1 549 ? 9.843 16.736 3.457 1.00 65.44 549 ILE A C 1
ATOM 4305 O O . ILE A 1 549 ? 10.810 16.876 4.199 1.00 65.44 549 ILE A O 1
ATOM 4309 N N . GLU A 1 550 ? 9.150 17.799 3.065 1.00 69.75 550 GLU A N 1
ATOM 4310 C CA . GLU A 1 550 ? 9.590 19.184 3.308 1.00 69.75 550 GLU A CA 1
ATOM 4311 C C . GLU A 1 550 ? 9.836 19.498 4.791 1.00 69.75 550 GLU A C 1
ATOM 4313 O O . GLU A 1 550 ? 10.778 20.206 5.143 1.00 69.75 550 GLU A O 1
ATOM 4318 N N . ALA A 1 551 ? 9.087 18.858 5.687 1.00 57.06 551 ALA A N 1
ATOM 4319 C CA . ALA A 1 551 ? 9.220 19.058 7.124 1.00 57.06 551 ALA A CA 1
ATOM 4320 C C . ALA A 1 551 ? 10.382 18.281 7.796 1.00 57.06 551 ALA A C 1
ATOM 4322 O O . ALA A 1 551 ? 10.599 18.425 9.001 1.00 57.06 551 ALA A O 1
ATOM 4323 N N . PHE A 1 552 ? 11.198 17.519 7.052 1.00 64.62 552 PHE A N 1
ATOM 4324 C CA . PHE A 1 552 ? 12.380 16.827 7.599 1.00 64.62 552 PHE A CA 1
ATOM 4325 C C . PHE A 1 552 ? 13.645 17.696 7.686 1.00 64.62 552 PHE A C 1
ATOM 4327 O O . PHE A 1 552 ? 14.729 17.167 7.926 1.00 64.62 552 PHE A O 1
ATOM 4334 N N . ASN A 1 553 ? 13.533 19.022 7.576 1.00 65.38 553 ASN A N 1
ATOM 4335 C CA . ASN A 1 553 ? 14.656 19.937 7.831 1.00 65.38 553 ASN A CA 1
ATOM 4336 C C . ASN A 1 553 ? 15.047 20.032 9.329 1.00 65.38 553 ASN A C 1
ATOM 4338 O O . ASN A 1 553 ? 15.849 20.869 9.734 1.00 65.38 553 ASN A O 1
ATOM 4342 N N . VAL A 1 554 ? 14.450 19.190 10.177 1.00 64.19 554 VAL A N 1
ATOM 4343 C CA . VAL A 1 554 ? 14.803 19.026 11.589 1.00 64.19 554 VAL A CA 1
ATOM 4344 C C . VAL A 1 554 ? 15.937 18.008 11.697 1.00 64.19 554 VAL A C 1
ATOM 4346 O O . VAL A 1 554 ? 15.917 17.000 10.997 1.00 64.19 554 VAL A O 1
ATOM 4349 N N . ASP A 1 555 ? 16.895 18.225 12.602 1.00 73.06 555 ASP A N 1
ATOM 4350 C CA . ASP A 1 555 ? 17.921 17.238 12.965 1.00 73.06 555 ASP A CA 1
ATOM 4351 C C . ASP A 1 555 ? 17.265 15.929 13.442 1.00 73.06 555 ASP A C 1
ATOM 4353 O O . ASP A 1 555 ? 16.950 15.747 14.622 1.00 73.06 555 ASP A O 1
ATOM 4357 N N . LEU A 1 556 ? 17.007 15.013 12.508 1.00 74.94 556 LEU A N 1
ATOM 4358 C CA . LEU A 1 556 ? 16.348 13.755 12.815 1.00 74.94 556 LEU A CA 1
ATOM 4359 C C . LEU A 1 556 ? 17.274 12.859 13.641 1.00 74.94 556 LEU A C 1
ATOM 4361 O O . LEU A 1 556 ? 18.474 12.766 13.360 1.00 74.94 556 LEU A O 1
ATOM 4365 N N . PRO A 1 557 ? 16.738 12.144 14.645 1.00 68.25 557 PRO A N 1
ATOM 4366 C CA . PRO A 1 557 ? 17.516 11.150 15.365 1.00 68.25 557 PRO A CA 1
ATOM 4367 C C . PRO A 1 557 ? 18.035 10.087 14.386 1.00 68.25 557 PRO A C 1
ATOM 4369 O O . PRO A 1 557 ? 17.292 9.549 13.572 1.00 68.25 557 PRO A O 1
ATOM 4372 N N . MET A 1 558 ? 19.327 9.759 14.485 1.00 73.81 558 MET A N 1
ATOM 4373 C CA . MET A 1 558 ? 20.028 8.885 13.529 1.00 73.81 558 MET A CA 1
ATOM 4374 C C . MET A 1 558 ? 19.576 7.411 13.533 1.00 73.81 558 MET A C 1
ATOM 4376 O O . MET A 1 558 ? 20.195 6.597 12.856 1.00 73.81 558 MET A O 1
ATOM 4380 N N . ALA A 1 559 ? 18.575 7.011 14.321 1.00 83.19 559 ALA A N 1
ATOM 4381 C CA . ALA A 1 559 ? 18.246 5.602 14.524 1.00 83.19 559 ALA A CA 1
ATOM 4382 C C . ALA A 1 559 ? 16.888 5.230 13.917 1.00 83.19 559 ALA A C 1
ATOM 4384 O O . ALA A 1 559 ? 15.876 5.853 14.212 1.00 83.19 559 ALA A O 1
ATOM 4385 N N . LEU A 1 560 ? 16.872 4.139 13.143 1.00 91.25 560 LEU A N 1
ATOM 4386 C CA . LEU A 1 560 ? 15.672 3.447 12.657 1.00 91.25 560 LEU A CA 1
ATOM 4387 C C . LEU A 1 560 ? 15.621 2.039 13.285 1.00 91.25 560 LEU A C 1
ATOM 4389 O O . LEU A 1 560 ? 15.935 1.047 12.617 1.00 91.25 560 LEU A O 1
ATOM 4393 N N . PRO A 1 561 ? 15.321 1.915 14.593 1.00 87.50 561 PRO A N 1
ATOM 4394 C CA . PRO A 1 561 ? 15.602 0.689 15.341 1.00 87.50 561 PRO A CA 1
ATOM 4395 C C . PRO A 1 561 ? 14.742 -0.510 14.913 1.00 87.50 561 PRO A C 1
ATOM 4397 O O . PRO A 1 561 ? 15.203 -1.652 15.002 1.00 87.50 561 PRO A O 1
ATOM 4400 N N . ASN A 1 562 ? 13.504 -0.275 14.461 1.00 94.88 562 ASN A N 1
ATOM 4401 C CA . ASN A 1 562 ? 12.559 -1.345 14.119 1.00 94.88 562 ASN A CA 1
ATOM 4402 C C . ASN A 1 562 ? 11.935 -1.253 12.725 1.00 94.88 562 ASN A C 1
ATOM 4404 O O . ASN A 1 562 ? 11.363 -2.247 12.278 1.00 94.88 562 ASN A O 1
ATOM 4408 N N . VAL A 1 563 ? 12.136 -0.141 12.013 1.00 96.88 563 VAL A N 1
ATOM 4409 C CA . VAL A 1 563 ? 11.628 0.033 10.649 1.00 96.88 563 VAL A CA 1
ATOM 4410 C C . VAL A 1 563 ? 12.264 -1.012 9.732 1.00 96.88 563 VAL A C 1
ATOM 4412 O O . VAL A 1 563 ? 13.488 -1.117 9.633 1.00 96.88 563 VAL A O 1
ATOM 4415 N N . ARG A 1 564 ? 11.414 -1.805 9.083 1.00 97.56 564 ARG A N 1
ATOM 4416 C CA . ARG A 1 564 ? 11.764 -2.832 8.098 1.00 97.56 564 ARG A CA 1
ATOM 4417 C C . ARG A 1 564 ? 11.574 -2.314 6.683 1.00 97.56 564 ARG A C 1
ATOM 4419 O O . ARG A 1 564 ? 12.400 -2.620 5.824 1.00 97.56 564 ARG A O 1
ATOM 4426 N N . GLU A 1 565 ? 10.529 -1.531 6.464 1.00 97.75 565 GLU A N 1
ATOM 4427 C CA . GLU A 1 565 ? 10.227 -0.901 5.186 1.00 97.75 565 GLU A CA 1
ATOM 4428 C C . GLU A 1 565 ? 10.196 0.608 5.357 1.00 97.75 565 GLU A C 1
ATOM 4430 O O . GLU A 1 565 ? 9.418 1.134 6.152 1.00 97.75 565 GLU A O 1
ATOM 4435 N N . LEU A 1 566 ? 11.054 1.291 4.607 1.00 96.50 566 LEU A N 1
ATOM 4436 C CA . LEU A 1 566 ? 11.096 2.742 4.563 1.00 96.50 566 LEU A CA 1
ATOM 4437 C C . LEU A 1 566 ? 10.759 3.194 3.147 1.00 96.50 566 LEU A C 1
ATOM 4439 O O . LEU A 1 566 ? 11.501 2.908 2.204 1.00 96.50 566 LEU A O 1
ATOM 4443 N N . ARG A 1 567 ? 9.639 3.899 3.006 1.00 95.75 567 ARG A N 1
ATOM 4444 C CA . ARG A 1 567 ? 9.167 4.430 1.731 1.00 95.75 567 ARG A CA 1
ATOM 4445 C C . ARG A 1 567 ? 9.050 5.939 1.833 1.00 95.75 567 ARG A C 1
ATOM 4447 O O . ARG A 1 567 ? 8.328 6.469 2.668 1.00 95.75 567 ARG A O 1
ATOM 4454 N N . LEU A 1 568 ? 9.801 6.629 0.999 1.00 93.56 568 LEU A N 1
ATOM 4455 C CA . LEU A 1 568 ? 9.919 8.071 1.002 1.00 93.56 568 LEU A CA 1
ATOM 4456 C C . LEU A 1 568 ? 9.513 8.574 -0.386 1.00 93.56 568 LEU A C 1
ATOM 4458 O O . LEU A 1 568 ? 10.070 8.148 -1.400 1.00 93.56 568 LEU A O 1
ATOM 4462 N N . PHE A 1 569 ? 8.523 9.460 -0.429 1.00 91.06 569 PHE A N 1
ATOM 4463 C CA . PHE A 1 569 ? 7.985 10.045 -1.651 1.00 91.06 569 PHE A CA 1
ATOM 4464 C C . PHE A 1 569 ? 8.037 11.570 -1.562 1.00 91.06 569 PHE A C 1
ATOM 4466 O O . PHE A 1 569 ? 7.808 12.156 -0.503 1.00 91.06 569 PHE A O 1
ATOM 4473 N N . HIS A 1 570 ? 8.301 12.229 -2.679 1.00 87.50 570 HIS A N 1
ATOM 4474 C CA . HIS A 1 570 ? 8.164 13.674 -2.801 1.00 87.50 570 HIS A CA 1
ATOM 4475 C C . HIS A 1 570 ? 7.173 13.981 -3.926 1.00 87.50 570 HIS A C 1
ATOM 4477 O O . HIS A 1 570 ? 7.237 13.366 -4.988 1.00 87.50 570 HIS A O 1
ATOM 4483 N N . ASN A 1 571 ? 6.212 14.863 -3.657 1.00 73.50 571 ASN A N 1
ATOM 4484 C CA . ASN A 1 571 ? 5.057 15.078 -4.533 1.00 73.50 571 ASN A CA 1
ATOM 4485 C C . ASN A 1 571 ? 5.104 16.420 -5.279 1.00 73.50 571 ASN A C 1
ATOM 4487 O O . ASN A 1 571 ? 4.264 16.630 -6.150 1.00 73.50 571 ASN A O 1
ATOM 4491 N N . TYR A 1 572 ? 6.075 17.293 -4.989 1.00 69.81 572 TYR A N 1
ATOM 4492 C CA . TYR A 1 572 ? 6.132 18.633 -5.564 1.00 69.81 572 TYR A CA 1
ATOM 4493 C C . TYR A 1 572 ? 7.266 18.817 -6.570 1.00 69.81 572 TYR A C 1
ATOM 4495 O O . TYR A 1 572 ? 8.305 18.164 -6.516 1.00 69.81 572 TYR A O 1
ATOM 4503 N N . ALA A 1 573 ? 6.999 19.684 -7.548 1.00 56.97 573 ALA A N 1
ATOM 4504 C CA . ALA A 1 573 ? 7.943 20.098 -8.581 1.00 56.97 573 ALA A CA 1
ATOM 4505 C C . ALA A 1 573 ? 8.760 21.327 -8.158 1.00 56.97 573 ALA A C 1
ATOM 4507 O O . ALA A 1 573 ? 9.631 21.767 -8.913 1.00 56.97 573 ALA A O 1
ATOM 4508 N N . GLU A 1 574 ? 8.469 21.899 -6.986 1.00 67.25 574 GLU A N 1
ATOM 4509 C CA . GLU A 1 574 ? 9.217 23.046 -6.503 1.00 67.25 574 GLU A CA 1
ATOM 4510 C C . GLU A 1 574 ? 10.620 22.586 -6.085 1.00 67.25 574 GLU A C 1
ATOM 4512 O O . GLU A 1 574 ? 10.766 21.615 -5.340 1.00 67.25 574 GLU A O 1
ATOM 4517 N N . PRO A 1 575 ? 11.677 23.202 -6.639 1.00 59.00 575 PRO A N 1
ATOM 4518 C CA . PRO A 1 575 ? 13.049 22.710 -6.558 1.00 59.00 575 PRO A CA 1
ATOM 4519 C C . PRO A 1 575 ? 13.712 22.918 -5.186 1.00 59.00 575 PRO A C 1
ATOM 4521 O O . PRO A 1 575 ? 14.937 23.032 -5.126 1.00 59.00 575 PRO A O 1
ATOM 4524 N N . ASP A 1 576 ? 12.944 22.946 -4.100 1.00 63.41 576 ASP A N 1
ATOM 4525 C CA . ASP A 1 576 ? 13.455 23.261 -2.774 1.00 63.41 576 ASP A CA 1
ATOM 4526 C C . ASP A 1 576 ? 14.505 22.243 -2.296 1.00 63.41 576 ASP A C 1
ATOM 4528 O O . ASP A 1 576 ? 14.433 21.033 -2.541 1.00 63.41 576 ASP A O 1
ATOM 4532 N N . ASP A 1 577 ? 15.522 22.774 -1.611 1.00 67.19 577 ASP A N 1
ATOM 4533 C CA . ASP A 1 577 ? 16.805 22.153 -1.243 1.00 67.19 577 ASP A CA 1
ATOM 4534 C C . ASP A 1 577 ? 16.712 21.010 -0.200 1.00 67.19 577 ASP A C 1
ATOM 4536 O O . ASP A 1 577 ? 17.662 20.747 0.545 1.00 67.19 577 ASP A O 1
ATOM 4540 N N . VAL A 1 578 ? 15.586 20.299 -0.107 1.00 74.25 578 VAL A N 1
ATOM 4541 C CA . VAL A 1 578 ? 15.369 19.257 0.908 1.00 74.25 578 VAL A CA 1
ATOM 4542 C C . VAL A 1 578 ? 16.109 17.968 0.532 1.00 74.25 578 VAL A C 1
ATOM 4544 O O . VAL A 1 578 ? 15.542 17.017 -0.004 1.00 74.25 578 VAL A O 1
ATOM 4547 N N . ASP A 1 579 ? 17.409 17.918 0.824 1.00 83.00 579 ASP A N 1
ATOM 4548 C CA . ASP A 1 579 ? 18.229 16.718 0.643 1.00 83.00 579 ASP A CA 1
ATOM 4549 C C . ASP A 1 579 ? 18.115 15.763 1.847 1.00 83.00 579 ASP A C 1
ATOM 4551 O O . ASP A 1 579 ? 18.218 16.149 3.011 1.00 83.00 579 ASP A O 1
ATOM 4555 N N . ILE A 1 580 ? 18.012 14.463 1.577 1.00 89.81 580 ILE A N 1
ATOM 4556 C CA . ILE A 1 580 ? 17.956 13.393 2.589 1.00 89.81 580 ILE A CA 1
ATOM 4557 C C . ILE A 1 580 ? 19.360 12.960 3.040 1.00 89.81 580 ILE A C 1
ATOM 4559 O O . ILE A 1 580 ? 19.671 11.774 3.177 1.00 89.81 580 ILE A O 1
ATOM 4563 N N . ALA A 1 581 ? 20.237 13.935 3.282 1.00 91.44 581 ALA A N 1
ATOM 4564 C CA . ALA A 1 581 ? 21.652 13.740 3.604 1.00 91.44 581 ALA A CA 1
ATOM 4565 C C . ALA A 1 581 ? 21.910 12.858 4.844 1.00 91.44 581 ALA A C 1
ATOM 4567 O O . ALA A 1 581 ? 22.999 12.293 4.979 1.00 91.44 581 ALA A O 1
ATOM 4568 N N . TRP A 1 582 ? 20.929 12.752 5.743 1.00 90.94 582 TRP A N 1
ATOM 4569 C CA . TRP A 1 582 ? 20.960 11.938 6.961 1.00 90.94 582 TRP A CA 1
ATOM 4570 C C . TRP A 1 582 ? 20.712 10.444 6.699 1.00 90.94 582 TRP A C 1
ATOM 4572 O O . TRP A 1 582 ? 21.177 9.597 7.467 1.00 90.94 582 TRP A O 1
ATOM 4582 N N . LEU A 1 583 ? 20.006 10.105 5.613 1.00 93.50 583 LEU A N 1
ATOM 4583 C CA . LEU A 1 583 ? 19.507 8.755 5.357 1.00 93.50 583 LEU A CA 1
ATOM 4584 C C . LEU A 1 583 ? 20.620 7.695 5.282 1.00 93.50 583 LEU A C 1
ATOM 4586 O O . LEU A 1 583 ? 20.468 6.659 5.932 1.00 93.50 583 LEU A O 1
ATOM 4590 N N . PRO A 1 584 ? 21.750 7.910 4.572 1.00 95.50 584 PRO A N 1
ATOM 4591 C CA . PRO A 1 584 ? 22.817 6.911 4.511 1.00 95.50 584 PRO A CA 1
ATOM 4592 C C . PRO A 1 584 ? 23.317 6.486 5.895 1.00 95.50 584 PRO A C 1
ATOM 4594 O O . PRO A 1 584 ? 23.492 5.296 6.147 1.00 95.50 584 PRO A O 1
ATOM 4597 N N . SER A 1 585 ? 23.484 7.445 6.811 1.00 94.06 585 SER A N 1
ATOM 4598 C CA . SER A 1 585 ? 23.927 7.182 8.183 1.00 94.06 585 SER A CA 1
ATOM 4599 C C . SER A 1 585 ? 22.872 6.429 8.990 1.00 94.06 585 SER A C 1
ATOM 4601 O O . SER A 1 585 ? 23.215 5.502 9.718 1.00 94.06 585 SER A O 1
ATOM 4603 N N . ALA A 1 586 ? 21.594 6.787 8.835 1.00 93.69 586 ALA A N 1
ATOM 4604 C CA . ALA A 1 586 ? 20.498 6.162 9.572 1.00 93.69 586 ALA A CA 1
ATOM 4605 C C . ALA A 1 586 ? 20.223 4.708 9.157 1.00 93.69 586 ALA A C 1
ATOM 4607 O O . ALA A 1 586 ? 19.691 3.924 9.943 1.00 93.69 586 ALA A O 1
ATOM 4608 N N . LEU A 1 587 ? 20.595 4.325 7.931 1.00 95.56 587 LEU A N 1
ATOM 4609 C CA . LEU A 1 587 ? 20.435 2.955 7.446 1.00 95.56 587 LEU A CA 1
ATOM 4610 C C . LEU A 1 587 ? 21.477 1.989 8.025 1.00 95.56 587 LEU A C 1
ATOM 4612 O O . LEU A 1 587 ? 21.198 0.788 8.127 1.00 95.56 587 LEU A O 1
ATOM 4616 N N . VAL A 1 588 ? 22.661 2.476 8.408 1.00 95.56 588 VAL A N 1
ATOM 4617 C CA . VAL A 1 588 ? 23.731 1.636 8.962 1.00 95.56 588 VAL A CA 1
ATOM 46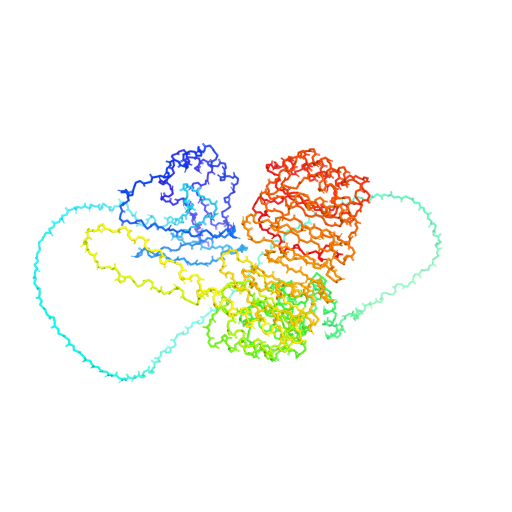18 C C . VAL A 1 588 ? 23.297 1.090 10.323 1.00 95.56 588 VAL A C 1
ATOM 4620 O O . VAL A 1 588 ? 23.035 1.833 11.263 1.00 95.56 588 VAL A O 1
ATOM 4623 N N . GLY A 1 589 ? 23.205 -0.237 10.431 1.00 93.81 589 GLY A N 1
ATOM 4624 C CA . GLY A 1 589 ? 22.715 -0.915 11.638 1.00 93.81 589 GLY A CA 1
ATOM 4625 C C . GLY A 1 589 ? 21.189 -0.919 11.815 1.00 93.81 589 GLY A C 1
ATOM 4626 O O . GLY A 1 589 ? 20.703 -1.543 12.758 1.00 93.81 589 GLY A O 1
ATOM 4627 N N . SER A 1 590 ? 20.429 -0.288 10.914 1.00 96.12 590 SER A N 1
ATOM 4628 C CA . SER A 1 590 ? 18.960 -0.363 10.906 1.00 96.12 590 SER A CA 1
ATOM 4629 C C . SER A 1 590 ? 18.452 -1.751 10.498 1.00 96.12 590 SER A C 1
ATOM 4631 O O . SER A 1 590 ? 19.193 -2.561 9.935 1.00 96.12 590 SER A O 1
ATOM 4633 N N . LYS A 1 591 ? 17.163 -2.028 10.728 1.00 96.69 591 LYS A N 1
ATOM 4634 C CA . LYS A 1 591 ? 16.487 -3.251 10.244 1.00 96.69 591 LYS A CA 1
ATOM 4635 C C . LYS A 1 591 ? 15.846 -3.086 8.862 1.00 96.69 591 LYS A C 1
ATOM 4637 O O . LYS A 1 591 ? 15.138 -3.991 8.416 1.00 96.69 591 LYS A O 1
ATOM 4642 N N . VAL A 1 592 ? 16.100 -1.964 8.186 1.00 97.38 592 VAL A N 1
ATOM 4643 C CA . VAL A 1 592 ? 15.485 -1.652 6.896 1.00 97.38 592 VAL A CA 1
ATOM 4644 C C . VAL A 1 592 ? 15.983 -2.647 5.852 1.00 97.38 592 VAL A C 1
ATOM 4646 O O . VAL A 1 592 ? 17.178 -2.716 5.570 1.00 97.38 592 VAL A O 1
ATOM 4649 N N . HIS A 1 593 ? 15.060 -3.423 5.288 1.00 97.75 593 HIS A N 1
ATOM 4650 C CA . HIS A 1 593 ? 15.317 -4.381 4.214 1.00 97.75 593 HIS A CA 1
ATOM 4651 C C . HIS A 1 593 ? 14.714 -3.921 2.879 1.00 97.75 593 HIS A C 1
ATOM 4653 O O . HIS A 1 593 ? 15.239 -4.295 1.829 1.00 97.75 593 HIS A O 1
ATOM 4659 N N . LEU A 1 594 ? 13.678 -3.077 2.910 1.00 97.81 594 LEU A N 1
ATOM 4660 C CA . LEU A 1 594 ? 13.112 -2.406 1.743 1.00 97.81 594 LEU A CA 1
ATOM 4661 C C . LEU A 1 594 ? 13.275 -0.897 1.897 1.00 97.81 594 LEU A C 1
ATOM 4663 O O . LEU A 1 594 ? 12.797 -0.313 2.870 1.00 97.81 594 LEU A O 1
ATOM 4667 N N . LEU A 1 595 ? 13.938 -0.282 0.922 1.00 97.44 595 LEU A N 1
ATOM 4668 C CA . LEU A 1 595 ? 14.077 1.161 0.800 1.00 97.44 595 LEU A CA 1
ATOM 4669 C C . LEU A 1 595 ? 13.506 1.608 -0.544 1.00 97.44 595 LEU A C 1
ATOM 4671 O O . LEU A 1 595 ? 14.028 1.235 -1.596 1.00 97.44 595 LEU A O 1
ATOM 4675 N N . GLN A 1 596 ? 12.460 2.426 -0.497 1.00 96.31 596 GLN A N 1
ATOM 4676 C CA . GLN A 1 596 ? 11.866 3.039 -1.677 1.00 96.31 596 GLN A CA 1
ATOM 4677 C C . GLN A 1 596 ? 12.004 4.555 -1.596 1.00 96.31 596 GLN A C 1
ATOM 4679 O O . GLN A 1 596 ? 11.569 5.166 -0.626 1.00 96.31 596 GLN A O 1
ATOM 4684 N N . LEU A 1 597 ? 12.612 5.153 -2.615 1.00 94.56 597 LEU A N 1
ATOM 4685 C CA . LEU A 1 597 ? 12.828 6.588 -2.749 1.00 94.56 597 LEU A CA 1
ATOM 4686 C C . LEU A 1 597 ? 12.200 7.022 -4.068 1.00 94.56 597 LEU A C 1
ATOM 4688 O O . LEU A 1 597 ? 12.684 6.629 -5.123 1.00 94.56 597 LEU A O 1
ATOM 4692 N N . SER A 1 598 ? 11.127 7.804 -4.035 1.00 92.25 598 SER A N 1
ATOM 4693 C CA . SER A 1 598 ? 10.402 8.191 -5.246 1.00 92.25 598 SER A CA 1
ATOM 4694 C C . SER A 1 598 ? 10.236 9.696 -5.340 1.00 92.25 598 SER A C 1
ATOM 4696 O O . SER A 1 598 ? 9.709 10.331 -4.434 1.00 92.25 598 SER A O 1
ATOM 4698 N N . SER A 1 599 ? 10.668 10.251 -6.465 1.00 89.44 599 SER A N 1
ATOM 4699 C CA . SER A 1 599 ? 10.639 11.672 -6.805 1.00 89.44 599 SER A CA 1
ATOM 4700 C C . SER A 1 599 ? 11.370 12.575 -5.806 1.00 89.44 599 SER A C 1
ATOM 4702 O O . SER A 1 599 ? 11.240 13.788 -5.879 1.00 89.44 599 SER A O 1
ATOM 4704 N N . ILE A 1 600 ? 12.173 12.014 -4.894 1.00 88.25 600 ILE A N 1
ATOM 4705 C CA . ILE A 1 600 ? 12.880 12.795 -3.875 1.00 88.25 600 ILE A CA 1
ATOM 4706 C C . ILE A 1 600 ? 14.022 13.585 -4.524 1.00 88.25 600 ILE A C 1
ATOM 4708 O O . ILE A 1 600 ? 14.804 13.004 -5.291 1.00 88.25 600 ILE A O 1
ATOM 4712 N N . PRO A 1 601 ? 14.189 14.870 -4.177 1.00 86.44 601 PRO A N 1
ATOM 4713 C CA . PRO A 1 601 ? 15.340 15.655 -4.581 1.00 86.44 601 PRO A CA 1
ATOM 4714 C C . PRO A 1 601 ? 16.631 15.184 -3.881 1.00 86.44 601 PRO A C 1
ATOM 4716 O O . PRO A 1 601 ? 17.135 15.816 -2.964 1.00 86.44 601 PRO A O 1
ATOM 4719 N N . ILE A 1 602 ? 17.242 14.097 -4.359 1.00 88.19 602 ILE A N 1
ATOM 4720 C CA . ILE A 1 602 ? 18.525 13.605 -3.825 1.00 88.19 602 ILE A CA 1
ATOM 4721 C C . ILE A 1 602 ? 19.691 14.257 -4.576 1.00 88.19 602 ILE A C 1
ATOM 4723 O O . ILE A 1 602 ? 19.698 14.286 -5.812 1.00 88.19 602 ILE A O 1
ATOM 4727 N N . SER A 1 603 ? 20.675 14.797 -3.852 1.00 90.44 603 SER A N 1
ATOM 4728 C CA . SER A 1 603 ? 21.918 15.296 -4.458 1.00 90.44 603 SER A CA 1
ATOM 4729 C C . SER A 1 603 ? 22.832 14.146 -4.912 1.00 90.44 603 SER A C 1
ATOM 4731 O O . SER A 1 603 ? 22.776 13.035 -4.378 1.00 90.44 603 SER A O 1
ATOM 4733 N N . GLU A 1 604 ? 23.736 14.395 -5.866 1.00 90.94 604 GLU A N 1
ATOM 4734 C CA . GLU A 1 604 ? 24.740 13.396 -6.280 1.00 90.94 604 GLU A CA 1
ATOM 4735 C C . GLU A 1 604 ? 25.622 12.953 -5.098 1.00 90.94 604 GLU A C 1
ATOM 4737 O O . GLU A 1 604 ? 25.939 11.769 -4.952 1.00 90.94 604 GLU A O 1
ATOM 4742 N N . ALA A 1 605 ? 25.967 13.888 -4.207 1.00 92.94 605 ALA A N 1
ATOM 4743 C CA . ALA A 1 605 ? 26.742 13.606 -3.003 1.00 92.94 605 ALA A CA 1
ATOM 4744 C C . ALA A 1 605 ? 25.990 12.670 -2.041 1.00 92.94 605 ALA A C 1
ATOM 4746 O O . ALA A 1 605 ? 26.584 11.752 -1.472 1.00 92.94 605 ALA A O 1
ATOM 4747 N N . THR A 1 606 ? 24.681 12.860 -1.868 1.00 93.25 606 THR A N 1
ATOM 4748 C CA . THR A 1 606 ? 23.854 11.988 -1.023 1.00 93.25 606 THR A CA 1
ATOM 4749 C C . THR A 1 606 ? 23.618 10.625 -1.664 1.00 93.25 606 THR A C 1
ATOM 4751 O O . THR A 1 606 ? 23.734 9.618 -0.970 1.00 93.25 606 THR A O 1
ATOM 4754 N N . LEU A 1 607 ? 23.412 10.551 -2.983 1.00 94.06 607 LEU A N 1
ATOM 4755 C CA . LEU A 1 607 ? 23.353 9.276 -3.710 1.00 94.06 607 LEU A CA 1
ATOM 4756 C C . LEU A 1 607 ? 24.661 8.483 -3.613 1.00 94.06 607 LEU A C 1
ATOM 4758 O O . LEU A 1 607 ? 24.628 7.267 -3.434 1.00 94.06 607 LEU A O 1
ATOM 4762 N N . THR A 1 608 ? 25.805 9.164 -3.701 1.00 95.12 608 THR A N 1
ATOM 4763 C CA . THR A 1 608 ? 27.125 8.535 -3.550 1.00 95.12 608 THR A CA 1
ATOM 4764 C C . THR A 1 608 ? 27.293 7.978 -2.138 1.00 95.12 608 THR A C 1
ATOM 4766 O O . THR A 1 608 ? 27.576 6.795 -1.979 1.00 95.12 608 THR A O 1
ATOM 4769 N N . ARG A 1 609 ? 26.996 8.782 -1.104 1.00 96.19 609 ARG A N 1
ATOM 4770 C CA . ARG A 1 609 ? 27.023 8.322 0.297 1.00 96.19 609 ARG A CA 1
ATOM 4771 C C . ARG A 1 609 ? 26.056 7.171 0.557 1.00 96.19 609 ARG A C 1
ATOM 4773 O O . ARG A 1 609 ? 26.391 6.260 1.307 1.00 96.19 609 ARG A O 1
ATOM 4780 N N . LEU A 1 610 ? 24.871 7.199 -0.053 1.00 96.50 610 LEU A N 1
ATOM 4781 C CA . LEU A 1 610 ? 23.912 6.102 0.028 1.00 96.50 610 LEU A CA 1
ATOM 4782 C C . LEU A 1 610 ? 24.516 4.828 -0.565 1.00 96.50 610 LEU A C 1
ATOM 4784 O O . LEU A 1 610 ? 24.513 3.796 0.099 1.00 96.50 610 LEU A O 1
ATOM 4788 N N . ALA A 1 611 ? 25.078 4.905 -1.773 1.00 96.75 611 ALA A N 1
ATOM 4789 C CA . ALA A 1 611 ? 25.703 3.763 -2.431 1.00 96.75 611 ALA A CA 1
ATOM 4790 C C . ALA A 1 611 ? 26.877 3.182 -1.625 1.00 96.75 611 ALA A C 1
ATOM 4792 O O . ALA A 1 611 ? 26.996 1.961 -1.538 1.00 96.75 611 ALA A O 1
ATOM 4793 N N . ASP A 1 612 ? 27.683 4.036 -0.993 1.00 96.81 612 ASP A N 1
ATOM 4794 C CA . ASP A 1 612 ? 28.796 3.627 -0.128 1.00 96.81 612 ASP A CA 1
ATOM 4795 C C . ASP A 1 612 ? 28.321 3.002 1.195 1.00 96.81 612 ASP A C 1
ATOM 4797 O O . ASP A 1 612 ? 28.986 2.126 1.748 1.00 96.81 612 ASP A O 1
ATOM 4801 N N . ALA A 1 613 ? 27.162 3.424 1.712 1.00 97.12 613 ALA A N 1
ATOM 4802 C CA . ALA A 1 613 ? 26.596 2.888 2.945 1.00 97.12 613 ALA A CA 1
ATOM 4803 C C . ALA A 1 613 ? 25.952 1.508 2.746 1.00 97.12 613 ALA A C 1
ATOM 4805 O O . ALA A 1 613 ? 26.062 0.664 3.635 1.00 97.12 613 ALA A O 1
ATOM 4806 N N . LEU A 1 614 ? 25.311 1.250 1.597 1.00 97.56 614 LEU A N 1
ATOM 4807 C CA . LEU A 1 614 ? 24.516 0.039 1.330 1.00 97.56 614 LEU A CA 1
ATOM 4808 C C . LEU A 1 614 ? 25.198 -1.301 1.690 1.00 97.56 614 LEU A C 1
ATOM 4810 O O . LEU A 1 614 ? 24.508 -2.138 2.283 1.00 97.56 614 LEU A O 1
ATOM 4814 N N . PRO A 1 615 ? 26.505 -1.536 1.434 1.00 97.44 615 PRO A N 1
ATOM 4815 C CA . PRO A 1 615 ? 27.195 -2.764 1.848 1.00 97.44 615 PRO A CA 1
ATOM 4816 C C . PRO A 1 615 ? 27.180 -3.020 3.362 1.00 97.44 615 PRO A C 1
ATOM 4818 O O . PRO A 1 615 ? 27.360 -4.157 3.797 1.00 97.44 615 PRO A O 1
ATOM 4821 N N . HIS A 1 616 ? 26.962 -1.972 4.157 1.00 97.00 616 HIS A N 1
ATOM 4822 C CA . HIS A 1 616 ? 26.916 -1.986 5.619 1.00 97.00 616 HIS A CA 1
ATOM 4823 C C . HIS A 1 616 ? 25.483 -1.910 6.176 1.00 97.00 616 HIS A C 1
ATOM 4825 O O . HIS A 1 616 ? 25.294 -1.758 7.384 1.00 97.00 616 HIS A O 1
ATOM 4831 N N . THR A 1 617 ? 24.472 -2.015 5.310 1.00 97.12 617 THR A N 1
ATOM 4832 C CA . THR A 1 617 ? 23.051 -1.985 5.684 1.00 97.12 617 THR A CA 1
ATOM 4833 C C . THR A 1 617 ? 22.397 -3.359 5.541 1.00 97.12 617 THR A C 1
ATOM 4835 O O . THR A 1 617 ? 22.956 -4.288 4.954 1.00 97.12 617 THR A O 1
ATOM 4838 N N . ASN A 1 618 ? 21.167 -3.476 6.045 1.00 97.00 618 ASN A N 1
ATOM 4839 C CA . ASN A 1 618 ? 20.319 -4.647 5.828 1.00 97.00 618 ASN A CA 1
ATOM 4840 C C . ASN A 1 618 ? 19.439 -4.543 4.571 1.00 97.00 618 ASN A C 1
ATOM 4842 O O . ASN A 1 618 ? 18.667 -5.466 4.307 1.00 97.00 618 ASN A O 1
ATOM 4846 N N . VAL A 1 619 ? 19.580 -3.479 3.768 1.00 97.69 619 VAL A N 1
ATOM 4847 C CA . VAL A 1 619 ? 18.741 -3.238 2.589 1.00 97.69 619 VAL A CA 1
ATOM 4848 C C . VAL A 1 619 ? 18.943 -4.359 1.564 1.00 97.69 619 VAL A C 1
ATOM 4850 O O . VAL A 1 619 ? 20.065 -4.678 1.165 1.00 97.69 619 VAL A O 1
ATOM 4853 N N . LYS A 1 620 ? 17.837 -4.984 1.152 1.00 97.88 620 LYS A N 1
ATOM 4854 C CA . LYS A 1 620 ? 17.757 -6.049 0.137 1.00 97.88 620 LYS A CA 1
ATOM 4855 C C . LYS A 1 620 ? 16.988 -5.609 -1.098 1.00 97.88 620 LYS A C 1
ATOM 4857 O O . LYS A 1 620 ? 17.323 -6.055 -2.195 1.00 97.88 620 LYS A O 1
ATOM 4862 N N . VAL A 1 621 ? 15.991 -4.752 -0.924 1.00 97.75 621 VAL A N 1
ATOM 4863 C CA . VAL A 1 621 ? 15.201 -4.162 -2.001 1.00 97.75 621 VAL A CA 1
ATOM 4864 C C . VAL A 1 621 ? 15.459 -2.668 -1.999 1.00 97.75 621 VAL A C 1
ATOM 4866 O O . VAL A 1 621 ? 15.174 -1.994 -1.013 1.00 97.75 621 VAL A O 1
ATOM 4869 N N . LEU A 1 622 ? 16.022 -2.172 -3.095 1.00 97.50 622 LEU A N 1
ATOM 4870 C CA . LEU A 1 622 ? 16.227 -0.751 -3.323 1.00 97.50 622 LEU A CA 1
ATOM 4871 C C . LEU A 1 622 ? 15.461 -0.339 -4.575 1.00 97.50 622 LEU A C 1
ATOM 4873 O O . LEU A 1 622 ? 15.758 -0.833 -5.664 1.00 97.50 622 LEU A O 1
ATOM 4877 N N . ASP A 1 623 ? 14.495 0.556 -4.413 1.00 96.44 623 ASP A N 1
ATOM 4878 C CA . ASP A 1 623 ? 13.739 1.154 -5.510 1.00 96.44 623 ASP A CA 1
ATOM 4879 C C . ASP A 1 623 ? 13.917 2.669 -5.487 1.00 96.44 623 ASP A C 1
ATOM 4881 O O . ASP A 1 623 ? 13.489 3.341 -4.554 1.00 96.44 623 ASP A O 1
ATOM 4885 N N . ILE A 1 624 ? 14.605 3.199 -6.494 1.00 94.62 624 ILE A N 1
ATOM 4886 C CA . ILE A 1 624 ? 14.879 4.623 -6.643 1.00 94.62 624 ILE A CA 1
ATOM 4887 C C . ILE A 1 624 ? 14.198 5.098 -7.916 1.00 94.62 624 ILE A C 1
ATOM 4889 O O . ILE A 1 624 ? 14.588 4.723 -9.021 1.00 94.62 624 ILE A O 1
ATOM 4893 N N . PHE A 1 625 ? 13.225 5.980 -7.759 1.00 92.50 625 PHE A N 1
ATOM 4894 C CA . PHE A 1 625 ? 12.617 6.743 -8.828 1.00 92.50 625 PHE A CA 1
ATOM 4895 C C . PHE A 1 625 ? 12.998 8.204 -8.645 1.00 92.50 625 PHE A C 1
ATOM 4897 O O . PHE A 1 625 ? 12.601 8.820 -7.666 1.00 92.50 625 PHE A O 1
ATOM 4904 N N . LEU A 1 626 ? 13.804 8.758 -9.547 1.00 87.00 626 LEU A N 1
ATOM 4905 C CA . LEU A 1 626 ? 14.140 10.181 -9.525 1.00 87.00 626 LEU A CA 1
ATOM 4906 C C . LEU A 1 626 ? 13.340 10.930 -10.581 1.00 87.00 626 LEU A C 1
ATOM 4908 O O . LEU A 1 626 ? 13.103 10.409 -11.672 1.00 87.00 626 LEU A O 1
ATOM 4912 N N . ASP A 1 627 ? 12.989 12.169 -10.257 1.00 82.62 627 ASP A N 1
ATOM 4913 C CA . ASP A 1 627 ? 12.294 13.073 -11.164 1.00 82.62 627 ASP A CA 1
ATOM 4914 C C . ASP A 1 627 ? 13.126 13.422 -12.425 1.00 82.62 627 ASP A C 1
ATOM 4916 O O . ASP A 1 627 ? 14.348 13.222 -12.484 1.00 82.62 627 ASP A O 1
ATOM 4920 N N . PHE A 1 628 ? 12.451 13.912 -13.472 1.00 70.12 628 PHE A N 1
ATOM 4921 C CA . PHE A 1 628 ? 12.960 14.168 -14.823 1.00 70.12 628 PHE A CA 1
ATOM 4922 C C . PHE A 1 628 ? 14.187 15.074 -14.882 1.00 70.12 628 PHE A C 1
ATOM 4924 O O . PHE A 1 628 ? 14.997 14.954 -15.802 1.00 70.12 628 PHE A O 1
ATOM 4931 N N . SER A 1 629 ? 14.358 15.930 -13.884 1.00 72.50 629 SER A N 1
ATOM 4932 C CA . SER A 1 629 ? 15.459 16.883 -13.797 1.00 72.50 629 SER A CA 1
ATOM 4933 C C . SER A 1 629 ? 16.792 16.266 -13.350 1.00 72.50 629 SER A C 1
ATOM 4935 O O . SER A 1 629 ? 17.840 16.872 -13.576 1.00 72.50 629 SER A O 1
ATOM 4937 N N . ARG A 1 630 ? 16.800 15.069 -12.738 1.00 73.81 630 ARG A N 1
ATOM 4938 C CA . ARG A 1 630 ? 17.986 14.557 -12.026 1.00 73.81 630 ARG A CA 1
ATOM 4939 C C . ARG A 1 630 ? 18.688 13.390 -12.722 1.00 73.81 630 ARG A C 1
ATOM 4941 O O . ARG A 1 630 ? 18.085 12.515 -13.350 1.00 73.81 630 ARG A O 1
ATOM 4948 N N . TYR A 1 631 ? 20.014 13.389 -12.587 1.00 83.62 631 TYR A N 1
ATOM 4949 C CA . TYR A 1 631 ? 20.932 12.402 -13.150 1.00 83.62 631 TYR A CA 1
ATOM 4950 C C . TYR A 1 631 ? 21.524 11.527 -12.042 1.00 83.62 631 TYR A C 1
ATOM 4952 O O . TYR A 1 631 ? 22.033 12.041 -11.051 1.00 83.62 631 TYR A O 1
ATOM 4960 N N . ILE A 1 632 ? 21.490 10.203 -12.237 1.00 83.31 632 ILE A N 1
ATOM 4961 C CA . ILE A 1 632 ? 22.264 9.249 -11.434 1.00 83.31 632 ILE A CA 1
ATOM 4962 C C . ILE A 1 632 ? 23.494 8.846 -12.242 1.00 83.31 632 ILE A C 1
ATOM 4964 O O . ILE A 1 632 ? 23.331 8.151 -13.251 1.00 83.31 632 ILE A O 1
ATOM 4968 N N . PRO A 1 633 ? 24.711 9.203 -11.802 1.00 89.69 633 PRO A N 1
ATOM 4969 C CA . PRO A 1 633 ? 25.922 8.744 -12.456 1.00 89.69 633 PRO A CA 1
ATOM 4970 C C . PRO A 1 633 ? 25.986 7.223 -12.537 1.00 89.69 633 PRO A C 1
ATOM 4972 O O . PRO A 1 633 ? 25.775 6.531 -11.539 1.00 89.69 633 PRO A O 1
ATOM 4975 N N . GLY A 1 634 ? 26.353 6.672 -13.697 1.00 88.69 634 GLY A N 1
ATOM 4976 C CA . GLY A 1 634 ? 26.506 5.223 -13.847 1.00 88.69 634 GLY A CA 1
ATOM 4977 C C . GLY A 1 634 ? 27.497 4.611 -12.849 1.00 88.69 634 GLY A C 1
ATOM 4978 O O . GLY A 1 634 ? 27.340 3.454 -12.462 1.00 88.69 634 GLY A O 1
ATOM 4979 N N . ALA A 1 635 ? 28.473 5.393 -12.372 1.00 91.75 635 ALA A N 1
ATOM 4980 C CA . ALA A 1 635 ? 29.382 5.002 -11.294 1.00 91.75 635 ALA A CA 1
ATOM 4981 C C . ALA A 1 635 ? 28.648 4.724 -9.968 1.00 91.75 635 ALA A C 1
ATOM 4983 O O . ALA A 1 635 ? 28.943 3.728 -9.314 1.00 91.75 635 ALA A O 1
ATOM 4984 N N . VAL A 1 636 ? 27.644 5.531 -9.613 1.00 93.44 636 VAL A N 1
ATOM 4985 C CA . VAL A 1 636 ? 26.816 5.322 -8.414 1.00 93.44 636 VAL A CA 1
ATOM 4986 C C . VAL A 1 636 ? 26.001 4.035 -8.547 1.00 93.44 636 VAL A C 1
ATOM 4988 O O . VAL A 1 636 ? 25.980 3.221 -7.626 1.00 93.44 636 VAL A O 1
ATOM 4991 N N . VAL A 1 637 ? 25.398 3.790 -9.717 1.00 92.75 637 VAL A N 1
ATOM 4992 C CA . VAL A 1 637 ? 24.677 2.530 -9.988 1.00 92.75 637 VAL A CA 1
ATOM 4993 C C . VAL A 1 637 ? 25.618 1.327 -9.865 1.00 92.75 637 VAL A C 1
ATOM 4995 O O . VAL A 1 637 ? 25.240 0.293 -9.315 1.00 92.75 637 VAL A O 1
ATOM 4998 N N . CYS A 1 638 ? 26.864 1.456 -10.331 1.00 95.38 638 CYS A N 1
ATOM 4999 C CA . CYS A 1 638 ? 27.888 0.427 -10.159 1.00 95.38 638 CYS A CA 1
ATOM 5000 C C . CYS A 1 638 ? 28.193 0.162 -8.678 1.00 95.38 638 CYS A C 1
ATOM 5002 O O . CYS A 1 638 ? 28.238 -1.003 -8.289 1.00 95.38 638 CYS A O 1
ATOM 5004 N N . SER A 1 639 ? 28.345 1.197 -7.849 1.00 95.88 639 SER A N 1
ATOM 5005 C CA . SER A 1 639 ? 28.539 1.040 -6.399 1.00 95.88 639 SER A CA 1
ATOM 5006 C C . SER A 1 639 ? 27.337 0.360 -5.727 1.00 95.88 639 SER A C 1
ATOM 5008 O O . SER A 1 639 ? 27.507 -0.588 -4.961 1.00 95.88 639 SER A O 1
ATOM 5010 N N . MET A 1 640 ? 26.104 0.735 -6.090 1.00 95.31 640 MET A N 1
ATOM 5011 C CA . MET A 1 640 ? 24.889 0.071 -5.589 1.00 95.31 640 MET A CA 1
ATOM 5012 C C . MET A 1 640 ? 24.859 -1.419 -5.956 1.00 95.31 640 MET A C 1
ATOM 5014 O O . MET A 1 640 ? 24.539 -2.264 -5.124 1.00 95.31 640 MET A O 1
ATOM 5018 N N . LEU A 1 641 ? 25.261 -1.774 -7.179 1.00 95.81 641 LEU A N 1
ATOM 5019 C CA . LEU A 1 641 ? 25.336 -3.164 -7.640 1.00 95.81 641 LEU A CA 1
ATOM 5020 C C . LEU A 1 641 ? 26.425 -3.997 -6.947 1.00 95.81 641 LEU A C 1
ATOM 5022 O O . LEU A 1 641 ? 26.391 -5.222 -7.044 1.00 95.81 641 LEU A O 1
ATOM 5026 N N . GLN A 1 642 ? 27.389 -3.383 -6.262 1.00 95.81 642 GLN A N 1
ATOM 5027 C CA . GLN A 1 642 ? 28.370 -4.110 -5.445 1.00 95.81 642 GLN A CA 1
ATOM 5028 C C . GLN A 1 642 ? 27.821 -4.479 -4.060 1.00 95.81 642 GLN A C 1
ATOM 5030 O O . GLN A 1 642 ? 28.395 -5.323 -3.373 1.00 95.81 642 GLN A O 1
ATOM 5035 N N . SER A 1 643 ? 26.696 -3.884 -3.666 1.00 96.50 643 SER A N 1
ATOM 5036 C CA . SER A 1 643 ? 26.029 -4.154 -2.394 1.00 96.50 643 SER A CA 1
ATOM 5037 C C . SER A 1 643 ? 25.261 -5.486 -2.427 1.00 96.50 643 SER A C 1
ATOM 5039 O O . SER A 1 643 ? 24.886 -5.959 -3.506 1.00 96.50 643 SER A O 1
ATOM 5041 N N . PRO A 1 644 ? 24.969 -6.105 -1.264 1.00 96.69 644 PRO A N 1
ATOM 5042 C CA . PRO A 1 644 ? 24.268 -7.390 -1.173 1.00 96.69 644 PRO A CA 1
ATOM 5043 C C . PRO A 1 644 ? 22.745 -7.265 -1.401 1.00 96.69 644 PRO A C 1
ATOM 5045 O O . PRO A 1 644 ? 21.948 -7.868 -0.672 1.00 96.69 644 PRO A O 1
ATOM 5048 N N . LEU A 1 645 ? 22.350 -6.475 -2.405 1.00 97.12 645 LEU A N 1
ATOM 5049 C CA . LEU A 1 645 ? 20.971 -6.275 -2.844 1.00 97.12 645 LEU A CA 1
ATOM 5050 C C . LEU A 1 645 ? 20.444 -7.525 -3.557 1.00 97.12 645 LEU A C 1
ATOM 5052 O O . LEU A 1 645 ? 21.178 -8.217 -4.268 1.00 97.12 645 LEU A O 1
ATOM 5056 N N . VAL A 1 646 ? 19.152 -7.785 -3.386 1.00 97.31 646 VAL A N 1
ATOM 5057 C CA . VAL A 1 646 ? 18.381 -8.829 -4.076 1.00 97.31 646 VAL A CA 1
ATOM 5058 C C . VAL A 1 646 ? 17.594 -8.214 -5.228 1.00 97.31 646 VAL A C 1
ATOM 5060 O O . VAL A 1 646 ? 17.540 -8.785 -6.319 1.00 97.31 646 VAL A O 1
ATOM 5063 N N . ILE A 1 647 ? 17.031 -7.027 -5.013 1.00 96.94 647 ILE A N 1
ATOM 5064 C CA . ILE A 1 647 ? 16.282 -6.276 -6.014 1.00 96.94 647 ILE A CA 1
ATOM 5065 C C . ILE A 1 647 ? 16.852 -4.864 -6.079 1.00 96.94 647 ILE A C 1
ATOM 5067 O O . ILE A 1 647 ? 16.949 -4.183 -5.059 1.00 96.94 647 ILE A O 1
ATOM 5071 N N . LEU A 1 648 ? 17.209 -4.439 -7.288 1.00 96.88 648 LEU A N 1
ATOM 5072 C CA . LEU A 1 648 ? 17.583 -3.064 -7.580 1.00 96.88 648 LEU A CA 1
ATOM 5073 C C . LEU A 1 648 ? 16.689 -2.542 -8.698 1.00 96.88 648 LEU A C 1
ATOM 5075 O O . LEU A 1 648 ? 16.662 -3.098 -9.798 1.00 96.88 648 LEU A O 1
ATOM 5079 N N . SER A 1 649 ? 15.984 -1.463 -8.407 1.00 95.88 649 SER A N 1
ATOM 5080 C CA . SER A 1 649 ? 15.155 -0.737 -9.347 1.00 95.88 649 SER A CA 1
ATOM 5081 C C . SER A 1 649 ? 15.618 0.712 -9.388 1.00 95.88 649 SER A C 1
ATOM 5083 O O . SER A 1 649 ? 15.677 1.379 -8.360 1.00 95.88 649 SER A O 1
ATOM 5085 N N . VAL A 1 650 ? 16.043 1.167 -10.566 1.00 94.00 650 VAL A N 1
ATOM 5086 C CA . VAL A 1 650 ? 16.544 2.526 -10.776 1.00 94.00 650 VAL A CA 1
ATOM 5087 C C . VAL A 1 650 ? 15.841 3.133 -11.982 1.00 94.00 650 VAL A C 1
ATOM 5089 O O . VAL A 1 650 ? 16.066 2.743 -13.134 1.00 94.00 650 VAL A O 1
ATOM 5092 N N . PHE A 1 651 ? 15.003 4.122 -11.708 1.00 90.88 651 PHE A N 1
ATOM 5093 C CA . PHE A 1 651 ? 14.345 4.953 -12.698 1.00 90.88 651 PHE A CA 1
ATOM 5094 C C . PHE A 1 651 ? 14.989 6.337 -12.692 1.00 90.88 651 PHE A C 1
ATOM 5096 O O . PHE A 1 651 ? 14.831 7.119 -11.757 1.00 90.88 651 PHE A O 1
ATOM 5103 N N . THR A 1 652 ? 15.728 6.637 -13.757 1.00 81.62 652 THR A N 1
ATOM 5104 C CA . THR A 1 652 ? 16.252 7.977 -14.013 1.00 81.62 652 THR A CA 1
ATOM 5105 C C . THR A 1 652 ? 15.197 8.770 -14.771 1.00 81.62 652 THR A C 1
ATOM 5107 O O . THR A 1 652 ? 14.758 8.354 -15.847 1.00 81.62 652 THR A O 1
ATOM 5110 N N . GLY A 1 653 ? 14.763 9.898 -14.213 1.00 75.31 653 GLY A N 1
ATOM 5111 C CA . GLY A 1 653 ? 13.698 10.686 -14.812 1.00 75.31 653 GLY A CA 1
ATOM 5112 C C . GLY A 1 653 ? 14.088 11.230 -16.186 1.00 75.31 653 GLY A C 1
ATOM 5113 O O . GLY A 1 653 ? 13.345 11.054 -17.138 1.00 75.31 653 GLY A O 1
ATOM 5114 N N . GLY A 1 654 ? 15.260 11.840 -16.349 1.00 75.94 654 GLY A N 1
ATOM 5115 C CA . GLY A 1 654 ? 15.670 12.433 -17.633 1.00 75.94 654 GLY A CA 1
ATOM 5116 C C . GLY A 1 654 ? 16.854 11.744 -18.289 1.00 75.94 654 GLY A C 1
ATOM 5117 O O . GLY A 1 654 ? 16.955 11.710 -19.517 1.00 75.94 654 GLY A O 1
ATOM 5118 N N . TYR A 1 655 ? 17.746 11.184 -17.473 1.00 80.50 655 TYR A N 1
ATOM 5119 C CA . TYR A 1 655 ? 19.062 10.788 -17.939 1.00 80.50 655 TYR A CA 1
ATOM 5120 C C . TYR A 1 655 ? 19.066 9.491 -18.731 1.00 80.50 655 TYR A C 1
ATOM 5122 O O . TYR A 1 655 ? 18.423 8.498 -18.382 1.00 80.50 655 TYR A O 1
ATOM 5130 N N . ILE A 1 656 ? 19.882 9.526 -19.772 1.00 85.69 656 ILE A N 1
ATOM 5131 C CA . ILE A 1 656 ? 20.066 8.477 -20.739 1.00 85.69 656 ILE A CA 1
ATOM 5132 C C . ILE A 1 656 ? 21.405 7.779 -20.462 1.00 85.69 656 ILE A C 1
ATOM 5134 O O . ILE A 1 656 ? 22.459 8.347 -20.739 1.00 85.69 656 ILE A O 1
ATOM 5138 N N . LEU A 1 657 ? 21.374 6.534 -19.968 1.00 88.50 657 LEU A N 1
ATOM 5139 C CA . LEU A 1 657 ? 22.603 5.778 -19.681 1.00 88.50 657 LEU A CA 1
ATOM 5140 C C . LEU A 1 657 ? 23.448 5.595 -20.949 1.00 88.50 657 LEU A C 1
ATOM 5142 O O . LEU A 1 657 ? 22.996 5.005 -21.942 1.00 88.50 657 LEU A O 1
ATOM 5146 N N . SER A 1 658 ? 24.692 6.070 -20.907 1.00 91.38 658 SER A N 1
ATOM 5147 C CA . SER A 1 658 ? 25.638 5.941 -22.009 1.00 91.38 658 SER A CA 1
ATOM 5148 C C . SER A 1 658 ? 26.088 4.487 -22.196 1.00 91.38 658 SER A C 1
ATOM 5150 O O . SER A 1 658 ? 26.025 3.646 -21.296 1.00 91.38 658 SER A O 1
ATOM 5152 N N . THR A 1 659 ? 26.620 4.162 -23.377 1.00 91.44 659 THR A N 1
ATOM 5153 C CA . THR A 1 659 ? 27.167 2.816 -23.637 1.00 91.44 659 THR A CA 1
ATOM 5154 C C . THR A 1 659 ? 28.332 2.472 -22.698 1.00 91.44 659 THR A C 1
ATOM 5156 O O . THR A 1 659 ? 28.527 1.304 -22.367 1.00 91.44 659 THR A O 1
ATOM 5159 N N . ASN A 1 660 ? 29.118 3.465 -22.269 1.00 93.38 660 ASN A N 1
ATOM 5160 C CA . ASN A 1 660 ? 30.242 3.251 -21.354 1.00 93.38 660 ASN A CA 1
ATOM 5161 C C . ASN A 1 660 ? 29.759 2.912 -19.942 1.00 93.38 660 ASN A C 1
ATOM 5163 O O . ASN A 1 660 ? 30.258 1.961 -19.347 1.00 93.38 660 ASN A O 1
ATOM 5167 N N . GLU A 1 661 ? 28.745 3.614 -19.445 1.00 94.06 661 GLU A N 1
ATOM 5168 C CA . GLU A 1 661 ? 28.129 3.298 -18.154 1.00 94.06 661 GLU A CA 1
ATOM 5169 C C . GLU A 1 661 ? 27.425 1.947 -18.190 1.00 94.06 661 GLU A C 1
ATOM 5171 O O . GLU A 1 661 ? 27.586 1.153 -17.273 1.00 94.06 661 GLU A O 1
ATOM 5176 N N . ALA A 1 662 ? 26.736 1.618 -19.286 1.00 94.50 662 ALA A N 1
ATOM 5177 C CA . ALA A 1 662 ? 26.144 0.296 -19.462 1.00 94.50 662 ALA A CA 1
ATOM 5178 C C . ALA A 1 662 ? 27.198 -0.829 -19.438 1.00 94.50 662 ALA A C 1
ATOM 5180 O O . ALA A 1 662 ? 26.934 -1.904 -18.902 1.00 94.50 662 ALA A O 1
ATOM 5181 N N . ARG A 1 663 ? 28.408 -0.595 -19.975 1.00 94.50 663 ARG A N 1
ATOM 5182 C CA . ARG A 1 663 ? 29.539 -1.537 -19.858 1.00 94.50 663 ARG A CA 1
ATOM 5183 C C . ARG A 1 663 ? 30.051 -1.654 -18.426 1.00 94.50 663 ARG A C 1
ATOM 5185 O O . ARG A 1 663 ? 30.361 -2.766 -18.010 1.00 94.50 663 ARG A O 1
ATOM 5192 N N . ALA A 1 664 ? 30.131 -0.548 -17.690 1.00 94.19 664 ALA A N 1
ATOM 5193 C CA . ALA A 1 664 ? 30.523 -0.560 -16.281 1.00 94.19 664 ALA A CA 1
ATOM 5194 C C . ALA A 1 664 ? 29.485 -1.300 -15.417 1.00 94.19 664 ALA A C 1
ATOM 5196 O O . ALA A 1 664 ? 29.830 -2.198 -14.656 1.00 94.19 664 ALA A O 1
ATOM 5197 N N . ILE A 1 665 ? 28.195 -1.027 -15.626 1.00 95.19 665 ILE A N 1
ATOM 5198 C CA . ILE A 1 665 ? 27.090 -1.750 -14.987 1.00 95.19 665 ILE A CA 1
ATOM 5199 C C . ILE A 1 665 ? 27.185 -3.246 -15.306 1.00 95.19 665 ILE A C 1
ATOM 5201 O O . ILE A 1 665 ? 27.083 -4.080 -14.412 1.00 95.19 665 ILE A O 1
ATOM 5205 N N . ALA A 1 666 ? 27.430 -3.603 -16.568 1.00 95.88 666 ALA A N 1
ATOM 5206 C CA . ALA A 1 666 ? 27.565 -4.991 -16.993 1.00 95.88 666 ALA A CA 1
ATOM 5207 C C . ALA A 1 666 ? 28.775 -5.710 -16.368 1.00 95.88 666 ALA A C 1
ATOM 5209 O O . ALA A 1 666 ? 28.659 -6.887 -16.023 1.00 95.88 666 ALA A O 1
ATOM 5210 N N . SER A 1 667 ? 29.916 -5.033 -16.193 1.00 95.19 667 SER A N 1
ATOM 5211 C CA . SER A 1 667 ? 31.085 -5.640 -15.546 1.00 95.19 667 SER A CA 1
ATOM 5212 C C . SER A 1 667 ? 30.831 -5.913 -14.062 1.00 95.19 667 SER A C 1
ATOM 5214 O O . SER A 1 667 ? 31.155 -7.002 -13.586 1.00 95.19 667 SER A O 1
ATOM 5216 N N . VAL A 1 668 ? 30.169 -4.994 -13.350 1.00 95.19 668 VAL A N 1
ATOM 5217 C CA . VAL A 1 668 ? 29.768 -5.209 -11.949 1.00 95.19 668 VAL A CA 1
ATOM 5218 C C . VAL A 1 668 ? 28.689 -6.287 -11.836 1.00 95.19 668 VAL A C 1
ATOM 5220 O O . VAL A 1 668 ? 28.745 -7.155 -10.965 1.00 95.19 668 VAL A O 1
ATOM 5223 N N . LEU A 1 669 ? 27.731 -6.307 -12.762 1.00 94.81 669 LEU A N 1
ATOM 5224 C CA . LEU A 1 669 ? 26.660 -7.299 -12.776 1.00 94.81 669 LEU A CA 1
ATOM 5225 C C . LEU A 1 669 ? 27.186 -8.734 -12.927 1.00 94.81 669 LEU A C 1
ATOM 5227 O O . LEU A 1 669 ? 26.515 -9.668 -12.489 1.00 94.81 669 LEU A O 1
ATOM 5231 N N . HIS A 1 670 ? 28.356 -8.923 -13.541 1.00 92.56 670 HIS A N 1
ATOM 5232 C CA . HIS A 1 670 ? 28.991 -10.233 -13.679 1.00 92.56 670 HIS A CA 1
ATOM 5233 C C . HIS A 1 670 ? 29.530 -10.775 -12.347 1.00 92.56 670 HIS A C 1
ATOM 5235 O O . HIS A 1 670 ? 29.477 -11.982 -12.116 1.00 92.56 670 HIS A O 1
ATOM 5241 N N . VAL A 1 671 ? 30.023 -9.888 -11.475 1.00 92.94 671 VAL A N 1
ATOM 5242 C CA . VAL A 1 671 ? 30.591 -10.259 -10.169 1.00 92.94 671 VAL A CA 1
ATOM 5243 C C . VAL A 1 671 ? 29.551 -10.284 -9.051 1.00 92.94 671 VAL A C 1
ATOM 5245 O O . VAL A 1 671 ? 29.763 -10.960 -8.047 1.00 92.94 671 VAL A O 1
ATOM 5248 N N . ASN A 1 672 ? 28.416 -9.598 -9.215 1.00 94.94 672 ASN A N 1
ATOM 5249 C CA . ASN A 1 672 ? 27.341 -9.634 -8.230 1.00 94.94 672 ASN A CA 1
ATOM 5250 C C . ASN A 1 672 ? 26.692 -11.034 -8.156 1.00 94.94 672 ASN A C 1
ATOM 5252 O O . ASN A 1 672 ? 26.250 -11.598 -9.164 1.00 94.94 672 ASN A O 1
ATOM 5256 N N . THR A 1 673 ? 26.605 -11.572 -6.938 1.00 95.75 673 THR A N 1
ATOM 5257 C CA . THR A 1 673 ? 26.069 -12.912 -6.652 1.00 95.75 673 THR A CA 1
ATOM 5258 C C . THR A 1 673 ? 24.708 -12.901 -5.950 1.00 95.75 673 THR A C 1
ATOM 5260 O O . THR A 1 673 ? 24.075 -13.952 -5.838 1.00 95.75 673 THR A O 1
ATOM 5263 N N . THR A 1 674 ? 24.225 -11.749 -5.488 1.00 96.88 674 THR A N 1
ATOM 5264 C CA . THR A 1 674 ? 23.006 -11.641 -4.668 1.00 96.88 674 THR A CA 1
ATOM 5265 C C . THR A 1 674 ? 21.780 -11.198 -5.463 1.00 96.88 674 THR A C 1
ATOM 5267 O O . THR A 1 674 ? 20.666 -11.598 -5.133 1.00 96.88 674 THR A O 1
ATOM 5270 N N . LEU A 1 675 ? 21.976 -10.415 -6.524 1.00 96.69 675 LEU A N 1
ATOM 5271 C CA . LEU A 1 675 ? 20.917 -9.742 -7.265 1.00 96.69 675 LEU A CA 1
ATOM 5272 C C . LEU A 1 675 ? 20.090 -10.730 -8.097 1.00 96.69 675 LEU A C 1
ATOM 5274 O O . LEU A 1 675 ? 20.607 -11.454 -8.951 1.00 96.69 675 LEU A O 1
ATOM 5278 N N . ARG A 1 676 ? 18.777 -10.710 -7.870 1.00 96.12 676 ARG A N 1
ATOM 5279 C CA . ARG A 1 676 ? 17.762 -11.530 -8.544 1.00 96.12 676 ARG A CA 1
ATOM 5280 C C . ARG A 1 676 ? 16.925 -10.730 -9.526 1.00 96.12 676 ARG A C 1
ATOM 5282 O O . ARG A 1 676 ? 16.542 -11.274 -10.561 1.00 96.12 676 ARG A O 1
ATOM 5289 N N . SER A 1 677 ? 16.671 -9.459 -9.230 1.00 96.12 677 SER A N 1
ATOM 5290 C CA . SER A 1 677 ? 15.886 -8.572 -10.083 1.00 96.12 677 SER A CA 1
ATOM 5291 C C . SER A 1 677 ? 16.629 -7.265 -10.326 1.00 96.12 677 SER A C 1
ATOM 5293 O O . SER A 1 677 ? 17.096 -6.631 -9.381 1.00 96.12 677 SER A O 1
ATOM 5295 N N . LEU A 1 678 ? 16.727 -6.871 -11.593 1.00 95.94 678 LEU A N 1
ATOM 5296 C CA . LEU A 1 678 ? 17.264 -5.577 -12.000 1.00 95.94 678 LEU A CA 1
ATOM 5297 C C . LEU A 1 678 ? 16.259 -4.865 -12.900 1.00 95.94 678 LEU A C 1
ATOM 5299 O O . LEU A 1 678 ? 15.893 -5.389 -13.957 1.00 95.94 678 LEU A O 1
ATOM 5303 N N . VAL A 1 679 ? 15.852 -3.667 -12.497 1.00 95.00 679 VAL A N 1
ATOM 5304 C CA . VAL A 1 679 ? 15.030 -2.758 -13.298 1.00 95.00 679 VAL A CA 1
ATOM 5305 C C . VAL A 1 679 ? 15.845 -1.504 -13.581 1.00 95.00 679 VAL A C 1
ATOM 5307 O O . VAL A 1 679 ? 16.294 -0.834 -12.657 1.00 95.00 679 VAL A O 1
ATOM 5310 N N . LEU A 1 680 ? 16.061 -1.203 -14.860 1.00 93.31 680 LEU A N 1
ATOM 5311 C CA . LEU A 1 680 ? 16.736 0.014 -15.309 1.00 93.31 680 LEU A CA 1
ATOM 5312 C C . LEU A 1 680 ? 15.866 0.714 -16.352 1.00 93.31 680 LEU A C 1
ATOM 5314 O O . LEU A 1 680 ? 15.491 0.105 -17.360 1.00 93.31 680 LEU A O 1
ATOM 5318 N N . ASN A 1 681 ? 15.578 1.995 -16.134 1.00 89.12 681 ASN A N 1
ATOM 5319 C CA . ASN A 1 681 ? 14.891 2.830 -17.117 1.00 89.12 681 ASN A CA 1
ATOM 5320 C C . ASN A 1 681 ? 15.869 3.676 -17.949 1.00 89.12 681 ASN A C 1
ATOM 5322 O O . ASN A 1 681 ? 17.022 3.867 -17.577 1.00 89.12 681 ASN A O 1
ATOM 5326 N N . ARG A 1 682 ? 15.384 4.165 -19.096 1.00 84.12 682 ARG A N 1
ATOM 5327 C CA . ARG A 1 682 ? 16.052 5.105 -20.010 1.00 84.12 682 ARG A CA 1
ATOM 5328 C C . ARG A 1 682 ? 17.474 4.709 -20.413 1.00 84.12 682 ARG A C 1
ATOM 5330 O O . ARG A 1 682 ? 18.404 5.512 -20.407 1.00 84.12 682 ARG A O 1
ATOM 5337 N N . LEU A 1 683 ? 17.649 3.463 -20.852 1.00 82.69 683 LEU A N 1
ATOM 5338 C CA . LEU A 1 683 ? 18.902 3.063 -21.496 1.00 82.69 683 LEU A CA 1
ATOM 5339 C C . LEU A 1 683 ? 19.070 3.775 -22.843 1.00 82.69 683 LEU A C 1
ATOM 5341 O O . LEU A 1 683 ? 18.248 3.623 -23.745 1.00 82.69 683 LEU A O 1
ATOM 5345 N N . GLY A 1 684 ? 20.168 4.507 -23.013 1.00 77.94 684 GLY A N 1
ATOM 5346 C CA . GLY A 1 684 ? 20.332 5.390 -24.165 1.00 77.94 684 GLY A CA 1
ATOM 5347 C C . GLY A 1 684 ? 20.626 4.787 -25.494 1.00 77.94 684 GLY A C 1
ATOM 5348 O O . GLY A 1 684 ? 20.449 5.433 -26.523 1.00 77.94 684 GLY A O 1
ATOM 5349 N N . THR A 1 685 ? 21.105 3.556 -25.490 1.00 86.94 685 THR A N 1
ATOM 5350 C CA . THR A 1 685 ? 21.475 2.892 -26.721 1.00 86.94 685 THR A CA 1
ATOM 5351 C C . THR A 1 685 ? 21.113 1.424 -26.649 1.00 86.94 685 THR A C 1
ATOM 5353 O O . THR A 1 685 ? 21.228 0.759 -25.615 1.00 86.94 685 THR A O 1
ATOM 5356 N N . ILE A 1 686 ? 20.749 0.886 -27.809 1.00 89.25 686 ILE A N 1
ATOM 5357 C CA . ILE A 1 686 ? 20.572 -0.552 -28.025 1.00 89.25 686 ILE A CA 1
ATOM 5358 C C . ILE A 1 686 ? 21.868 -1.297 -27.672 1.00 89.25 686 ILE A C 1
ATOM 5360 O O . ILE A 1 686 ? 21.831 -2.393 -27.114 1.00 89.25 686 ILE A O 1
ATOM 5364 N N . ALA A 1 687 ? 23.026 -0.691 -27.959 1.00 90.38 687 ALA A N 1
ATOM 5365 C CA . ALA A 1 687 ? 24.330 -1.238 -27.606 1.00 90.38 687 ALA A CA 1
ATOM 5366 C C . ALA A 1 687 ? 24.480 -1.423 -26.087 1.00 90.38 687 ALA A C 1
ATOM 5368 O O . ALA A 1 687 ? 24.875 -2.503 -25.651 1.00 90.38 687 ALA A O 1
ATOM 5369 N N . GLY A 1 688 ? 24.105 -0.419 -25.287 1.00 91.19 688 GLY A N 1
ATOM 5370 C CA . GLY A 1 688 ? 24.110 -0.509 -23.827 1.00 91.19 688 GLY A CA 1
ATOM 5371 C C . GLY A 1 688 ? 23.183 -1.609 -23.305 1.00 91.19 688 GLY A C 1
ATOM 5372 O O . GLY A 1 688 ? 23.617 -2.461 -22.530 1.00 91.19 688 GLY A O 1
ATOM 5373 N N . ALA A 1 689 ? 21.946 -1.674 -23.808 1.00 92.06 689 ALA A N 1
ATOM 5374 C CA . ALA A 1 689 ? 20.995 -2.726 -23.437 1.00 92.06 689 ALA A CA 1
ATOM 5375 C C . ALA A 1 689 ? 21.521 -4.136 -23.757 1.00 92.06 689 ALA A C 1
ATOM 5377 O O . ALA A 1 689 ? 21.462 -5.031 -22.916 1.00 92.06 689 ALA A O 1
ATOM 5378 N N . ARG A 1 690 ? 22.102 -4.337 -24.948 1.00 91.94 690 ARG A N 1
ATOM 5379 C CA . ARG A 1 690 ? 22.691 -5.627 -25.346 1.00 91.94 690 ARG A CA 1
ATOM 5380 C C . ARG A 1 690 ? 23.840 -6.046 -24.435 1.00 91.94 690 ARG A C 1
ATOM 5382 O O . ARG A 1 690 ? 23.941 -7.228 -24.117 1.00 91.94 690 ARG A O 1
ATOM 5389 N N . VAL A 1 691 ? 24.683 -5.100 -24.021 1.00 93.88 691 VAL A N 1
ATOM 5390 C CA . VAL A 1 691 ? 25.803 -5.359 -23.107 1.00 93.88 691 VAL A CA 1
ATOM 5391 C C . VAL A 1 691 ? 25.297 -5.795 -21.726 1.00 93.88 691 VAL A C 1
ATOM 5393 O O . VAL A 1 691 ? 25.775 -6.800 -21.203 1.00 93.88 691 VAL A O 1
ATOM 5396 N N . ILE A 1 692 ? 24.281 -5.120 -21.179 1.00 94.50 692 ILE A N 1
ATOM 5397 C CA . ILE A 1 692 ? 23.677 -5.485 -19.886 1.00 94.50 692 ILE A CA 1
ATOM 5398 C C . ILE A 1 692 ? 23.017 -6.867 -19.955 1.00 94.50 692 ILE A C 1
ATOM 5400 O O . ILE A 1 692 ? 23.255 -7.700 -19.084 1.00 94.50 692 ILE A O 1
ATOM 5404 N N . ILE A 1 693 ? 22.243 -7.149 -21.008 1.00 93.44 693 ILE A N 1
ATOM 5405 C CA . ILE A 1 693 ? 21.595 -8.457 -21.205 1.00 93.44 693 ILE A CA 1
ATOM 5406 C C . ILE A 1 693 ? 22.645 -9.569 -21.312 1.00 93.44 693 ILE A C 1
ATOM 5408 O O . ILE A 1 693 ? 22.522 -10.595 -20.648 1.00 93.44 693 ILE A O 1
ATOM 5412 N N . ALA A 1 694 ? 23.698 -9.371 -22.110 1.00 93.12 694 ALA A N 1
ATOM 5413 C CA . ALA A 1 694 ? 24.754 -10.368 -22.267 1.00 93.12 694 ALA A CA 1
ATOM 5414 C C . ALA A 1 694 ? 25.469 -10.676 -20.940 1.00 93.12 694 ALA A C 1
ATOM 5416 O O . ALA A 1 694 ? 25.776 -11.835 -20.670 1.00 93.12 694 ALA A O 1
ATOM 5417 N N . ALA A 1 695 ? 25.697 -9.664 -20.097 1.00 93.69 695 ALA A N 1
ATOM 5418 C CA . ALA A 1 695 ? 26.283 -9.861 -18.774 1.00 93.69 695 ALA A CA 1
ATOM 5419 C C . ALA A 1 695 ? 25.315 -10.525 -17.782 1.00 93.69 695 ALA A C 1
ATOM 5421 O O . ALA A 1 695 ? 25.718 -11.423 -17.043 1.00 93.69 695 ALA A O 1
ATOM 5422 N N . ALA A 1 696 ? 24.038 -10.128 -17.785 1.00 92.88 696 ALA A N 1
ATOM 5423 C CA . ALA A 1 696 ? 23.005 -10.688 -16.913 1.00 92.88 696 ALA A CA 1
ATOM 5424 C C . ALA A 1 696 ? 22.786 -12.193 -17.140 1.00 92.88 696 ALA A C 1
ATOM 5426 O O . ALA A 1 696 ? 22.546 -12.922 -16.178 1.00 92.88 696 ALA A O 1
ATOM 5427 N N . PHE A 1 697 ? 22.906 -12.643 -18.395 1.00 90.81 697 PHE A N 1
ATOM 5428 C CA . PHE A 1 697 ? 22.687 -14.031 -18.825 1.00 90.81 697 PHE A CA 1
ATOM 5429 C C . PHE A 1 697 ? 23.972 -14.773 -19.190 1.00 90.81 697 PHE A C 1
ATOM 5431 O O . PHE A 1 697 ? 23.936 -15.772 -19.910 1.00 90.81 697 PHE A O 1
ATOM 5438 N N . HIS A 1 698 ? 25.122 -14.298 -18.715 1.00 92.50 698 HIS A N 1
ATOM 5439 C CA . HIS A 1 698 ? 26.378 -14.971 -18.997 1.00 92.50 698 HIS A CA 1
ATOM 5440 C C . HIS A 1 698 ? 26.370 -16.392 -18.387 1.00 92.50 698 HIS A C 1
ATOM 5442 O O . HIS A 1 698 ? 26.093 -16.520 -17.194 1.00 92.50 698 HIS A O 1
ATOM 5448 N N . PRO A 1 699 ? 26.730 -17.459 -19.134 1.00 89.56 699 PRO A N 1
ATOM 5449 C CA . PRO A 1 699 ? 26.652 -18.850 -18.657 1.00 89.56 699 PRO A CA 1
ATOM 5450 C C . PRO A 1 699 ? 27.442 -19.145 -17.374 1.00 89.56 699 PRO A C 1
ATOM 5452 O O . PRO A 1 699 ? 27.147 -20.099 -16.664 1.00 89.56 699 PRO A O 1
ATOM 5455 N N . HIS A 1 700 ? 28.460 -18.330 -17.093 1.00 90.06 700 HIS A N 1
ATOM 5456 C CA . HIS A 1 700 ? 29.323 -18.451 -15.916 1.00 90.06 700 HIS A CA 1
ATOM 5457 C C . HIS A 1 700 ? 28.961 -17.494 -14.776 1.00 90.06 700 HIS A C 1
ATOM 5459 O O . HIS A 1 700 ? 29.714 -17.399 -13.810 1.00 90.06 700 HIS A O 1
ATOM 5465 N N . LYS A 1 701 ? 27.847 -16.757 -14.871 1.00 88.50 701 LYS A N 1
ATOM 5466 C CA . LYS A 1 701 ? 27.399 -15.922 -13.758 1.00 88.50 701 LYS A CA 1
ATOM 5467 C C . LYS A 1 701 ? 27.040 -16.833 -12.583 1.00 88.50 701 LYS A C 1
ATOM 5469 O O . LYS A 1 701 ? 26.209 -17.726 -12.725 1.00 88.50 701 LYS A O 1
ATOM 5474 N N . ALA A 1 702 ? 27.647 -16.588 -11.423 1.00 87.88 702 ALA A N 1
ATOM 5475 C CA . ALA A 1 702 ? 27.465 -17.420 -10.230 1.00 87.88 702 ALA A CA 1
ATOM 5476 C C . ALA A 1 702 ? 26.001 -17.491 -9.755 1.00 87.88 702 ALA A C 1
ATOM 5478 O O . ALA A 1 702 ? 25.616 -18.417 -9.048 1.00 87.88 702 ALA A O 1
ATOM 5479 N N . SER A 1 703 ? 25.191 -16.503 -10.135 1.00 89.31 703 SER A N 1
ATOM 5480 C CA . SER A 1 703 ? 23.830 -16.323 -9.662 1.00 89.31 703 SER A CA 1
ATOM 5481 C C . SER A 1 703 ? 22.976 -15.741 -10.792 1.00 89.31 703 SER A C 1
ATOM 5483 O O . SER A 1 703 ? 23.142 -14.567 -11.122 1.00 89.31 703 SER A O 1
ATOM 5485 N N . PRO A 1 704 ? 22.114 -16.522 -11.461 1.00 88.12 704 PRO A N 1
ATOM 5486 C CA . PRO A 1 704 ? 21.317 -15.992 -12.562 1.00 88.12 704 PRO A CA 1
ATOM 5487 C C . PRO A 1 704 ? 20.314 -14.946 -12.050 1.00 88.12 704 PRO A C 1
ATOM 5489 O O . PRO A 1 704 ? 19.730 -15.110 -10.974 1.00 88.12 704 PRO A O 1
ATOM 5492 N N . LEU A 1 705 ? 20.104 -13.880 -12.833 1.00 93.44 705 LEU A N 1
ATOM 5493 C CA . LEU A 1 705 ? 18.980 -12.965 -12.612 1.00 93.44 705 LEU A CA 1
ATOM 5494 C C . LEU A 1 705 ? 17.677 -13.706 -12.919 1.00 93.44 705 LEU A C 1
ATOM 5496 O O . LEU A 1 705 ? 17.557 -14.292 -13.990 1.00 93.44 705 LEU A O 1
ATOM 5500 N N . GLY A 1 706 ? 16.698 -13.633 -12.021 1.00 91.00 706 GLY A N 1
ATOM 5501 C CA . GLY A 1 706 ? 15.337 -14.121 -12.258 1.00 91.00 706 GLY A CA 1
ATOM 5502 C C . GLY A 1 706 ? 14.478 -13.136 -13.058 1.00 91.00 706 GLY A C 1
ATOM 5503 O O . GLY A 1 706 ? 13.579 -13.557 -13.785 1.00 91.00 706 GLY A O 1
ATOM 5504 N N . ARG A 1 707 ? 14.779 -11.831 -12.981 1.00 93.56 707 ARG A N 1
ATOM 5505 C CA . ARG A 1 707 ? 14.058 -10.767 -13.697 1.00 93.56 707 ARG A CA 1
ATOM 5506 C C . ARG A 1 707 ? 15.013 -9.672 -14.162 1.00 93.56 707 ARG A C 1
ATOM 5508 O O . ARG A 1 707 ? 15.779 -9.138 -13.368 1.00 93.56 707 ARG A O 1
ATOM 5515 N N . LEU A 1 708 ? 14.935 -9.304 -15.439 1.00 94.25 708 LEU A N 1
ATOM 5516 C CA . LEU A 1 708 ? 15.636 -8.143 -15.993 1.00 94.25 708 LEU A CA 1
ATOM 5517 C C . LEU A 1 708 ? 14.635 -7.286 -16.767 1.00 94.25 708 LEU A C 1
ATOM 5519 O O . LEU A 1 708 ? 14.107 -7.714 -17.792 1.00 94.25 708 LEU A O 1
ATOM 5523 N N . GLN A 1 709 ? 14.380 -6.072 -16.297 1.00 92.94 709 GLN A N 1
ATOM 5524 C CA . GLN A 1 709 ? 13.489 -5.131 -16.963 1.00 92.94 709 GLN A CA 1
ATOM 5525 C C . GLN A 1 709 ? 14.282 -3.920 -17.429 1.00 92.94 709 GLN A C 1
ATOM 5527 O O . GLN A 1 709 ? 14.898 -3.222 -16.631 1.00 92.94 709 GLN A O 1
ATOM 5532 N N . LEU A 1 710 ? 14.258 -3.694 -18.738 1.00 91.50 710 LEU A N 1
ATOM 5533 C CA . LEU A 1 710 ? 14.940 -2.581 -19.377 1.00 91.50 710 LEU A CA 1
ATOM 5534 C C . LEU A 1 710 ? 13.892 -1.739 -20.097 1.00 91.50 710 LEU A C 1
ATOM 5536 O O . LEU A 1 710 ? 13.230 -2.224 -21.018 1.00 91.50 710 LEU A O 1
ATOM 5540 N N . SER A 1 711 ? 13.720 -0.495 -19.667 1.00 86.94 711 SER A N 1
ATOM 5541 C CA . SER A 1 711 ? 12.732 0.431 -20.225 1.00 86.94 711 SER A CA 1
ATOM 5542 C C . SER A 1 711 ? 13.384 1.701 -20.769 1.00 86.94 711 SER A C 1
ATOM 5544 O O . SER A 1 711 ? 14.582 1.918 -20.601 1.00 86.94 711 SER A O 1
ATOM 5546 N N . GLY A 1 712 ? 12.617 2.516 -21.500 1.00 77.94 712 GLY A N 1
ATOM 5547 C CA . GLY A 1 712 ? 13.079 3.818 -21.997 1.00 77.94 712 GLY A CA 1
ATOM 5548 C C . GLY A 1 712 ? 14.189 3.771 -23.057 1.00 77.94 712 GLY A C 1
ATOM 5549 O O . GLY A 1 712 ? 14.795 4.797 -23.345 1.00 77.94 712 GLY A O 1
ATOM 5550 N N . THR A 1 713 ? 14.457 2.614 -23.669 1.00 69.06 713 THR A N 1
ATOM 5551 C CA . THR A 1 713 ? 15.255 2.537 -24.901 1.00 69.06 713 THR A CA 1
ATOM 5552 C C . THR A 1 713 ? 14.430 3.105 -26.049 1.00 69.06 713 THR A C 1
ATOM 5554 O O . THR A 1 713 ? 13.602 2.398 -26.637 1.00 69.06 713 THR A O 1
ATOM 5557 N N . PHE A 1 714 ? 14.616 4.386 -26.351 1.00 64.88 714 PHE A N 1
ATOM 5558 C CA . PHE A 1 714 ? 13.986 5.006 -27.508 1.00 64.88 714 PHE A CA 1
ATOM 5559 C C . PHE A 1 714 ? 14.381 4.203 -28.762 1.00 64.88 714 PHE A C 1
ATOM 5561 O O . PHE A 1 714 ? 15.564 3.973 -29.007 1.00 64.88 714 PHE A O 1
ATOM 5568 N N . SER A 1 715 ? 13.391 3.730 -29.530 1.00 68.06 715 SER A N 1
ATOM 5569 C CA . SER A 1 715 ? 13.536 3.038 -30.829 1.00 68.06 715 SER A CA 1
ATOM 5570 C C . SER A 1 715 ? 14.085 1.591 -30.864 1.00 68.06 715 SER A C 1
ATOM 5572 O O . SER A 1 715 ? 14.895 1.246 -31.720 1.00 68.06 715 SER A O 1
ATOM 5574 N N . LEU A 1 716 ? 13.590 0.672 -30.022 1.00 77.38 716 LEU A N 1
ATOM 5575 C CA . LEU A 1 716 ? 13.832 -0.765 -30.263 1.00 77.38 716 LEU A CA 1
ATOM 5576 C C . LEU A 1 716 ? 13.074 -1.268 -31.497 1.00 77.38 716 LEU A C 1
ATOM 5578 O O . LEU A 1 716 ? 11.846 -1.416 -31.454 1.00 77.38 716 LEU A O 1
ATOM 5582 N N . THR A 1 717 ? 13.797 -1.640 -32.555 1.00 83.94 717 THR A N 1
ATOM 5583 C CA . THR A 1 717 ? 13.184 -2.339 -33.688 1.00 83.94 717 THR A CA 1
ATOM 5584 C C . THR A 1 717 ? 12.692 -3.727 -33.258 1.00 83.94 717 THR A C 1
ATOM 5586 O O . THR A 1 717 ? 13.136 -4.309 -32.261 1.00 83.94 717 THR A O 1
ATOM 5589 N N . VAL A 1 718 ? 11.779 -4.323 -34.033 1.00 84.00 718 VAL A N 1
ATOM 5590 C CA . VAL A 1 718 ? 11.353 -5.721 -33.821 1.00 84.00 718 VAL A CA 1
ATOM 5591 C C . VAL A 1 718 ? 12.557 -6.675 -33.861 1.00 84.00 718 VAL A C 1
ATOM 5593 O O . VAL A 1 718 ? 12.595 -7.659 -33.116 1.00 84.00 718 VAL A O 1
ATOM 5596 N N . GLN A 1 719 ? 13.559 -6.369 -34.693 1.00 84.19 719 GLN A N 1
ATOM 5597 C CA . GLN A 1 719 ? 14.790 -7.149 -34.789 1.00 84.19 719 GLN A CA 1
ATOM 5598 C C . GLN A 1 719 ? 15.632 -7.041 -33.515 1.00 84.19 719 GLN A C 1
ATOM 5600 O O . GLN A 1 719 ? 16.105 -8.071 -33.037 1.00 84.19 719 GLN A O 1
ATOM 5605 N N . ASP A 1 720 ? 15.735 -5.859 -32.905 1.00 83.19 720 ASP A N 1
ATOM 5606 C CA . ASP A 1 720 ? 16.447 -5.674 -31.634 1.00 83.19 720 ASP A CA 1
ATOM 5607 C C . ASP A 1 720 ? 15.769 -6.436 -30.500 1.00 83.19 720 ASP A C 1
ATOM 5609 O O . ASP A 1 720 ? 16.426 -7.177 -29.769 1.00 83.19 720 ASP A O 1
ATOM 5613 N N . LYS A 1 721 ? 14.435 -6.347 -30.398 1.00 85.31 721 LYS A N 1
ATOM 5614 C CA . LYS A 1 721 ? 13.662 -7.121 -29.411 1.00 85.31 721 LYS A CA 1
ATOM 5615 C C . LYS A 1 721 ? 13.890 -8.624 -29.589 1.00 85.31 721 LYS A C 1
ATOM 5617 O O . LYS A 1 721 ? 14.081 -9.341 -28.607 1.00 85.31 721 LYS A O 1
ATOM 5622 N N . LYS A 1 722 ? 13.914 -9.113 -30.835 1.00 86.00 722 LYS A N 1
ATOM 5623 C CA . LYS A 1 722 ? 14.201 -10.523 -31.148 1.00 86.00 722 LYS A CA 1
ATOM 5624 C C . LYS A 1 722 ? 15.639 -10.907 -30.789 1.00 86.00 722 LYS A C 1
ATOM 5626 O O . LYS A 1 722 ? 15.846 -11.954 -30.181 1.00 86.00 722 LYS A O 1
ATOM 5631 N N . ALA A 1 723 ? 16.620 -10.074 -31.131 1.00 84.00 723 ALA A N 1
ATOM 5632 C CA . ALA A 1 723 ? 18.024 -10.302 -30.805 1.00 84.00 723 ALA A CA 1
ATOM 5633 C C . ALA A 1 723 ? 18.246 -10.354 -29.286 1.00 84.00 723 ALA A C 1
ATOM 5635 O O . ALA A 1 723 ? 18.925 -11.251 -28.797 1.00 84.00 723 ALA A O 1
ATOM 5636 N N . MET A 1 724 ? 17.608 -9.459 -28.533 1.00 84.50 724 MET A N 1
ATOM 5637 C CA . MET A 1 724 ? 17.673 -9.431 -27.073 1.00 84.50 724 MET A CA 1
ATOM 5638 C C . MET A 1 724 ? 16.999 -10.643 -26.422 1.00 84.50 724 MET A C 1
ATOM 5640 O O . MET A 1 724 ? 17.585 -11.255 -25.534 1.00 84.50 724 MET A O 1
ATOM 5644 N N . ARG A 1 725 ? 15.824 -11.069 -26.906 1.00 85.88 725 ARG A N 1
ATOM 5645 C CA . ARG A 1 725 ? 15.192 -12.322 -26.445 1.00 85.88 725 ARG A CA 1
ATOM 5646 C C . ARG A 1 725 ? 16.062 -13.547 -26.727 1.00 85.88 725 ARG A C 1
ATOM 5648 O O . ARG A 1 725 ? 16.126 -14.453 -25.907 1.00 85.88 725 ARG A O 1
ATOM 5655 N N . ASN A 1 726 ? 16.761 -13.565 -27.862 1.00 87.25 726 ASN A N 1
ATOM 5656 C CA . ASN A 1 726 ? 17.693 -14.643 -28.193 1.00 87.25 726 ASN A CA 1
ATOM 5657 C C . ASN A 1 726 ? 18.926 -14.677 -27.278 1.00 87.25 726 ASN A C 1
ATOM 5659 O O . ASN A 1 726 ? 19.505 -15.749 -27.118 1.00 87.25 726 ASN A O 1
ATOM 5663 N N . LEU A 1 727 ? 19.329 -13.539 -26.702 1.00 84.62 727 LEU A N 1
ATOM 5664 C CA . LEU A 1 727 ? 20.402 -13.477 -25.704 1.00 84.62 727 LEU A CA 1
ATOM 5665 C C . LEU A 1 727 ? 19.932 -13.979 -24.330 1.00 84.62 727 LEU A C 1
ATOM 5667 O O . LEU A 1 727 ? 20.710 -14.595 -23.614 1.00 84.62 727 LEU A O 1
ATOM 5671 N N . ALA A 1 728 ? 18.658 -13.785 -23.991 1.00 82.19 728 ALA A N 1
ATOM 5672 C CA . ALA A 1 728 ? 18.075 -14.156 -22.703 1.00 82.19 728 ALA A CA 1
ATOM 5673 C C . ALA A 1 728 ? 17.557 -15.608 -22.629 1.00 82.19 728 ALA A C 1
ATOM 5675 O O . ALA A 1 728 ? 16.593 -15.877 -21.919 1.00 82.19 728 ALA A O 1
ATOM 5676 N N . ARG A 1 729 ? 18.139 -16.554 -23.383 1.00 78.75 729 ARG A N 1
ATOM 5677 C CA . ARG A 1 729 ? 17.675 -17.957 -23.411 1.00 78.75 729 ARG A CA 1
ATOM 5678 C C . ARG A 1 729 ? 17.718 -18.575 -22.003 1.00 78.75 729 ARG A C 1
ATOM 5680 O O . ARG A 1 729 ? 18.776 -18.980 -21.537 1.00 78.75 729 ARG A O 1
ATOM 5687 N N . GLY A 1 730 ? 16.557 -18.662 -21.357 1.00 75.38 730 GLY A N 1
ATOM 5688 C CA . GLY A 1 730 ? 16.357 -19.186 -20.006 1.00 75.38 730 GLY A CA 1
ATOM 5689 C C . GLY A 1 730 ? 14.929 -18.905 -19.510 1.00 75.38 730 GLY A C 1
ATOM 5690 O O . GLY A 1 730 ? 14.166 -18.251 -20.220 1.00 75.38 730 GLY A O 1
ATOM 5691 N N . PRO A 1 731 ? 14.552 -19.363 -18.302 1.00 72.19 731 PRO A N 1
ATOM 5692 C CA . PRO A 1 731 ? 13.232 -19.117 -17.696 1.00 72.19 731 PRO A CA 1
ATOM 5693 C C . PRO A 1 731 ? 13.000 -17.648 -17.287 1.00 72.19 731 PRO A C 1
ATOM 5695 O O . PRO A 1 731 ? 12.070 -17.342 -16.551 1.00 72.19 731 PRO A O 1
ATOM 5698 N N . VAL A 1 732 ? 13.860 -16.731 -17.726 1.00 71.38 732 VAL A N 1
ATOM 5699 C CA . VAL A 1 732 ? 13.950 -15.379 -17.186 1.00 71.38 732 VAL A CA 1
ATOM 5700 C C . VAL A 1 732 ? 13.062 -14.423 -17.962 1.00 71.38 732 VAL A C 1
ATOM 5702 O O . VAL A 1 732 ? 13.077 -14.374 -19.195 1.00 71.38 732 VAL A O 1
ATOM 5705 N N . GLN A 1 733 ? 12.307 -13.613 -17.223 1.00 78.62 733 GLN A N 1
ATOM 5706 C CA . GLN A 1 733 ? 11.410 -12.633 -17.804 1.00 78.62 733 GLN A CA 1
ATOM 5707 C C . GLN A 1 733 ? 12.178 -11.358 -18.181 1.00 78.62 733 GLN A C 1
ATOM 5709 O O . GLN A 1 733 ? 12.566 -10.572 -17.316 1.00 78.62 733 GLN A O 1
ATOM 5714 N N . VAL A 1 734 ? 12.375 -11.143 -19.487 1.00 79.44 734 VAL A N 1
ATOM 5715 C CA . VAL A 1 734 ? 12.841 -9.858 -20.030 1.00 79.44 734 VAL A CA 1
ATOM 5716 C C . VAL A 1 734 ? 11.641 -9.048 -20.502 1.00 79.44 734 VAL A C 1
ATOM 5718 O O . VAL A 1 734 ? 11.012 -9.389 -21.509 1.00 79.44 734 VAL A O 1
ATOM 5721 N N . ARG A 1 735 ? 11.317 -7.974 -19.775 1.00 80.81 735 ARG A N 1
ATOM 5722 C CA . ARG A 1 735 ? 10.235 -7.046 -20.138 1.00 80.81 735 ARG A CA 1
ATOM 5723 C C . ARG A 1 735 ? 10.809 -5.775 -20.763 1.00 80.81 735 ARG A C 1
ATOM 5725 O O . ARG A 1 735 ? 11.729 -5.172 -20.218 1.00 80.81 735 ARG A O 1
ATOM 5732 N N . PHE A 1 736 ? 10.215 -5.375 -21.886 1.00 76.56 736 PHE A N 1
ATOM 5733 C CA . PHE A 1 736 ? 10.423 -4.083 -22.542 1.00 76.56 736 PHE A CA 1
ATOM 5734 C C . PHE A 1 736 ? 9.082 -3.343 -22.525 1.00 76.56 736 PHE A C 1
ATOM 5736 O O . PHE A 1 736 ? 8.289 -3.545 -23.453 1.00 76.56 736 PHE A O 1
ATOM 5743 N N . PRO A 1 737 ? 8.769 -2.589 -21.458 1.00 66.19 737 PRO A N 1
ATOM 5744 C CA . PRO A 1 737 ? 7.516 -1.844 -21.385 1.00 66.19 737 PRO A CA 1
ATOM 5745 C C . PRO A 1 737 ? 7.412 -0.842 -22.543 1.00 66.19 737 PRO A C 1
ATOM 5747 O O . PRO A 1 737 ? 8.417 -0.297 -23.012 1.00 66.19 737 PRO A O 1
ATOM 5750 N N . THR A 1 738 ? 6.196 -0.651 -23.051 1.00 58.53 738 THR A N 1
ATOM 5751 C CA . THR A 1 738 ? 5.886 0.367 -24.064 1.00 58.53 738 THR A CA 1
ATOM 5752 C C . THR A 1 738 ? 5.932 1.752 -23.426 1.00 58.53 738 THR A C 1
ATOM 5754 O O . THR A 1 738 ? 5.758 1.876 -22.220 1.00 58.53 738 THR A O 1
ATOM 5757 N N . SER A 1 739 ? 6.165 2.805 -24.214 1.00 48.47 739 SER A N 1
ATOM 5758 C CA . SER A 1 739 ? 6.268 4.187 -23.712 1.00 48.47 739 SER A CA 1
ATOM 5759 C C . SER A 1 739 ? 5.071 4.621 -22.856 1.00 48.47 739 SER A C 1
ATOM 5761 O O . SER A 1 739 ? 5.264 5.352 -21.893 1.00 48.47 739 SER A O 1
ATOM 5763 N N . SER A 1 740 ? 3.869 4.117 -23.150 1.00 40.41 740 SER A N 1
ATOM 5764 C CA . SER A 1 740 ? 2.647 4.363 -22.372 1.00 40.41 740 SER A CA 1
ATOM 5765 C C . SER A 1 740 ? 2.636 3.703 -20.987 1.00 40.41 740 SER A C 1
ATOM 5767 O O . SER A 1 740 ? 2.054 4.250 -20.061 1.00 40.41 740 SER A O 1
ATOM 5769 N N . SER A 1 741 ? 3.321 2.570 -20.795 1.00 47.41 741 SER A N 1
ATOM 5770 C CA . SER A 1 741 ? 3.364 1.864 -19.505 1.00 47.41 741 SER A CA 1
ATOM 5771 C C . SER A 1 741 ? 4.546 2.289 -18.624 1.00 47.41 741 SER A C 1
ATOM 5773 O O . SER A 1 741 ? 4.817 1.638 -17.623 1.00 47.41 741 SER A O 1
ATOM 5775 N N . ILE A 1 742 ? 5.317 3.306 -19.029 1.00 44.38 742 ILE A N 1
ATOM 5776 C CA . ILE A 1 742 ? 6.420 3.862 -18.224 1.00 44.38 742 ILE A CA 1
ATOM 5777 C C . ILE A 1 742 ? 5.872 4.776 -17.114 1.00 44.38 742 ILE A C 1
ATOM 5779 O O . ILE A 1 742 ? 6.532 4.936 -16.092 1.00 44.38 742 ILE A O 1
ATOM 5783 N N . PHE A 1 743 ? 4.674 5.338 -17.308 1.00 37.56 743 PHE A N 1
ATOM 5784 C CA . PHE A 1 743 ? 4.042 6.286 -16.384 1.00 37.56 743 PHE A CA 1
ATOM 5785 C C . PHE A 1 743 ? 3.048 5.631 -15.417 1.00 37.56 743 PHE A C 1
ATOM 5787 O O . PHE A 1 743 ? 2.873 6.117 -14.305 1.00 37.56 743 PHE A O 1
ATOM 5794 N N . ALA A 1 744 ? 2.452 4.495 -15.787 1.00 37.97 744 ALA A N 1
ATOM 5795 C CA . ALA A 1 744 ? 1.689 3.681 -14.851 1.00 37.97 744 ALA A CA 1
ATOM 5796 C C . ALA A 1 744 ? 2.670 2.848 -14.012 1.00 37.97 744 ALA A C 1
ATOM 5798 O O . ALA A 1 744 ? 3.317 1.939 -14.544 1.00 37.97 744 ALA A O 1
ATOM 5799 N N . LYS A 1 745 ? 2.793 3.138 -12.707 1.00 44.56 745 LYS A N 1
ATOM 5800 C CA . LYS A 1 745 ? 3.351 2.159 -11.758 1.00 44.56 745 LYS A CA 1
ATOM 5801 C C . LYS A 1 745 ? 2.611 0.849 -12.000 1.00 44.56 745 LYS A C 1
ATOM 5803 O O . LYS A 1 745 ? 1.389 0.856 -12.042 1.00 44.56 745 LYS A O 1
ATOM 5808 N N . ASP A 1 746 ? 3.335 -0.250 -12.190 1.00 39.28 746 ASP A N 1
ATOM 5809 C CA . ASP A 1 746 ? 2.723 -1.576 -12.175 1.00 39.28 746 ASP A CA 1
ATOM 5810 C C . ASP A 1 746 ? 2.235 -1.803 -10.734 1.00 39.28 746 ASP A C 1
ATOM 5812 O O . ASP A 1 746 ? 3.078 -2.012 -9.855 1.00 39.28 746 ASP A O 1
ATOM 5816 N N . PRO A 1 747 ? 0.921 -1.716 -10.442 1.00 34.75 747 PRO A N 1
ATOM 5817 C CA . PRO A 1 747 ? 0.426 -1.835 -9.072 1.00 34.75 747 PRO A CA 1
ATOM 5818 C C . PRO A 1 747 ? 0.655 -3.251 -8.518 1.00 34.75 747 PRO A C 1
ATOM 5820 O O . PRO A 1 747 ? 0.483 -3.485 -7.328 1.00 34.75 747 PRO A O 1
ATOM 5823 N N . THR A 1 748 ? 1.079 -4.200 -9.366 1.00 35.12 748 THR A N 1
ATOM 5824 C CA . THR A 1 748 ? 1.423 -5.572 -8.978 1.00 35.12 748 THR A CA 1
ATOM 5825 C C . THR A 1 748 ? 2.862 -5.737 -8.486 1.00 35.12 748 THR A C 1
ATOM 5827 O O . THR A 1 748 ? 3.268 -6.857 -8.175 1.00 35.12 748 THR A O 1
ATOM 5830 N N . PHE A 1 749 ? 3.660 -4.664 -8.380 1.00 38.62 749 PHE A N 1
ATOM 5831 C CA . PHE A 1 749 ? 4.960 -4.734 -7.705 1.00 38.62 749 PHE A CA 1
ATOM 5832 C C . PHE A 1 749 ? 4.769 -4.836 -6.184 1.00 38.62 749 PHE A C 1
ATOM 5834 O O . PHE A 1 749 ? 4.997 -3.888 -5.440 1.00 38.62 749 PHE A O 1
ATOM 5841 N N . ASN A 1 750 ? 4.340 -6.010 -5.724 1.00 41.62 750 ASN A N 1
ATOM 5842 C CA . ASN A 1 750 ? 4.406 -6.394 -4.325 1.00 41.62 750 ASN A CA 1
ATOM 5843 C C . ASN A 1 750 ? 5.755 -7.088 -4.089 1.00 41.62 750 ASN A C 1
ATOM 5845 O O . ASN A 1 750 ? 5.995 -8.168 -4.639 1.00 41.62 750 ASN A O 1
ATOM 5849 N N . ALA A 1 751 ? 6.640 -6.466 -3.304 1.00 32.78 751 ALA A N 1
ATOM 5850 C CA . ALA A 1 751 ? 7.932 -7.049 -2.950 1.00 32.78 751 ALA A CA 1
ATOM 5851 C C . ALA A 1 751 ? 7.778 -8.439 -2.302 1.00 32.78 751 ALA A C 1
ATOM 5853 O O . ALA A 1 751 ? 8.614 -9.305 -2.559 1.00 32.78 751 ALA A O 1
ATOM 5854 N N . ASP A 1 752 ? 6.678 -8.680 -1.578 1.00 34.25 752 ASP A N 1
ATOM 5855 C CA . ASP A 1 752 ? 6.387 -9.958 -0.920 1.00 34.25 752 ASP A CA 1
ATOM 5856 C C . ASP A 1 752 ? 6.231 -11.104 -1.930 1.00 34.25 752 ASP A C 1
ATOM 5858 O O . ASP A 1 752 ? 6.766 -12.189 -1.720 1.00 34.25 752 ASP A O 1
ATOM 5862 N N . SER A 1 753 ? 5.632 -10.839 -3.098 1.00 35.38 753 SER A N 1
ATOM 5863 C CA . SER A 1 753 ? 5.442 -11.844 -4.165 1.00 35.38 753 SER A CA 1
ATOM 5864 C C . SER A 1 753 ? 6.734 -12.297 -4.862 1.00 35.38 753 SER A C 1
ATOM 5866 O O . SER A 1 753 ? 6.710 -13.229 -5.660 1.00 35.38 753 SER A O 1
ATOM 5868 N N . LEU A 1 754 ? 7.855 -11.603 -4.628 1.00 34.28 754 LEU A N 1
ATOM 5869 C CA . LEU A 1 754 ? 9.181 -11.962 -5.148 1.00 34.28 754 LEU A CA 1
ATOM 5870 C C . LEU A 1 754 ? 10.067 -12.644 -4.093 1.00 34.28 754 LEU A C 1
ATOM 5872 O O . LEU A 1 754 ? 11.122 -13.173 -4.458 1.00 34.28 754 LEU A O 1
ATOM 5876 N N . PHE A 1 755 ? 9.693 -12.563 -2.810 1.00 30.42 755 PHE A N 1
ATOM 5877 C CA . PHE A 1 755 ? 10.371 -13.261 -1.715 1.00 30.42 755 PHE A CA 1
ATOM 5878 C C . PHE A 1 755 ? 9.810 -14.670 -1.479 1.00 30.42 755 PHE A C 1
ATOM 5880 O O . PHE A 1 755 ? 10.575 -15.532 -1.037 1.00 30.42 755 PHE A O 1
ATOM 5887 N N . GLU A 1 756 ? 8.528 -14.894 -1.785 1.00 30.77 756 GLU A N 1
ATOM 5888 C CA . GLU A 1 756 ? 7.928 -16.227 -1.975 1.00 30.77 756 GLU A CA 1
ATOM 5889 C C . GLU A 1 756 ? 8.400 -16.878 -3.285 1.00 30.77 756 GLU A C 1
ATOM 5891 O O . GLU A 1 756 ? 8.704 -18.097 -3.252 1.00 30.77 756 GLU A O 1
#

Secondary structure (DSSP, 8-state):
----PPPPPEEEEE-HHHHHTS-HHHHHHHHHTT-SEEEE-TT--S-----HHHHHHHHTTS-HHHHHTT----TT---S----------TT-TT--EEEEE-TTT--EE---------SS---PPTT-EEEEEEEEETTEEEEEEEE-GGGTTTS-S------------------------------------------------------------PPPPPPPPP--------------------------GGGG--HHHHHHHHTT--SHHHHHHHHHHHGGG--TTS-HHHHHHHHHHHH-GGGTSSSEEE----HHHHHHHHHHGGG-SEEEE-STT--HHHHHHHS-TT-EEEE-----S-SHHHHHHHHHHHTS-EEEEEE-SSS--SHHHHHHGGG-TT--EEEEE------S--------------------------GGGHHHHHHHHHHHHHHHHHHHHHH-SS--EEEEE---TTS-PPB--HHHHHHHHHHHHHS---EEEE---BS--S-HHHHHHHHHHHHT-SS--EEEEE-GGGG-S---S--SS-SEEEEE----S------TTHHHHHBT----EEEEES----HHHHHHHHHHGGGB---EEEEE--TT----HHHHHHHHHS--SEEEEE-SS--B-HHHHHHHHHHHHH-SS--EEEE--B--HHHHHHHHHHHT-TT-SS--SEEEE---TT--HHHHHHHHHH--SS-EEE---GGGGTS--TT--THHHH-

Sequence (756 aa):
MEDFTAAPNIRIKLHPHVDASMSSALRENLKQFGVYEFDIGPTSQTCVKINYSTFVRAMEGTPKALVEAEATPTADALPGSHFVCAFFFDYAIADAVWVINIDKADGSIFVDGERIAKIEYGVKLEHNQCVMLPGVLIGGRPITYVVEDPRCIERLGPSHHFDWDFQGTEEDIDFDVDEVEGMMTHGDHGTETKKRGDESTGDELTLGGIYLIRCRAFYRPTLPFTRSPFPLRHPQSNMSSCCKKAKLDAAPTYFDRLPADLVVHVAFWCPDVDTISAYLEVLGSRIHAQDGPLAHLDRLRMMRGMAALWPTLRLDECTGQARRHFEAIVGLYHTIDIVDNSVDGPWLRRHLQPTTAVALRYMPHHLNEMTHQWYEDMSTLRVTHVVWPSFACPVEPFLDVLPRFQHLTSLELDSLTLWGPDVSTPLTDDDATADDAQGDDDNEDDTTADSDDEDTAAAQTTLARVAAFVAQSKTLTTFSMIDAASGCALPRVTKDILMDMTRWLTTQPVRQIGLGVWKDVADDSLVTARFYTALFNSPTIEVLECRGIEAFNVDLPMALPNVRELRLFHNYAEPDDVDIAWLPSALVGSKVHLLQLSSIPISEATLTRLADALPHTNVKVLDIFLDFSRYIPGAVVCSMLQSPLVILSVFTGGYILSTNEARAIASVLHVNTTLRSLVLNRLGTIAGARVIIAAAFHPHKASPLGRLQLSGTFSLTVQDKKAMRNLARGPVQVRFPTSSSIFAKDPTFNADSLFE

Foldseek 3Di:
DDDPDADDWWKKAWDVVVVVLDDPLLCVLCVVLVNGMDTHGSPPFADDDPDPVSVVSSVPPPDPCSLAVVLDDPPPDDPDDDDDDDDDDDLPPQDFKWKWDADPPPRDIDGPPDGPDPDPHHDDDDAQIKIWRPPDDRSNDTTIMGTHDVVVVVVDDPDDDDDDDDDDDDDDDDDDDDDDDDDDDDDDDDDDDDDDDDDDDDDDDDDDDDDDDDDDDDDDDDDDDDDDDDDDDDDDDDDDDDPPPDPPPPDPPPPLDDDLVVLLVVLLVQQDQVSNVVSCVVCVVVPPCPSFLSNLVVVVCVVPNSVCPPPENEDDPCDDPNVVNCLRCVQVHQEYEYQYPNDDLVSCVVRYDLRREYEYQDADLDDDPVRLVRLVSVLVHQHAHYAADADRHDCVSNLVSVLSNLNHAAYAAAHPQPPPPDPVPPPPPPPPDDDDDDDDDPPPDDPPPPPLVVSLVVSQVVLLSVLQSLLVHARHQYYAHAYPDDPGNAHAADLSSLVSLLSNLVPYLHAYYHAYAHPNNDPPLV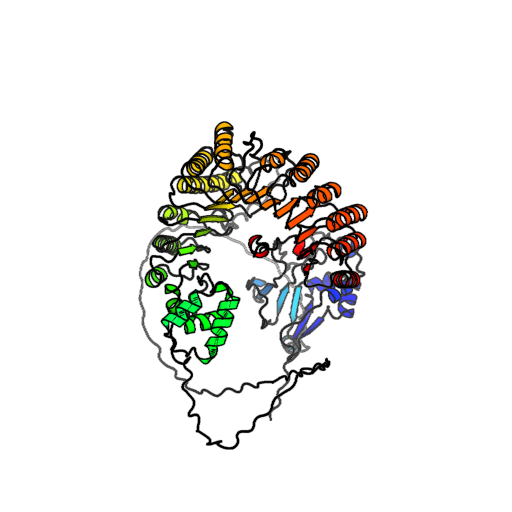SLQSSLQSVQPRPRYQYYHYEHCVSVPDPHDLENARHQAYAYYYDDPPLDPDEPQSVLSSQQNHNHQHYHAAQDPHDQVSLQSNLVSQQRGNHAAYAHHHAQVDDHPLVSVLSNLLHLHQEDHDHHHNDAQDLVSLLSNLVSLQVRARYQEYHYERHADLNSVQSNLLSQQPPPRNHHHQEYEYENHPDDDPVSVVVSVVSNPDNHDYDYDDPSCVPPDPPPPDVVVVVD

Radius of gyration: 35.06 Å; chains: 1; bounding box: 91×127×81 Å

InterPro domains:
  IPR032675 Leucine-rich repeat domain superfamily [G3DSA:3.80.10.10] (536-732)

pLDDT: mean 70.32, std 25.96, range [20.05, 98.38]